Protein 2ZHY (pdb70)

Sequence (485 aa):
DARIAAIGDVDELNSQIGVLLAEPLPDDVRAALSAIQHDLFDLGGELCIPGHAAITDAHLARLDGWLAHYNGQLPPLEEFILPGGARGAALAHVCRTVCRRAERSIVALGASEPLNAAPRRYVNRLSDLLFVLARVLNRAAGGADVLSKIATRTGDDGTTGLGDGSRVRKDDARIAAIGDVDELNSQIGVLLAEPLPDDVRAALSAIQHDLFDLGGELCIPGHAAITDAHLARLDGWLAHYNGQLPPLEEFILPGGARGAALAHVCRTVCRRAERSIVALGASEPLNAAPRRYVNRLSDLLFVLARVLNRAAGGADVLLSKIATRTGDDGTTGLGDGSRVRKDDARIAAIGDVDELNSQIGVLLAEPLPDDVRAALSAIQHDLFDLGGELCIPGHAAITDAHLARLDGWLAHYNGQLPPLEEFILPGGARGAALAHVCRTVCRRAERSIVALGASEPLNAAPRRYVNRLSDLLFVLARVLNRAAG

Foldseek 3Di:
DLLVVLLVLLVVLLVLLVVLLVDDADVVVNVVSVVVSVVSVQLSVDSPDPPDDDFDVVLLVVLVVLLVVLVVVDDPDDDDFDQDAPPSLNSLLVSLVSLVVSLVSVVVCVVVDVDDCRSNSNSVSSSSSSNSVSQVVNVVVVHGTHD/DPDDDDPCPVQWDAFQVRDIDGCVDLLNVLLVLLVVLLVLLVVLLVDDDDVVLNVVSVVVSVVSVQLSNCSRHPPDDDFDVVLLVVLVVLLCVLVVVDDDDPDDFDQDAPPSLNSLLVSLVSLVVSLVSVVVCVVPDPDDCRSNSNSVSSSSSSNSVSQVVNVVVVHGTHD/DDPDDDDPCNVQWDAFPDNDIGHCVDLLNVLLVLLVVLLVLLVVLLVDDDDVVVNVVSVVVSVVSVQLSNQSRDVPDDRQDVVLLVVLVVLLVVLVVVDDDDDDDDDQDADPSLNSLLVSLVSLVVSLVSVVVVVVVDPDDCRSNSNSVSSSSSSNSVSVVVNVVVD

Solvent-accessible surface area: 19033 Å² total; per-residue (Å²): 140,34,80,77,28,0,38,3,12,4,34,5,0,7,0,14,0,0,6,0,24,36,23,121,24,42,126,65,0,85,64,1,0,39,23,0,12,102,3,1,87,55,0,14,30,12,6,48,98,122,96,87,66,24,5,70,30,71,34,2,47,97,0,42,38,49,10,73,96,2,66,70,86,14,76,121,61,119,102,160,14,8,8,2,31,34,44,10,0,0,8,0,2,2,0,30,4,1,0,66,20,0,1,24,16,0,10,30,2,32,55,91,76,138,46,82,35,12,0,59,22,0,0,2,0,0,1,42,0,0,62,8,0,0,18,13,10,4,129,63,70,72,43,83,27,53,105,108,187,32,80,116,79,114,8,8,94,2,27,34,34,23,43,86,63,49,115,35,122,9,43,59,44,39,20,28,0,36,12,8,3,40,5,0,6,0,13,0,0,4,0,23,34,19,121,23,43,121,70,0,83,64,2,0,39,21,0,3,89,3,1,81,56,0,11,18,17,3,32,73,66,98,72,64,24,8,73,22,71,36,3,46,102,0,43,38,46,14,74,97,3,68,69,103,19,72,105,76,156,90,138,16,8,8,2,32,32,88,11,0,0,11,0,3,1,0,31,3,1,0,64,19,0,0,23,19,1,10,36,2,36,48,83,75,125,50,80,42,17,0,53,18,0,0,3,0,0,1,43,0,0,54,6,0,0,11,12,10,2,82,68,66,68,41,69,18,54,113,220,48,161,24,80,109,88,116,7,8,99,2,26,35,38,22,31,79,86,40,116,31,119,11,42,46,34,8,18,28,0,33,12,7,3,41,5,0,6,0,14,0,0,3,0,23,24,11,115,28,39,127,57,0,86,64,3,0,38,21,0,4,88,3,2,81,56,0,10,29,5,1,37,57,67,74,92,66,27,4,68,106,72,34,10,52,98,0,62,41,42,31,72,93,3,74,68,85,19,59,120,83,140,119,174,70,48,9,13,49,30,41,9,0,0,10,0,5,2,0,25,3,1,0,84,20,0,20,41,18,1,64,52,0,38,94,74,54,134,58,73,32,10,0,91,114,0,0,62,64,0,7,78,0,0,58,8,0,0,38,11,6,49,149,66,66,99

Organism: Burkholderia thailandensis (strain ATCC 700388 / DSM 13276 / CCUG 48851 / CIP 106301 / E264) (NCBI:txid271848)

InterPro domains:
  IPR016030 Cobalamin adenosyltransferase-like [PF01923] (8-165)
  IPR029499 Corrinoid adenosyltransferase, PduO-type [PTHR12213] (4-179)
  IPR029499 Corrinoid adenosyltransferase, PduO-type [TIGR00636] (10-178)
  IPR036451 Cobalamin adenosyltransferase-like superfamily [G3DSA:1.20.1200.10] (17-183)
  IPR036451 Cobalamin adenosyltransferase-like superfamily [SSF89028] (7-178)

Structure (mmCIF, N/CA/C/O backbone):
data_2ZHY
#
_entry.id   2ZHY
#
_cell.length_a   52.583
_cell.length_b   149.107
_cell.length_c   157.354
_cell.angle_alpha   90.000
_cell.angle_beta   90.000
_cell.angle_gamma   90.000
#
_symmetry.space_group_name_H-M   'C 2 2 21'
#
loop_
_entity.id
_entity.type
_entity.pdbx_description
1 polymer 'ATP:cob(I)alamin adenosyltransferase, putative'
2 water water
#
loop_
_atom_site.group_PDB
_atom_site.id
_atom_site.type_symbol
_atom_site.label_atom_id
_atom_site.label_alt_id
_atom_site.label_comp_id
_atom_site.label_asym_id
_atom_site.label_entity_id
_atom_site.label_seq_id
_atom_site.pdbx_PDB_ins_code
_atom_site.Cartn_x
_atom_site.Cartn_y
_atom_site.Cartn_z
_atom_site.occupancy
_atom_site.B_iso_or_equiv
_atom_site.auth_seq_id
_atom_site.auth_comp_id
_atom_site.auth_asym_id
_atom_site.auth_atom_id
_atom_site.pdbx_PDB_model_num
ATOM 1 N N . ASP A 1 30 ? 1.829 1.612 13.057 1.00 37.42 30 ASP A N 1
ATOM 2 C CA . ASP A 1 30 ? 1.575 0.170 12.774 1.00 35.92 30 ASP A CA 1
ATOM 3 C C . ASP A 1 30 ? 0.989 -0.605 13.950 1.00 31.49 30 ASP A C 1
ATOM 4 O O . ASP A 1 30 ? 0.343 -1.631 13.754 1.00 28.58 30 ASP A O 1
ATOM 9 N N . ALA A 1 31 ? 1.203 -0.110 15.165 1.00 28.01 31 ALA A N 1
ATOM 10 C CA . ALA A 1 31 ? 0.691 -0.775 16.359 1.00 25.81 31 ALA A CA 1
ATOM 11 C C . ALA A 1 31 ? -0.837 -0.845 16.351 1.00 24.92 31 ALA A C 1
ATOM 12 O O . ALA A 1 31 ? -1.423 -1.880 16.673 1.00 23.52 31 ALA A O 1
ATOM 14 N N . ARG A 1 32 ? -1.484 0.253 15.970 1.00 23.70 32 ARG A N 1
ATOM 15 C CA . ARG A 1 32 ? -2.944 0.290 15.935 1.00 22.30 32 ARG A CA 1
ATOM 16 C C . ARG A 1 32 ? -3.519 -0.615 14.850 1.00 20.76 32 ARG A C 1
ATOM 17 O O . ARG A 1 32 ? -4.489 -1.333 15.085 1.00 19.35 32 ARG A O 1
ATOM 25 N N . ILE A 1 33 ? -2.923 -0.568 13.662 1.00 20.13 33 ILE A N 1
ATOM 26 C CA . ILE A 1 33 ? -3.363 -1.385 12.538 1.00 21.20 33 ILE A CA 1
ATOM 27 C C . ILE A 1 33 ? -3.244 -2.866 12.903 1.00 20.57 33 ILE A C 1
ATOM 28 O O . ILE A 1 33 ? -4.129 -3.674 12.597 1.00 18.99 33 ILE A O 1
ATOM 33 N N . ALA A 1 34 ? -2.144 -3.210 13.566 1.00 18.55 34 ALA A N 1
ATOM 34 C CA . ALA A 1 34 ? -1.880 -4.589 13.970 1.00 18.97 34 ALA A CA 1
ATOM 35 C C . ALA A 1 34 ? -2.876 -5.082 15.014 1.00 17.94 34 ALA A C 1
ATOM 36 O O . ALA A 1 34 ? -3.321 -6.224 14.955 1.00 18.42 34 ALA A O 1
ATOM 38 N N . ALA A 1 35 ? -3.213 -4.221 15.971 1.00 19.26 35 ALA A N 1
ATOM 39 C CA . ALA A 1 35 ? -4.162 -4.576 17.025 1.00 17.95 35 ALA A CA 1
ATOM 40 C C . ALA A 1 35 ? -5.545 -4.786 16.427 1.00 18.45 35 ALA A C 1
ATOM 41 O O . ALA A 1 35 ? -6.249 -5.728 16.781 1.00 18.42 35 ALA A O 1
ATOM 43 N N . ILE A 1 36 ? -5.936 -3.898 15.519 1.00 17.51 36 ILE A N 1
ATOM 44 C CA . ILE A 1 36 ? -7.231 -4.010 14.856 1.00 19.21 36 ILE A CA 1
ATOM 45 C C . ILE A 1 36 ? -7.282 -5.345 14.120 1.00 17.78 36 ILE A C 1
ATOM 46 O O . ILE A 1 36 ? -8.280 -6.060 14.176 1.00 18.35 36 ILE A O 1
ATOM 51 N N . GLY A 1 37 ? -6.194 -5.677 13.432 1.00 18.06 37 GLY A N 1
ATOM 52 C CA . GLY A 1 37 ? -6.140 -6.926 12.690 1.00 17.31 37 GLY A CA 1
ATOM 53 C C . GLY A 1 37 ? -6.219 -8.174 13.552 1.00 17.08 37 GLY A C 1
ATOM 54 O O . GLY A 1 37 ? -6.929 -9.117 13.211 1.00 16.56 37 GLY A O 1
ATOM 55 N N . ASP A 1 38 ? -5.494 -8.195 14.668 1.00 17.60 38 ASP A N 1
ATOM 56 C CA . ASP A 1 38 ? -5.513 -9.372 15.531 1.00 17.94 38 ASP A CA 1
ATOM 57 C C . ASP A 1 38 ? -6.882 -9.595 16.158 1.00 16.52 38 ASP A C 1
ATOM 58 O O . ASP A 1 38 ? -7.323 -10.728 16.301 1.00 16.67 38 ASP A O 1
ATOM 63 N N . VAL A 1 39 ? -7.551 -8.513 16.537 1.00 16.05 39 VAL A N 1
ATOM 64 C CA . VAL A 1 39 ? -8.880 -8.636 17.117 1.00 15.86 39 VAL A CA 1
ATOM 65 C C . VAL A 1 39 ? -9.787 -9.261 16.050 1.00 16.02 39 VAL A C 1
ATOM 66 O O . VAL A 1 39 ? -10.553 -10.179 16.341 1.00 19.26 39 VAL A O 1
ATOM 70 N N . ASP A 1 40 ? -9.672 -8.772 14.814 1.00 15.55 40 ASP A N 1
ATOM 71 C CA . ASP A 1 40 ? -10.453 -9.281 13.683 1.00 16.19 40 ASP A CA 1
ATOM 72 C C . ASP A 1 40 ? -10.144 -10.771 13.497 1.00 15.65 40 ASP A C 1
ATOM 73 O O . ASP A 1 40 ? -11.055 -11.582 13.298 1.00 15.03 40 ASP A O 1
ATOM 78 N N . GLU A 1 41 ? -8.865 -11.144 13.577 1.00 14.49 41 GLU A N 1
ATOM 79 C CA . GLU A 1 41 ? -8.500 -12.558 13.425 1.00 13.96 41 GLU A CA 1
ATOM 80 C C . GLU A 1 41 ? -9.141 -13.391 14.542 1.00 13.92 41 GLU A C 1
ATOM 81 O O . GLU A 1 41 ? -9.640 -14.493 14.298 1.00 12.06 41 GLU A O 1
ATOM 87 N N . LEU A 1 42 ? -9.130 -12.858 15.764 1.00 13.22 42 LEU A N 1
ATOM 88 C CA . LEU A 1 42 ? -9.728 -13.550 16.904 1.00 14.26 42 LEU A CA 1
ATOM 89 C C . LEU A 1 42 ? -11.222 -13.754 16.677 1.00 15.33 42 LEU A C 1
ATOM 90 O O . LEU A 1 42 ? -11.741 -14.852 16.860 1.00 15.41 42 LEU A O 1
ATOM 95 N N . ASN A 1 43 ? -11.907 -12.689 16.277 1.00 15.60 43 ASN A N 1
ATOM 96 C CA . ASN A 1 43 ? -13.342 -12.755 16.029 1.00 15.80 43 ASN A CA 1
ATOM 97 C C . ASN A 1 43 ? -13.641 -13.804 14.950 1.00 16.50 43 ASN A C 1
ATOM 98 O O . ASN A 1 43 ? -14.618 -14.549 15.049 1.00 16.68 43 ASN A O 1
ATOM 103 N N . SER A 1 44 ? -12.794 -13.883 13.930 1.00 16.99 44 SER A N 1
ATOM 104 C CA . SER A 1 44 ? -12.991 -14.867 12.865 1.00 18.46 44 SER A CA 1
ATOM 105 C C . SER A 1 44 ? -12.808 -16.293 13.388 1.00 17.01 44 SER A C 1
ATOM 106 O O . SER A 1 44 ? -13.525 -17.205 12.982 1.00 17.29 44 SER A O 1
ATOM 109 N N . GLN A 1 45 ? -11.841 -16.492 14.276 1.00 17.36 45 GLN A N 1
ATOM 110 C CA . GLN A 1 45 ? -11.614 -17.821 14.840 1.00 17.29 45 GLN A CA 1
ATOM 111 C C . GLN A 1 45 ? -12.817 -18.240 15.683 1.00 17.32 45 GLN A C 1
ATOM 112 O O . GLN A 1 45 ? -13.184 -19.415 15.704 1.00 16.30 45 GLN A O 1
ATOM 118 N N . ILE A 1 46 ? -13.443 -17.281 16.366 1.00 16.80 46 ILE A N 1
ATOM 119 C CA . ILE A 1 46 ? -14.624 -17.607 17.157 1.00 16.69 46 ILE A CA 1
ATOM 120 C C . ILE A 1 46 ? -15.772 -17.974 16.206 1.00 16.49 46 ILE A C 1
ATOM 121 O O . ILE A 1 46 ? -16.629 -18.793 16.540 1.00 19.36 46 ILE A O 1
ATOM 126 N N . GLY A 1 47 ? -15.781 -17.386 15.012 1.00 17.86 47 GLY A N 1
ATOM 127 C CA . GLY A 1 47 ? -16.811 -17.727 14.041 1.00 16.15 47 GLY A CA 1
ATOM 128 C C . GLY A 1 47 ? -16.683 -19.195 13.645 1.00 15.86 47 GLY A C 1
ATOM 129 O O . GLY A 1 47 ? -17.675 -19.881 13.383 1.00 14.78 47 GLY A O 1
ATOM 130 N N . VAL A 1 48 ? -15.448 -19.686 13.593 1.00 16.63 48 VAL A N 1
ATOM 131 C CA . VAL A 1 48 ? -15.197 -21.083 13.249 1.00 17.23 48 VAL A CA 1
ATOM 132 C C . VAL A 1 48 ? -15.668 -21.982 14.395 1.00 17.30 48 VAL A C 1
ATOM 133 O O . VAL A 1 48 ? -16.241 -23.048 14.163 1.00 16.57 48 VAL A O 1
ATOM 137 N N . LEU A 1 49 ? -15.433 -21.549 15.630 1.00 17.77 49 LEU A N 1
ATOM 138 C CA . LEU A 1 49 ? -15.874 -22.324 16.790 1.00 19.77 49 LEU A CA 1
ATOM 139 C C . LEU A 1 49 ? -17.401 -22.349 16.799 1.00 19.53 49 LEU A C 1
ATOM 140 O O . LEU A 1 49 ? -18.017 -23.374 17.101 1.00 21.29 49 LEU A O 1
ATOM 145 N N . LEU A 1 50 ? -18.003 -21.218 16.451 1.00 20.35 50 LEU A N 1
ATOM 146 C CA . LEU A 1 50 ? -19.460 -21.101 16.416 1.00 20.96 50 LEU A CA 1
ATOM 147 C C . LEU A 1 50 ? -20.106 -21.987 15.353 1.00 22.85 50 LEU A C 1
ATOM 148 O O . LEU A 1 50 ? -21.315 -22.224 15.392 1.00 21.77 50 LEU A O 1
ATOM 153 N N . ALA A 1 51 ? -19.299 -22.483 14.417 1.00 21.23 51 ALA A N 1
ATOM 154 C CA . ALA A 1 51 ? -19.789 -23.359 13.355 1.00 23.30 51 ALA A CA 1
ATOM 155 C C . ALA A 1 51 ? -19.859 -24.802 13.842 1.00 24.26 51 ALA A C 1
ATOM 156 O O . ALA A 1 51 ? -20.235 -25.698 13.092 1.00 27.52 51 ALA A O 1
ATOM 158 N N . GLU A 1 52 ? -19.481 -25.021 15.098 1.00 25.68 52 GLU A N 1
ATOM 159 C CA . GLU A 1 52 ? -19.497 -26.352 15.698 1.00 25.97 52 GLU A CA 1
ATOM 160 C C . GLU A 1 52 ? -20.726 -26.513 16.581 1.00 26.40 52 GLU A C 1
ATOM 161 O O . GLU A 1 52 ? -21.369 -25.531 16.940 1.00 24.16 52 GLU A O 1
ATOM 167 N N . PRO A 1 53 ? -21.073 -27.763 16.935 1.00 26.56 53 PRO A N 1
ATOM 168 C CA . PRO A 1 53 ? -22.232 -27.982 17.804 1.00 26.52 53 PRO A CA 1
ATOM 169 C C . PRO A 1 53 ? -21.775 -27.431 19.158 1.00 25.96 53 PRO A C 1
ATOM 170 O O . PRO A 1 53 ? -20.635 -27.670 19.559 1.00 25.82 53 PRO A O 1
ATOM 174 N N . LEU A 1 54 ? -22.638 -26.701 19.856 1.00 23.78 54 LEU A N 1
ATOM 175 C CA . LEU A 1 54 ? -22.265 -26.119 21.148 1.00 24.10 54 LEU A CA 1
ATOM 176 C C . LEU A 1 54 ? -23.448 -26.065 22.100 1.00 25.85 54 LEU A C 1
ATOM 177 O O . LEU A 1 54 ? -24.599 -26.070 21.664 1.00 27.32 54 LEU A O 1
ATOM 182 N N . PRO A 1 55 ? -23.183 -26.031 23.420 1.00 26.06 55 PRO A N 1
ATOM 183 C CA . PRO A 1 55 ? -24.315 -25.956 24.344 1.00 24.44 55 PRO A CA 1
ATOM 184 C C . PRO A 1 55 ? -24.928 -24.582 24.087 1.00 24.65 55 PRO A C 1
ATOM 185 O O . PRO A 1 55 ? -24.209 -23.649 23.721 1.00 24.04 55 PRO A O 1
ATOM 189 N N . ASP A 1 56 ? -26.239 -24.448 24.266 1.00 24.56 56 ASP A N 1
ATOM 190 C CA . ASP A 1 56 ? -26.909 -23.170 24.016 1.00 24.00 56 ASP A CA 1
ATOM 191 C C . ASP A 1 56 ? -26.315 -21.984 24.774 1.00 24.82 56 ASP A C 1
ATOM 192 O O . ASP A 1 56 ? -26.117 -20.908 24.206 1.00 21.42 56 ASP A O 1
ATOM 197 N N . ASP A 1 57 ? -26.035 -22.178 26.057 1.00 22.95 57 ASP A N 1
ATOM 198 C CA . ASP A 1 57 ? -25.485 -21.103 26.862 1.00 25.64 57 ASP A CA 1
ATOM 199 C C . ASP A 1 57 ? -24.136 -20.638 26.301 1.00 22.17 57 ASP A C 1
ATOM 200 O O . ASP A 1 57 ? -23.868 -19.441 26.238 1.00 23.21 57 ASP A O 1
ATOM 205 N N . VAL A 1 58 ? -23.306 -21.583 25.873 1.00 21.36 58 VAL A N 1
ATOM 206 C CA . VAL A 1 58 ? -21.997 -21.254 25.309 1.00 21.63 58 VAL A CA 1
ATOM 207 C C . VAL A 1 58 ? -22.140 -20.503 23.982 1.00 22.00 58 VAL A C 1
ATOM 208 O O . VAL A 1 58 ? -21.451 -19.510 23.741 1.00 21.13 58 VAL A O 1
ATOM 212 N N . ARG A 1 59 ? -23.034 -20.978 23.118 1.00 22.34 59 ARG A N 1
ATOM 213 C CA . ARG A 1 59 ? -23.252 -20.319 21.835 1.00 21.36 59 ARG A CA 1
ATOM 214 C C . ARG A 1 59 ? -23.669 -18.864 22.052 1.00 20.73 59 ARG A C 1
ATOM 215 O O . ARG A 1 59 ? -23.178 -17.967 21.376 1.00 19.97 59 ARG A O 1
ATOM 223 N N . ALA A 1 60 ? -24.562 -18.630 23.011 1.00 22.02 60 ALA A N 1
ATOM 224 C CA . ALA A 1 60 ? -25.034 -17.277 23.296 1.00 20.85 60 ALA A CA 1
ATOM 225 C C . ALA A 1 60 ? -23.906 -16.360 23.766 1.00 20.89 60 ALA A C 1
ATOM 226 O O . ALA A 1 60 ? -23.808 -15.214 23.330 1.00 21.30 60 ALA A O 1
ATOM 228 N N . ALA A 1 61 ? -23.054 -16.859 24.656 1.00 19.88 61 ALA A N 1
ATOM 229 C CA . ALA A 1 61 ? -21.947 -16.055 25.152 1.00 20.33 61 ALA A CA 1
ATOM 230 C C . ALA A 1 61 ? -21.001 -15.722 23.999 1.00 19.37 61 ALA A C 1
ATOM 231 O O . ALA A 1 61 ? -20.640 -14.563 23.797 1.00 21.66 61 ALA A O 1
ATOM 233 N N . LEU A 1 62 ? -20.602 -16.740 23.246 1.00 21.08 62 LEU A N 1
ATOM 234 C CA . LEU A 1 62 ? -19.698 -16.537 22.119 1.00 19.64 62 LEU A CA 1
ATOM 235 C C . LEU A 1 62 ? -20.280 -15.553 21.106 1.00 20.00 62 LEU A C 1
ATOM 236 O O . LEU A 1 62 ? -19.556 -14.732 20.547 1.00 19.82 62 LEU A O 1
ATOM 241 N N . SER A 1 63 ? -21.587 -15.631 20.872 1.00 19.93 63 SER A N 1
ATOM 242 C CA . SER A 1 63 ? -22.229 -14.724 19.926 1.00 21.47 63 SER A CA 1
ATOM 243 C C . SER A 1 63 ? -22.165 -13.286 20.405 1.00 20.19 63 SER A C 1
ATOM 244 O O . SER A 1 63 ? -21.892 -12.376 19.619 1.00 21.93 63 SER A O 1
ATOM 247 N N . ALA A 1 64 ? -22.413 -13.074 21.693 1.00 19.93 64 ALA A N 1
ATOM 248 C CA . ALA A 1 64 ? -22.372 -11.723 22.236 1.00 20.03 64 ALA A CA 1
ATOM 249 C C . ALA A 1 64 ? -20.940 -11.201 22.176 1.00 19.91 64 ALA A C 1
ATOM 250 O O . ALA A 1 64 ? -20.703 -10.026 21.909 1.00 21.01 64 ALA A O 1
ATOM 252 N N . ILE A 1 65 ? -19.986 -12.088 22.428 1.00 20.49 65 ILE A N 1
ATOM 253 C CA . ILE A 1 65 ? -18.577 -11.711 22.400 1.00 20.41 65 ILE A CA 1
ATOM 254 C C . ILE A 1 65 ? -18.183 -11.201 21.012 1.00 19.54 65 ILE A C 1
ATOM 255 O O . ILE A 1 65 ? -17.412 -10.250 20.891 1.00 20.74 65 ILE A O 1
ATOM 260 N N . GLN A 1 66 ? -18.721 -11.819 19.964 1.00 19.34 66 GLN A N 1
ATOM 261 C CA . GLN A 1 66 ? -18.409 -11.378 18.610 1.00 19.82 66 GLN A CA 1
ATOM 262 C C . GLN A 1 66 ? -18.811 -9.917 18.427 1.00 20.49 66 GLN A C 1
ATOM 263 O O . GLN A 1 66 ? -18.106 -9.150 17.776 1.00 20.04 66 GLN A O 1
ATOM 269 N N . HIS A 1 67 ? -19.946 -9.531 19.002 1.00 22.07 67 HIS A N 1
ATOM 270 C CA . HIS A 1 67 ? -20.394 -8.150 18.903 1.00 24.47 67 HIS A CA 1
ATOM 271 C C . HIS A 1 67 ? -19.468 -7.269 19.722 1.00 25.21 67 HIS A C 1
ATOM 272 O O . HIS A 1 67 ? -19.153 -6.152 19.314 1.00 26.28 67 HIS A O 1
ATOM 279 N N . ASP A 1 68 ? -19.031 -7.770 20.879 1.00 24.40 68 ASP A N 1
ATOM 280 C CA . ASP A 1 68 ? -18.116 -7.007 21.726 1.00 23.26 68 ASP A CA 1
ATOM 281 C C . ASP A 1 68 ? -16.816 -6.713 20.977 1.00 20.62 68 ASP A C 1
ATOM 282 O O . ASP A 1 68 ? -16.325 -5.586 20.981 1.00 21.58 68 ASP A O 1
ATOM 287 N N . LEU A 1 69 ? -16.254 -7.736 20.339 1.00 20.52 69 LEU A N 1
ATOM 288 C CA . LEU A 1 69 ? -15.001 -7.566 19.612 1.00 20.77 69 LEU A CA 1
ATOM 289 C C . LEU A 1 69 ? -15.168 -6.592 18.455 1.00 21.84 69 LEU A C 1
ATOM 290 O O . LEU A 1 69 ? -14.237 -5.867 18.100 1.00 22.09 69 LEU A O 1
ATOM 295 N N . PHE A 1 70 ? -16.363 -6.571 17.877 1.00 22.90 70 PHE A N 1
ATOM 296 C CA . PHE A 1 70 ? -16.667 -5.657 16.785 1.00 26.43 70 PHE A CA 1
ATOM 297 C C . PHE A 1 70 ? -16.568 -4.227 17.328 1.00 25.79 70 PHE A C 1
ATOM 298 O O . PHE A 1 70 ? -15.946 -3.365 16.708 1.00 25.86 70 PHE A O 1
ATOM 306 N N . ASP A 1 71 ? -17.176 -3.980 18.490 1.00 24.41 71 ASP A N 1
ATOM 307 C CA . ASP A 1 71 ? -17.122 -2.651 19.104 1.00 23.77 71 ASP A CA 1
ATOM 308 C C . ASP A 1 71 ? -15.696 -2.321 19.528 1.00 23.34 71 ASP A C 1
ATOM 309 O O . ASP A 1 71 ? -15.249 -1.179 19.410 1.00 21.27 71 ASP A O 1
ATOM 314 N N . LEU A 1 72 ? -14.992 -3.326 20.041 1.00 24.06 72 LEU A N 1
ATOM 315 C CA . LEU A 1 72 ? -13.616 -3.152 20.486 1.00 24.65 72 LEU A CA 1
ATOM 316 C C . LEU A 1 72 ? -12.755 -2.713 19.305 1.00 26.04 72 LEU A C 1
ATOM 317 O O . LEU A 1 72 ? -11.989 -1.749 19.401 1.00 24.97 72 LEU A O 1
ATOM 322 N N . GLY A 1 73 ? -12.888 -3.422 18.189 1.00 24.73 73 GLY A N 1
ATOM 323 C CA . GLY A 1 73 ? -12.126 -3.073 17.006 1.00 27.84 73 GLY A CA 1
ATOM 324 C C . GLY A 1 73 ? -12.454 -1.662 16.558 1.00 29.46 73 GLY A C 1
ATOM 325 O O . GLY A 1 73 ? -11.571 -0.904 16.160 1.00 29.13 73 GLY A O 1
ATOM 326 N N . GLY A 1 74 ? -13.734 -1.309 16.629 1.00 31.68 74 GLY A N 1
ATOM 327 C CA . GLY A 1 74 ? -14.158 0.022 16.235 1.00 33.43 74 GLY A CA 1
ATOM 328 C C . GLY A 1 74 ? -13.545 1.087 17.119 1.00 35.99 74 GLY A C 1
ATOM 329 O O . GLY A 1 74 ? -13.275 2.202 16.671 1.00 38.30 74 GLY A O 1
ATOM 330 N N . GLU A 1 75 ? -13.318 0.739 18.380 1.00 38.01 75 GLU A N 1
ATOM 331 C CA . GLU A 1 75 ? -12.737 1.658 19.353 1.00 38.35 75 GLU A CA 1
ATOM 332 C C . GLU A 1 75 ? -11.231 1.864 19.188 1.00 39.77 75 GLU A C 1
ATOM 333 O O . GLU A 1 75 ? -10.734 2.977 19.354 1.00 37.48 75 GLU A O 1
ATOM 339 N N . LEU A 1 76 ? -10.500 0.795 18.883 1.00 41.02 76 LEU A N 1
ATOM 340 C CA . LEU A 1 76 ? -9.053 0.903 18.707 1.00 41.88 76 LEU A CA 1
ATOM 341 C C . LEU A 1 76 ? -8.737 1.799 17.514 1.00 44.01 76 LEU A C 1
ATOM 342 O O . LEU A 1 76 ? -7.737 2.520 17.506 1.00 44.00 76 LEU A O 1
ATOM 347 N N . CYS A 1 77 ? -9.607 1.751 16.514 1.00 46.68 77 CYS A N 1
ATOM 348 C CA . CYS A 1 77 ? -9.451 2.538 15.299 1.00 50.23 77 CYS A CA 1
ATOM 349 C C . CYS A 1 77 ? -9.731 4.032 15.479 1.00 53.86 77 CYS A C 1
ATOM 350 O O . CYS A 1 77 ? -8.811 4.851 15.530 1.00 54.83 77 CYS A O 1
ATOM 353 N N . ILE A 1 78 ? -11.009 4.384 15.566 1.00 56.72 78 ILE A N 1
ATOM 354 C CA . ILE A 1 78 ? -11.414 5.778 15.718 1.00 58.91 78 ILE A CA 1
ATOM 355 C C . ILE A 1 78 ? -10.958 6.399 17.046 1.00 61.68 78 ILE A C 1
ATOM 356 O O . ILE A 1 78 ? -11.311 5.911 18.121 1.00 62.70 78 ILE A O 1
ATOM 361 N N . PRO A 1 79 ? -10.169 7.493 16.982 1.00 31.93 79 PRO A N 1
ATOM 362 C CA . PRO A 1 79 ? -9.644 8.215 18.152 1.00 34.24 79 PRO A CA 1
ATOM 363 C C . PRO A 1 79 ? -10.713 9.085 18.824 1.00 35.34 79 PRO A C 1
ATOM 364 O O . PRO A 1 79 ? -11.478 9.767 18.142 1.00 35.30 79 PRO A O 1
ATOM 368 N N . GLY A 1 80 ? -10.758 9.065 20.155 1.00 37.40 80 GLY A N 1
ATOM 369 C CA . GLY A 1 80 ? -11.738 9.865 20.875 1.00 38.70 80 GLY A CA 1
ATOM 370 C C . GLY A 1 80 ? -13.052 9.138 21.086 1.00 38.92 80 GLY A C 1
ATOM 371 O O . GLY A 1 80 ? -13.975 9.657 21.722 1.00 40.50 80 GLY A O 1
ATOM 372 N N . HIS A 1 81 ? -13.135 7.922 20.561 1.00 38.25 81 HIS A N 1
ATOM 373 C CA . HIS A 1 81 ? -14.341 7.123 20.686 1.00 37.24 81 HIS A CA 1
ATOM 374 C C . HIS A 1 81 ? -14.091 5.842 21.474 1.00 37.15 81 HIS A C 1
ATOM 375 O O . HIS A 1 81 ? -13.237 5.029 21.106 1.00 37.62 81 HIS A O 1
ATOM 382 N N . ALA A 1 82 ? -14.850 5.673 22.555 1.00 35.53 82 ALA A N 1
ATOM 383 C CA . ALA A 1 82 ? -14.739 4.510 23.430 1.00 34.66 82 ALA A CA 1
ATOM 384 C C . ALA A 1 82 ? -16.030 3.699 23.378 1.00 32.92 82 ALA A C 1
ATOM 385 O O . ALA A 1 82 ? -17.120 4.262 23.466 1.00 34.69 82 ALA A O 1
ATOM 387 N N . ALA A 1 83 ? -15.907 2.382 23.248 1.00 28.94 83 ALA A N 1
ATOM 388 C CA . ALA A 1 83 ? -17.073 1.505 23.167 1.00 26.13 83 ALA A CA 1
ATOM 389 C C . ALA A 1 83 ? -17.090 0.401 24.236 1.00 25.02 83 ALA A C 1
ATOM 390 O O . ALA A 1 83 ? -18.159 -0.127 24.580 1.00 25.46 83 ALA A O 1
ATOM 392 N N . ILE A 1 84 ? -15.917 0.041 24.749 1.00 34.19 84 ILE A N 1
ATOM 393 C CA . ILE A 1 84 ? -15.821 -0.997 25.772 1.00 31.95 84 ILE A CA 1
ATOM 394 C C . ILE A 1 84 ? -15.886 -0.339 27.151 1.00 30.60 84 ILE A C 1
ATOM 395 O O . ILE A 1 84 ? -15.072 0.524 27.480 1.00 27.87 84 ILE A O 1
ATOM 400 N N . THR A 1 85 ? -16.858 -0.766 27.952 1.00 30.87 85 THR A N 1
ATOM 401 C CA . THR A 1 85 ? -17.077 -0.210 29.281 1.00 29.84 85 THR A CA 1
ATOM 402 C C . THR A 1 85 ? -17.005 -1.257 30.387 1.00 30.33 85 THR A C 1
ATOM 403 O O . THR A 1 85 ? -16.791 -2.441 30.127 1.00 29.90 85 THR A O 1
ATOM 407 N N . ASP A 1 86 ? -17.201 -0.803 31.623 1.00 31.33 86 ASP A N 1
ATOM 408 C CA . ASP A 1 86 ? -17.185 -1.680 32.790 1.00 31.60 86 ASP A CA 1
ATOM 409 C C . ASP A 1 86 ? -18.215 -2.787 32.646 1.00 30.07 86 ASP A C 1
ATOM 410 O O . ASP A 1 86 ? -17.982 -3.915 33.072 1.00 30.93 86 ASP A O 1
ATOM 415 N N . ALA A 1 87 ? -19.360 -2.454 32.056 1.00 29.74 87 ALA A N 1
ATOM 416 C CA . ALA A 1 87 ? -20.435 -3.421 31.861 1.00 28.68 87 ALA A CA 1
ATOM 417 C C . ALA A 1 87 ? -19.957 -4.606 31.032 1.00 27.64 87 ALA A C 1
ATOM 418 O O . ALA A 1 87 ? -20.337 -5.746 31.298 1.00 28.15 87 ALA A O 1
ATOM 420 N N . HIS A 1 88 ? -19.128 -4.337 30.026 1.00 26.37 88 HIS A N 1
ATOM 421 C CA . HIS A 1 88 ? -18.593 -5.401 29.180 1.00 26.62 88 HIS A CA 1
ATOM 422 C C . HIS A 1 88 ? -17.697 -6.293 30.034 1.00 25.14 88 HIS A C 1
ATOM 423 O O . HIS A 1 88 ? -17.737 -7.512 29.923 1.00 25.63 88 HIS A O 1
ATOM 430 N N . LEU A 1 89 ? -16.885 -5.675 30.887 1.00 25.73 89 LEU A N 1
ATOM 431 C CA . LEU A 1 89 ? -15.985 -6.429 31.755 1.00 26.67 89 LEU A CA 1
ATOM 432 C C . LEU A 1 89 ? -16.791 -7.208 32.793 1.00 26.64 89 LEU A C 1
ATOM 433 O O . LEU A 1 89 ? -16.453 -8.343 33.139 1.00 24.96 89 LEU A O 1
ATOM 438 N N . ALA A 1 90 ? -17.868 -6.596 33.277 1.00 26.53 90 ALA A N 1
ATOM 439 C CA . ALA A 1 90 ? -18.722 -7.224 34.277 1.00 24.81 90 ALA A CA 1
ATOM 440 C C . ALA A 1 90 ? -19.366 -8.480 33.711 1.00 24.73 90 ALA A C 1
ATOM 441 O O . ALA A 1 90 ? -19.500 -9.489 34.409 1.00 25.01 90 ALA A O 1
ATOM 443 N N . ARG A 1 91 ? -19.754 -8.424 32.441 1.00 23.53 91 ARG A N 1
ATOM 444 C CA . ARG A 1 91 ? -20.378 -9.573 31.798 1.00 23.86 91 ARG A CA 1
ATOM 445 C C . ARG A 1 91 ? -19.392 -10.734 31.662 1.00 22.86 91 ARG A C 1
ATOM 446 O O . ARG A 1 91 ? -19.757 -11.891 31.872 1.00 22.46 91 ARG A O 1
ATOM 454 N N . LEU A 1 92 ? -18.145 -10.435 31.308 1.00 21.39 92 LEU A N 1
ATOM 455 C CA . LEU A 1 92 ? -17.147 -11.489 31.193 1.00 21.56 92 LEU A CA 1
ATOM 456 C C . LEU A 1 92 ? -16.891 -12.090 32.580 1.00 20.44 92 LEU A C 1
ATOM 457 O O . LEU A 1 92 ? -16.847 -13.312 32.731 1.00 21.21 92 LEU A O 1
ATOM 462 N N . ASP A 1 93 ? -16.727 -11.238 33.589 1.00 20.45 93 ASP A N 1
ATOM 463 C CA . ASP A 1 93 ? -16.496 -11.727 34.950 1.00 21.82 93 ASP A CA 1
ATOM 464 C C . ASP A 1 93 ? -17.644 -12.657 35.336 1.00 22.28 93 ASP A C 1
ATOM 465 O O . ASP A 1 93 ? -17.433 -13.693 35.962 1.00 22.38 93 ASP A O 1
ATOM 470 N N . GLY A 1 94 ? -18.860 -12.283 34.947 1.00 23.30 94 GLY A N 1
ATOM 471 C CA . GLY A 1 94 ? -20.019 -13.105 35.250 1.00 24.11 94 GLY A CA 1
ATOM 472 C C . GLY A 1 94 ? -19.942 -14.474 34.597 1.00 22.85 94 GLY A C 1
ATOM 473 O O . GLY A 1 94 ? -20.182 -15.490 35.247 1.00 23.38 94 GLY A O 1
ATOM 474 N N . TRP A 1 95 ? -19.614 -14.511 33.308 1.00 22.71 95 TRP A N 1
ATOM 475 C CA . TRP A 1 95 ? -19.498 -15.787 32.606 1.00 20.98 95 TRP A CA 1
ATOM 476 C C . TRP A 1 95 ? -18.361 -16.624 33.199 1.00 22.07 95 TRP A C 1
ATOM 477 O O . TRP A 1 95 ? -18.471 -17.845 33.319 1.00 21.42 95 TRP A O 1
ATOM 488 N N . LEU A 1 96 ? -17.265 -15.968 33.567 1.00 20.47 96 LEU A N 1
ATOM 489 C CA . LEU A 1 96 ? -16.145 -16.683 34.169 1.00 23.95 96 LEU A CA 1
ATOM 490 C C . LEU A 1 96 ? -16.628 -17.346 35.459 1.00 23.91 96 LEU A C 1
ATOM 491 O O . LEU A 1 96 ? -16.459 -18.549 35.658 1.00 23.94 96 LEU A O 1
ATOM 496 N N . ALA A 1 97 ? -17.248 -16.551 36.323 1.00 25.54 97 ALA A N 1
ATOM 497 C CA . ALA A 1 97 ? -17.768 -17.055 37.590 1.00 26.55 97 ALA A CA 1
ATOM 498 C C . ALA A 1 97 ? -18.737 -18.211 37.350 1.00 27.37 97 ALA A C 1
ATOM 499 O O . ALA A 1 97 ? -18.651 -19.250 38.006 1.00 28.51 97 ALA A O 1
ATOM 501 N N . HIS A 1 98 ? -19.649 -18.027 36.400 1.00 26.91 98 HIS A N 1
ATOM 502 C CA . HIS A 1 98 ? -20.642 -19.045 36.071 1.00 28.65 98 HIS A CA 1
ATOM 503 C C . HIS A 1 98 ? -20.046 -20.375 35.611 1.00 29.67 98 HIS A C 1
ATOM 504 O O . HIS A 1 98 ? -20.304 -21.420 36.203 1.00 30.54 98 HIS A O 1
ATOM 511 N N . TYR A 1 99 ? -19.257 -20.334 34.545 1.00 29.60 99 TYR A N 1
ATOM 512 C CA . TYR A 1 99 ? -18.653 -21.543 34.011 1.00 29.67 99 TYR A CA 1
ATOM 513 C C . TYR A 1 99 ? -17.638 -22.208 34.941 1.00 31.28 99 TYR A C 1
ATOM 514 O O . TYR A 1 99 ? -17.565 -23.436 35.003 1.00 30.70 99 TYR A O 1
ATOM 523 N N . ASN A 1 100 ? -16.859 -21.415 35.669 1.00 31.47 100 ASN A N 1
ATOM 524 C CA . ASN A 1 100 ? -15.885 -21.998 36.587 1.00 34.83 100 ASN A CA 1
ATOM 525 C C . ASN A 1 100 ? -16.567 -22.722 37.740 1.00 36.74 100 ASN A C 1
ATOM 526 O O . ASN A 1 100 ? -16.035 -23.694 38.273 1.00 36.97 100 ASN A O 1
ATOM 531 N N . GLY A 1 101 ? -17.750 -22.249 38.117 1.00 38.62 101 GLY A N 1
ATOM 532 C CA . GLY A 1 101 ? -18.478 -22.889 39.194 1.00 40.85 101 GLY A CA 1
ATOM 533 C C . GLY A 1 101 ? -19.011 -24.231 38.728 1.00 42.10 101 GLY A C 1
ATOM 534 O O . GLY A 1 101 ? -19.351 -25.089 39.537 1.00 43.93 101 GLY A O 1
ATOM 535 N N . GLN A 1 102 ? -19.080 -24.407 37.414 1.00 42.78 102 GLN A N 1
ATOM 536 C CA . GLN A 1 102 ? -19.566 -25.644 36.817 1.00 44.40 102 GLN A CA 1
ATOM 537 C C . GLN A 1 102 ? -18.474 -26.704 36.715 1.00 44.58 102 GLN A C 1
ATOM 538 O O . GLN A 1 102 ? -18.749 -27.845 36.350 1.00 45.88 102 GLN A O 1
ATOM 544 N N . LEU A 1 103 ? -17.238 -26.328 37.029 1.00 43.21 103 LEU A N 1
ATOM 545 C CA . LEU A 1 103 ? -16.118 -27.257 36.931 1.00 42.14 103 LEU A CA 1
ATOM 546 C C . LEU A 1 103 ? -15.231 -27.267 38.170 1.00 41.64 103 LEU A C 1
ATOM 547 O O . LEU A 1 103 ? -15.038 -26.238 38.821 1.00 40.91 103 LEU A O 1
ATOM 552 N N . PRO A 1 104 ? -14.674 -28.438 38.509 1.00 41.83 104 PRO A N 1
ATOM 553 C CA . PRO A 1 104 ? -13.799 -28.527 39.678 1.00 42.09 104 PRO A CA 1
ATOM 554 C C . PRO A 1 104 ? -12.482 -27.847 39.325 1.00 42.95 104 PRO A C 1
ATOM 555 O O . PRO A 1 104 ? -12.069 -27.865 38.168 1.00 43.84 104 PRO A O 1
ATOM 559 N N . PRO A 1 105 ? -11.817 -27.219 40.306 1.00 43.52 105 PRO A N 1
ATOM 560 C CA . PRO A 1 105 ? -10.546 -26.562 39.993 1.00 43.67 105 PRO A CA 1
ATOM 561 C C . PRO A 1 105 ? -9.610 -27.531 39.278 1.00 44.02 105 PRO A C 1
ATOM 562 O O . PRO A 1 105 ? -9.614 -28.730 39.561 1.00 42.16 105 PRO A O 1
ATOM 566 N N . LEU A 1 106 ? -8.827 -27.012 38.339 1.00 44.21 106 LEU A N 1
ATOM 567 C CA . LEU A 1 106 ? -7.890 -27.842 37.595 1.00 46.10 106 LEU A CA 1
ATOM 568 C C . LEU A 1 106 ? -6.803 -28.293 38.567 1.00 45.95 106 LEU A C 1
ATOM 569 O O . LEU A 1 106 ? -6.236 -27.479 39.290 1.00 45.91 106 LEU A O 1
ATOM 574 N N . GLU A 1 107 ? -6.524 -29.590 38.590 1.00 47.40 107 GLU A N 1
ATOM 575 C CA . GLU A 1 107 ? -5.522 -30.145 39.497 1.00 49.72 107 GLU A CA 1
ATOM 576 C C . GLU A 1 107 ? -4.153 -30.332 38.844 1.00 49.61 107 GLU A C 1
ATOM 577 O O . GLU A 1 107 ? -3.119 -30.129 39.482 1.00 50.00 107 GLU A O 1
ATOM 583 N N . GLU A 1 108 ? -4.156 -30.726 37.573 1.00 49.25 108 GLU A N 1
ATOM 584 C CA . GLU A 1 108 ? -2.925 -30.955 36.824 1.00 48.63 108 GLU A CA 1
ATOM 585 C C . GLU A 1 108 ? -2.891 -30.043 35.599 1.00 47.08 108 GLU A C 1
ATOM 586 O O . GLU A 1 108 ? -3.922 -29.514 35.185 1.00 46.80 108 GLU A O 1
ATOM 592 N N . PHE A 1 109 ? -1.707 -29.858 35.022 1.00 44.55 109 PHE A N 1
ATOM 593 C CA . PHE A 1 109 ? -1.580 -29.033 33.826 1.00 42.90 109 PHE A CA 1
ATOM 594 C C . PHE A 1 109 ? -2.293 -29.770 32.696 1.00 40.19 109 PHE A C 1
ATOM 595 O O . PHE A 1 109 ? -2.301 -31.000 32.663 1.00 39.32 109 PHE A O 1
ATOM 603 N N . ILE A 1 110 ? -2.897 -29.032 31.772 1.00 38.63 110 ILE A N 1
ATOM 604 C CA . ILE A 1 110 ? -3.573 -29.675 30.653 1.00 35.58 110 ILE A CA 1
ATOM 605 C C . ILE A 1 110 ? -3.003 -29.178 29.333 1.00 32.33 110 ILE A C 1
ATOM 606 O O . ILE A 1 110 ? -2.443 -28.086 29.256 1.00 32.29 110 ILE A O 1
ATOM 611 N N . LEU A 1 111 ? -3.142 -30.000 28.301 1.00 29.64 111 LEU A N 1
ATOM 612 C CA . LEU A 1 111 ? -2.657 -29.666 26.973 1.00 26.82 111 LEU A CA 1
ATOM 613 C C . LEU A 1 111 ? -3.848 -29.193 26.150 1.00 24.92 111 LEU A C 1
ATOM 614 O O . LEU A 1 111 ? -4.965 -29.686 26.324 1.00 24.19 111 LEU A O 1
ATOM 619 N N . PRO A 1 112 ? -3.629 -28.226 25.243 1.00 22.68 112 PRO A N 1
ATOM 620 C CA . PRO A 1 112 ? -4.723 -27.714 24.415 1.00 21.56 112 PRO A CA 1
ATOM 621 C C . PRO A 1 112 ? -5.240 -28.776 23.443 1.00 20.69 112 PRO A C 1
ATOM 622 O O . PRO A 1 112 ? -4.494 -29.278 22.601 1.00 19.40 112 PRO A O 1
ATOM 626 N N . GLY A 1 113 ? -6.517 -29.121 23.569 1.00 20.29 113 GLY A N 1
ATOM 627 C CA . GLY A 1 113 ? -7.090 -30.128 22.696 1.00 21.15 113 GLY A CA 1
ATOM 628 C C . GLY A 1 113 ? -8.274 -30.851 23.311 1.00 22.78 113 GLY A C 1
ATOM 629 O O . GLY A 1 113 ? -8.835 -30.402 24.316 1.00 23.65 113 GLY A O 1
ATOM 630 N N . GLY A 1 114 ? -8.648 -31.979 22.708 1.00 23.99 114 GLY A N 1
ATOM 631 C CA . GLY A 1 114 ? -9.779 -32.760 23.186 1.00 23.13 114 GLY A CA 1
ATOM 632 C C . GLY A 1 114 ? -10.817 -32.824 22.083 1.00 24.59 114 GLY A C 1
ATOM 633 O O . GLY A 1 114 ? -10.485 -33.143 20.942 1.00 25.73 114 GLY A O 1
ATOM 634 N N . ALA A 1 115 ? -12.074 -32.532 22.410 1.00 22.66 115 ALA A N 1
ATOM 635 C CA . ALA A 1 115 ? -13.125 -32.521 21.398 1.00 22.35 115 ALA A CA 1
ATOM 636 C C . ALA A 1 115 ? -12.784 -31.363 20.453 1.00 22.83 115 ALA A C 1
ATOM 637 O O . ALA A 1 115 ? -12.099 -30.422 20.855 1.00 22.85 115 ALA A O 1
ATOM 639 N N . ARG A 1 116 ? -13.262 -31.416 19.212 1.00 22.00 116 ARG A N 1
ATOM 640 C CA . ARG A 1 116 ? -12.953 -30.362 18.247 1.00 21.70 116 ARG A CA 1
ATOM 641 C C . ARG A 1 116 ? -13.340 -28.974 18.754 1.00 20.68 116 ARG A C 1
ATOM 642 O O . ARG A 1 116 ? -12.576 -28.023 18.611 1.00 19.92 116 ARG A O 1
ATOM 650 N N . GLY A 1 117 ? -14.522 -28.859 19.349 1.00 19.92 117 GLY A N 1
ATOM 651 C CA . GLY A 1 117 ? -14.942 -27.573 19.876 1.00 20.60 117 GLY A CA 1
ATOM 652 C C . GLY A 1 117 ? -13.970 -27.075 20.938 1.00 20.63 117 GLY A C 1
ATOM 653 O O . GLY A 1 117 ? -13.649 -25.886 20.995 1.00 19.64 117 GLY A O 1
ATOM 654 N N . ALA A 1 118 ? -13.505 -27.991 21.785 1.00 19.11 118 ALA A N 1
ATOM 655 C CA . ALA A 1 118 ? -12.562 -27.656 22.849 1.00 18.89 118 ALA A CA 1
ATOM 656 C C . ALA A 1 118 ? -11.227 -27.222 22.256 1.00 17.91 118 ALA A C 1
ATOM 657 O O . ALA A 1 118 ? -10.628 -26.247 22.705 1.00 17.37 118 ALA A O 1
ATOM 659 N N . ALA A 1 119 ? -10.762 -27.955 21.247 1.00 19.31 119 ALA A N 1
ATOM 660 C CA . ALA A 1 119 ? -9.498 -27.631 20.593 1.00 18.65 119 ALA A CA 1
ATOM 661 C C . ALA A 1 119 ? -9.580 -26.257 19.918 1.00 18.31 119 ALA A C 1
ATOM 662 O O . ALA A 1 119 ? -8.628 -25.473 19.959 1.00 16.25 119 ALA A O 1
ATOM 664 N N . LEU A 1 120 ? -10.721 -25.975 19.295 1.00 16.67 120 LEU A N 1
ATOM 665 C CA . LEU A 1 120 ? -10.930 -24.700 18.610 1.00 18.35 120 LEU A CA 1
ATOM 666 C C . LEU A 1 120 ? -10.963 -23.558 19.631 1.00 16.14 120 LEU A C 1
ATOM 667 O O . LEU A 1 120 ? -10.495 -22.449 19.357 1.00 17.12 120 LEU A O 1
ATOM 672 N N . ALA A 1 121 ? -11.519 -23.831 20.809 1.00 16.63 121 ALA A N 1
ATOM 673 C CA . ALA A 1 121 ? -11.583 -22.822 21.864 1.00 15.69 121 ALA A CA 1
ATOM 674 C C . ALA A 1 121 ? -10.168 -22.465 22.303 1.00 15.27 121 ALA A C 1
ATOM 675 O O . ALA A 1 121 ? -9.882 -21.308 22.593 1.00 16.31 121 ALA A O 1
ATOM 677 N N . HIS A 1 122 ? -9.284 -23.460 22.350 1.00 15.16 122 HIS A N 1
ATOM 678 C CA . HIS A 1 122 ? -7.896 -23.205 22.731 1.00 16.42 122 HIS A CA 1
ATOM 679 C C . HIS A 1 122 ? -7.199 -22.365 21.662 1.00 16.57 122 HIS A C 1
ATOM 680 O O . HIS A 1 122 ? -6.384 -21.505 21.984 1.00 18.64 122 HIS A O 1
ATOM 687 N N . VAL A 1 123 ? -7.510 -22.609 20.391 1.00 16.44 123 VAL A N 1
ATOM 688 C CA . VAL A 1 123 ? -6.907 -21.805 19.331 1.00 16.33 123 VAL A CA 1
ATOM 689 C C . VAL A 1 123 ? -7.400 -20.371 19.524 1.00 15.91 123 VAL A C 1
ATOM 690 O O . VAL A 1 123 ? -6.622 -19.427 19.444 1.00 16.53 123 VAL A O 1
ATOM 694 N N . CYS A 1 124 ? -8.696 -20.210 19.788 1.00 15.69 124 CYS A N 1
ATOM 695 C CA . CYS A 1 124 ? -9.246 -18.878 20.021 1.00 15.61 124 CYS A CA 1
ATOM 696 C C . CYS A 1 124 ? -8.537 -18.232 21.204 1.00 16.34 124 CYS A C 1
ATOM 697 O O . CYS A 1 124 ? -8.207 -17.046 21.163 1.00 13.70 124 CYS A O 1
ATOM 700 N N . ARG A 1 125 ? -8.303 -19.020 22.252 1.00 15.99 125 ARG A N 1
ATOM 701 C CA . ARG A 1 125 ? -7.622 -18.527 23.445 1.00 16.12 125 ARG A CA 1
ATOM 702 C C . ARG A 1 125 ? -6.257 -17.943 23.078 1.00 15.64 125 ARG A C 1
ATOM 703 O O . ARG A 1 125 ? -5.940 -16.818 23.454 1.00 17.34 125 ARG A O 1
ATOM 711 N N . THR A 1 126 ? -5.450 -18.705 22.345 1.00 16.48 126 THR A N 1
ATOM 712 C CA . THR A 1 126 ? -4.116 -18.228 21.978 1.00 16.07 126 THR A CA 1
ATOM 713 C C . THR A 1 126 ? -4.125 -17.023 21.034 1.00 16.04 126 THR A C 1
ATOM 714 O O . THR A 1 126 ? -3.229 -16.175 21.096 1.00 14.12 126 THR A O 1
ATOM 718 N N . VAL A 1 127 ? -5.129 -16.939 20.165 1.00 14.35 127 VAL A N 1
ATOM 719 C CA . VAL A 1 127 ? -5.220 -15.820 19.234 1.00 14.95 127 VAL A CA 1
ATOM 720 C C . VAL A 1 127 ? -5.638 -14.583 20.028 1.00 14.50 127 VAL A C 1
ATOM 721 O O . VAL A 1 127 ? -5.230 -13.462 19.714 1.00 14.26 127 VAL A O 1
ATOM 725 N N . CYS A 1 128 ? -6.446 -14.797 21.068 1.00 15.08 128 CYS A N 1
ATOM 726 C CA . CYS A 1 128 ? -6.889 -13.708 21.929 1.00 16.24 128 CYS A CA 1
ATOM 727 C C . CYS A 1 128 ? -5.670 -13.192 22.698 1.00 16.76 128 CYS A C 1
ATOM 728 O O . CYS A 1 128 ? -5.502 -11.991 22.873 1.00 18.89 128 CYS A O 1
ATOM 731 N N . ARG A 1 129 ? -4.816 -14.097 23.165 1.00 16.07 129 ARG A N 1
ATOM 732 C CA . ARG A 1 129 ? -3.612 -13.658 23.871 1.00 17.29 129 ARG A CA 1
ATOM 733 C C . ARG A 1 129 ? -2.732 -12.866 22.897 1.00 16.75 129 ARG A C 1
ATOM 734 O O . ARG A 1 129 ? -2.101 -11.881 23.278 1.00 18.02 129 ARG A O 1
ATOM 742 N N . ARG A 1 130 ? -2.703 -13.302 21.640 1.00 17.47 130 ARG A N 1
ATOM 743 C CA . ARG A 1 130 ? -1.911 -12.631 20.607 1.00 16.64 130 ARG A CA 1
ATOM 744 C C . ARG A 1 130 ? -2.462 -11.228 20.387 1.00 16.61 130 ARG A C 1
ATOM 745 O O . ARG A 1 130 ? -1.705 -10.262 20.271 1.00 15.59 130 ARG A O 1
ATOM 753 N N . ALA A 1 131 ? -3.786 -11.123 20.327 1.00 17.40 131 ALA A N 1
ATOM 754 C CA . ALA A 1 131 ? -4.436 -9.834 20.146 1.00 16.68 131 ALA A CA 1
ATOM 755 C C . ALA A 1 131 ? -4.171 -8.960 21.371 1.00 17.16 131 ALA A C 1
ATOM 756 O O . ALA A 1 131 ? -4.091 -7.737 21.260 1.00 18.07 131 ALA A O 1
ATOM 758 N N . GLU A 1 132 ? -4.026 -9.586 22.540 1.00 16.00 132 GLU A N 1
ATOM 759 C CA . GLU A 1 132 ? -3.769 -8.829 23.763 1.00 17.64 132 GLU A CA 1
ATOM 760 C C . GLU A 1 132 ? -2.370 -8.219 23.720 1.00 16.60 132 GLU A C 1
ATOM 761 O O . GLU A 1 132 ? -2.173 -7.075 24.125 1.00 16.74 132 GLU A O 1
ATOM 767 N N . ARG A 1 133 ? -1.401 -8.983 23.229 1.00 16.20 133 ARG A N 1
ATOM 768 C CA . ARG A 1 133 ? -0.037 -8.476 23.140 1.00 18.41 133 ARG A CA 1
ATOM 769 C C . ARG A 1 133 ? 0.027 -7.223 22.269 1.00 18.97 133 ARG A C 1
ATOM 770 O O . ARG A 1 133 ? 0.672 -6.241 22.632 1.00 21.28 133 ARG A O 1
ATOM 778 N N . SER A 1 134 ? -0.651 -7.234 21.130 1.00 19.10 134 SER A N 1
ATOM 779 C CA . SER A 1 134 ? -0.619 -6.058 20.270 1.00 21.91 134 SER A CA 1
ATOM 780 C C . SER A 1 134 ? -1.425 -4.899 20.879 1.00 20.39 134 SER A C 1
ATOM 781 O O . SER A 1 134 ? -1.048 -3.737 20.727 1.00 21.45 134 SER A O 1
ATOM 784 N N . ILE A 1 135 ? -2.518 -5.202 21.578 1.00 20.08 135 ILE A N 1
ATOM 785 C CA . ILE A 1 135 ? -3.310 -4.149 22.206 1.00 20.72 135 ILE A CA 1
ATOM 786 C C . ILE A 1 135 ? -2.456 -3.492 23.295 1.00 21.61 135 ILE A C 1
ATOM 787 O O . ILE A 1 135 ? -2.471 -2.271 23.466 1.00 20.87 135 ILE A O 1
ATOM 792 N N . VAL A 1 136 ? -1.703 -4.304 24.026 1.00 21.38 136 VAL A N 1
ATOM 793 C CA . VAL A 1 136 ? -0.831 -3.770 25.059 1.00 21.97 136 VAL A CA 1
ATOM 794 C C . VAL A 1 136 ? 0.241 -2.922 24.373 1.00 21.67 136 VAL A C 1
ATOM 795 O O . VAL A 1 136 ? 0.622 -1.868 24.876 1.00 21.88 136 VAL A O 1
ATOM 799 N N . ALA A 1 137 ? 0.710 -3.373 23.210 1.00 22.55 137 ALA A N 1
ATOM 800 C CA . ALA A 1 137 ? 1.736 -2.634 22.471 1.00 23.17 137 ALA A CA 1
ATOM 801 C C . ALA A 1 137 ? 1.206 -1.262 22.066 1.00 22.97 137 ALA A C 1
ATOM 802 O O . ALA A 1 137 ? 1.920 -0.268 22.138 1.00 23.93 137 ALA A O 1
ATOM 804 N N . LEU A 1 138 ? -0.051 -1.226 21.635 1.00 24.35 138 LEU A N 1
ATOM 805 C CA . LEU A 1 138 ? -0.698 0.009 21.202 1.00 26.03 138 LEU A CA 1
ATOM 806 C C . LEU A 1 138 ? -0.833 1.005 22.348 1.00 28.37 138 LEU A C 1
ATOM 807 O O . LEU A 1 138 ? -0.655 2.213 22.160 1.00 27.82 138 LEU A O 1
ATOM 812 N N . GLY A 1 139 ? -1.153 0.492 23.532 1.00 29.56 139 GLY A N 1
ATOM 813 C CA . GLY A 1 139 ? -1.318 1.350 24.689 1.00 35.03 139 GLY A CA 1
ATOM 814 C C . GLY A 1 139 ? -0.005 1.898 25.206 1.00 38.77 139 GLY A C 1
ATOM 815 O O . GLY A 1 139 ? 0.020 2.908 25.907 1.00 40.94 139 GLY A O 1
ATOM 816 N N . ALA A 1 140 ? 1.092 1.239 24.855 1.00 40.92 140 ALA A N 1
ATOM 817 C CA . ALA A 1 140 ? 2.410 1.670 25.301 1.00 45.08 140 ALA A CA 1
ATOM 818 C C . ALA A 1 140 ? 2.942 2.867 24.517 1.00 47.66 140 ALA A C 1
ATOM 819 O O . ALA A 1 140 ? 3.752 3.635 25.032 1.00 48.71 140 ALA A O 1
ATOM 821 N N . SER A 1 141 ? 2.487 3.033 23.278 1.00 49.86 141 SER A N 1
ATOM 822 C CA . SER A 1 141 ? 2.960 4.137 22.446 1.00 52.36 141 SER A CA 1
ATOM 823 C C . SER A 1 141 ? 1.855 5.091 22.015 1.00 53.85 141 SER A C 1
ATOM 824 O O . SER A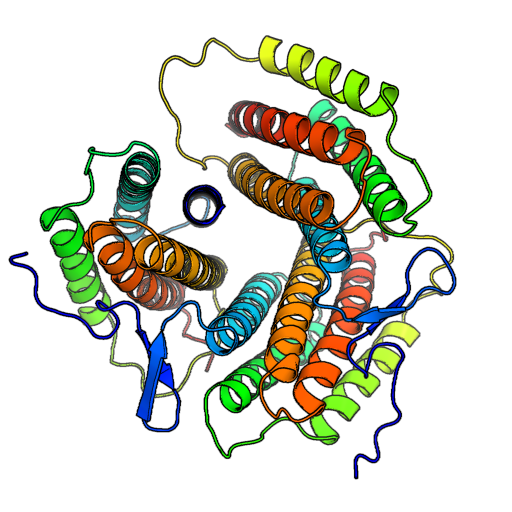 1 141 ? 2.078 5.964 21.175 1.00 54.55 141 SER A O 1
ATOM 827 N N . GLU A 1 142 ? 0.668 4.940 22.591 1.00 54.94 142 GLU A N 1
ATOM 828 C CA . GLU A 1 142 ? -0.446 5.799 22.215 1.00 56.49 142 GLU A CA 1
ATOM 829 C C . GLU A 1 142 ? -1.492 5.866 23.326 1.00 56.89 142 GLU A C 1
ATOM 830 O O . GLU A 1 142 ? -1.755 4.872 24.008 1.00 56.11 142 GLU A O 1
ATOM 836 N N . PRO A 1 143 ? -2.098 7.049 23.530 1.00 57.05 143 PRO A N 1
ATOM 837 C CA . PRO A 1 143 ? -3.118 7.210 24.571 1.00 56.49 143 PRO A CA 1
ATOM 838 C C . PRO A 1 143 ? -4.232 6.186 24.369 1.00 55.28 143 PRO A C 1
ATOM 839 O O . PRO A 1 143 ? -5.073 6.338 23.479 1.00 55.58 143 PRO A O 1
ATOM 843 N N . LEU A 1 144 ? -4.232 5.142 25.189 1.00 53.23 144 LEU A N 1
ATOM 844 C CA . LEU A 1 144 ? -5.242 4.101 25.067 1.00 50.86 144 LEU A CA 1
ATOM 845 C C . LEU A 1 144 ? -5.951 3.825 26.387 1.00 48.13 144 LEU A C 1
ATOM 846 O O . LEU A 1 144 ? -5.322 3.767 27.444 1.00 46.68 144 LEU A O 1
ATOM 851 N N . ASN A 1 145 ? -7.268 3.666 26.310 1.00 45.67 145 ASN A N 1
ATOM 852 C CA . ASN A 1 145 ? -8.094 3.359 27.473 1.00 42.32 145 ASN A CA 1
ATOM 853 C C . ASN A 1 145 ? -7.679 1.949 27.906 1.00 38.53 145 ASN A C 1
ATOM 854 O O . ASN A 1 145 ? -7.240 1.152 27.079 1.00 38.02 145 ASN A O 1
ATOM 859 N N . ALA A 1 146 ? -7.817 1.634 29.189 1.00 34.59 146 ALA A N 1
ATOM 860 C CA . ALA A 1 146 ? -7.422 0.319 29.683 1.00 30.76 146 ALA A CA 1
ATOM 861 C C . ALA A 1 146 ? -8.473 -0.779 29.503 1.00 28.48 146 ALA A C 1
ATOM 862 O O . ALA A 1 146 ? -8.165 -1.965 29.644 1.00 28.22 146 ALA A O 1
ATOM 864 N N . ALA A 1 147 ? -9.707 -0.400 29.187 1.00 25.93 147 ALA A N 1
ATOM 865 C CA . ALA A 1 147 ? -10.767 -1.390 29.015 1.00 24.45 147 ALA A CA 1
ATOM 866 C C . ALA A 1 147 ? -10.471 -2.442 27.939 1.00 23.62 147 ALA A C 1
ATOM 867 O O . ALA A 1 147 ? -10.757 -3.626 28.128 1.00 25.58 147 ALA A O 1
ATOM 869 N N . PRO A 1 148 ? -9.898 -2.028 26.793 1.00 23.97 148 PRO A N 1
ATOM 870 C CA . PRO A 1 148 ? -9.598 -2.995 25.731 1.00 21.71 148 PRO A CA 1
ATOM 871 C C . PRO A 1 148 ? -8.736 -4.162 26.183 1.00 21.71 148 PRO A C 1
ATOM 872 O O . PRO A 1 148 ? -9.092 -5.325 25.964 1.00 19.95 148 PRO A O 1
ATOM 876 N N . ARG A 1 149 ? -7.607 -3.859 26.817 1.00 20.14 149 ARG A N 1
ATOM 877 C CA . ARG A 1 149 ? -6.723 -4.913 27.276 1.00 21.30 149 ARG A CA 1
ATOM 878 C C . ARG A 1 149 ? -7.357 -5.731 28.393 1.00 21.45 149 ARG A C 1
ATOM 879 O O . ARG A 1 149 ? -7.163 -6.942 28.454 1.00 21.62 149 ARG A O 1
ATOM 887 N N . ARG A 1 150 ? -8.120 -5.079 29.265 1.00 20.30 150 ARG A N 1
ATOM 888 C CA . ARG A 1 150 ? -8.780 -5.789 30.359 1.00 21.04 150 ARG A CA 1
ATOM 889 C C . ARG A 1 150 ? -9.833 -6.734 29.790 1.00 20.14 150 ARG A C 1
ATOM 890 O O . ARG A 1 150 ? -10.075 -7.814 30.332 1.00 20.98 150 ARG A O 1
ATOM 898 N N . TYR A 1 151 ? -10.464 -6.326 28.695 1.00 19.65 151 TYR A N 1
ATOM 899 C CA . TYR A 1 151 ? -11.476 -7.169 28.073 1.00 19.49 151 TYR A CA 1
ATOM 900 C C . TYR A 1 151 ? -10.860 -8.463 27.526 1.00 18.32 151 TYR A C 1
ATOM 901 O O . TYR A 1 151 ? -11.364 -9.553 27.786 1.00 18.87 151 TYR A O 1
ATOM 910 N N . VAL A 1 152 ? -9.771 -8.354 26.772 1.00 17.78 152 VAL A N 1
ATOM 911 C CA . VAL A 1 152 ? -9.158 -9.549 26.202 1.00 17.54 152 VAL A CA 1
ATOM 912 C C . VAL A 1 152 ? -8.406 -10.379 27.228 1.00 16.14 152 VAL A C 1
ATOM 913 O O . VAL A 1 152 ? -8.165 -11.566 27.011 1.00 17.78 152 VAL A O 1
ATOM 917 N N . ASN A 1 153 ? -8.028 -9.758 28.341 1.00 18.23 153 ASN A N 1
ATOM 918 C CA . ASN A 1 153 ? -7.330 -10.469 29.410 1.00 16.74 153 ASN A CA 1
ATOM 919 C C . ASN A 1 153 ? -8.352 -11.448 29.972 1.00 17.36 153 ASN A C 1
ATOM 920 O O . ASN A 1 153 ? -8.054 -12.621 30.195 1.00 16.75 153 ASN A O 1
ATOM 925 N N . ARG A 1 154 ? -9.572 -10.958 30.178 1.00 17.99 154 ARG A N 1
ATOM 926 C CA . ARG A 1 154 ? -10.654 -11.790 30.701 1.00 17.52 154 ARG A CA 1
ATOM 927 C C . ARG A 1 154 ? -11.135 -12.807 29.676 1.00 18.21 154 ARG A C 1
ATOM 928 O O . ARG A 1 154 ? -11.424 -13.954 30.023 1.00 17.39 154 ARG A O 1
ATOM 936 N N . LEU A 1 155 ? -11.224 -12.392 28.414 1.00 18.27 155 LEU A N 1
ATOM 937 C CA . LEU A 1 155 ? -11.678 -13.294 27.362 1.00 16.04 155 LEU A CA 1
ATOM 938 C C . LEU A 1 155 ? -10.712 -14.476 27.216 1.00 16.66 155 LEU A C 1
ATOM 939 O O . LEU A 1 155 ? -11.138 -15.603 26.980 1.00 17.46 155 LEU A O 1
ATOM 944 N N . SER A 1 156 ? -9.415 -14.220 27.363 1.00 16.76 156 SER A N 1
ATOM 945 C CA . SER A 1 156 ? -8.427 -15.295 27.264 1.00 17.55 156 SER A CA 1
ATOM 946 C C . SER A 1 156 ? -8.742 -16.358 28.320 1.00 16.23 156 SER A C 1
ATOM 947 O O . SER A 1 156 ? -8.775 -17.547 28.027 1.00 15.15 156 SER A O 1
ATOM 950 N N . ASP A 1 157 ? -8.985 -15.921 29.552 1.00 18.20 157 ASP A N 1
ATOM 951 C CA . ASP A 1 157 ? -9.310 -16.856 30.627 1.00 21.50 157 ASP A CA 1
ATOM 952 C C . ASP A 1 157 ? -10.663 -17.532 30.414 1.00 19.55 157 ASP A C 1
ATOM 953 O O . ASP A 1 157 ? -10.842 -18.696 30.770 1.00 19.53 157 ASP A O 1
ATOM 958 N N . LEU A 1 158 ? -11.612 -16.809 29.825 1.00 19.83 158 LEU A N 1
ATOM 959 C CA . LEU A 1 158 ? -12.933 -17.378 29.573 1.00 18.62 158 LEU A CA 1
ATOM 960 C C . LEU A 1 158 ? -12.883 -18.463 28.493 1.00 18.17 158 LEU A C 1
ATOM 961 O O . LEU A 1 158 ? -13.579 -19.474 28.587 1.00 19.44 158 LEU A O 1
ATOM 966 N N . LEU A 1 159 ? -12.056 -18.266 27.471 1.00 17.73 159 LEU A N 1
ATOM 967 C CA . LEU A 1 159 ? -11.942 -19.258 26.406 1.00 15.57 159 LEU A CA 1
ATOM 968 C C . LEU A 1 159 ? -11.267 -20.536 26.929 1.00 15.48 159 LEU A C 1
ATOM 969 O O . LEU A 1 159 ? -11.533 -21.626 26.445 1.00 15.82 159 LEU A O 1
ATOM 974 N N . PHE A 1 160 ? -10.396 -20.399 27.923 1.00 16.18 160 PHE A N 1
ATOM 975 C CA . PHE A 1 160 ? -9.721 -21.557 28.513 1.00 18.29 160 PHE A CA 1
ATOM 976 C C . PHE A 1 160 ? -10.784 -22.403 29.212 1.00 18.23 160 PHE A C 1
ATOM 977 O O . PHE A 1 160 ? -10.851 -23.619 29.040 1.00 17.10 160 PHE A O 1
ATOM 985 N N . VAL A 1 161 ? -11.614 -21.732 30.004 1.00 21.09 161 VAL A N 1
ATOM 986 C CA . VAL A 1 161 ? -12.689 -22.381 30.739 1.00 21.76 161 VAL A CA 1
ATOM 987 C C . VAL A 1 161 ? -13.723 -22.989 29.796 1.00 21.08 161 VAL A C 1
ATOM 988 O O . VAL A 1 161 ? -14.202 -24.098 30.027 1.00 20.08 161 VAL A O 1
ATOM 992 N N . LEU A 1 162 ? -14.066 -22.270 28.732 1.00 21.54 162 LEU A N 1
ATOM 993 C CA . LEU A 1 162 ? -15.047 -22.787 27.782 1.00 21.41 162 LEU A CA 1
ATOM 994 C C . LEU A 1 162 ? -14.526 -24.048 27.106 1.00 21.58 162 LEU A C 1
ATOM 995 O O . LEU A 1 162 ? -15.304 -24.932 26.742 1.00 20.77 162 LEU A O 1
ATOM 1000 N N . ALA A 1 163 ? -13.209 -24.131 26.932 1.00 21.23 163 ALA A N 1
ATOM 1001 C CA . ALA A 1 163 ? -12.617 -25.312 26.322 1.00 22.39 163 ALA A CA 1
ATOM 1002 C C . ALA A 1 163 ? -12.916 -26.495 27.237 1.00 21.27 163 ALA A C 1
ATOM 1003 O O . ALA A 1 163 ? -13.306 -27.574 26.780 1.00 20.03 163 ALA A O 1
ATOM 1005 N N . ARG A 1 164 ? -12.733 -26.281 28.536 1.00 21.62 164 ARG A N 1
ATOM 1006 C CA . ARG A 1 164 ? -12.987 -27.332 29.519 1.00 21.24 164 ARG A CA 1
ATOM 1007 C C . ARG A 1 164 ? -14.462 -27.727 29.497 1.00 21.79 164 ARG A C 1
ATOM 1008 O O . ARG A 1 164 ? -14.793 -28.907 29.566 1.00 22.16 164 ARG A O 1
ATOM 1016 N N . VAL A 1 165 ? -15.341 -26.732 29.394 1.00 21.31 165 VAL A N 1
ATOM 1017 C CA . VAL A 1 165 ? -16.779 -26.978 29.357 1.00 21.76 165 VAL A CA 1
ATOM 1018 C C . VAL A 1 165 ? -17.139 -27.801 28.126 1.00 21.59 165 VAL A C 1
ATOM 1019 O O . VAL A 1 165 ? -17.949 -28.723 28.196 1.00 21.25 165 VAL A O 1
ATOM 1023 N N . LEU A 1 166 ? -16.530 -27.4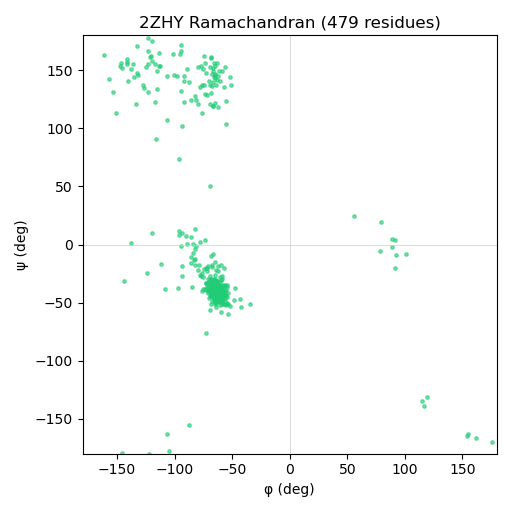64 26.995 1.00 22.36 166 LEU A N 1
ATOM 1024 C CA . LEU A 1 166 ? -16.808 -28.178 25.760 1.00 22.17 166 LEU A CA 1
ATOM 1025 C C . LEU A 1 166 ? -16.287 -29.610 25.808 1.00 23.73 166 LEU A C 1
ATOM 1026 O O . LEU A 1 166 ? -16.886 -30.512 25.226 1.00 21.36 166 LEU A O 1
ATOM 1031 N N . ASN A 1 167 ? -15.170 -29.829 26.496 1.00 23.77 167 ASN A N 1
ATOM 1032 C CA . ASN A 1 167 ? -14.656 -31.184 26.605 1.00 25.80 167 ASN A CA 1
ATOM 1033 C C . ASN A 1 167 ? -15.617 -32.015 27.454 1.00 27.77 167 ASN A C 1
ATOM 1034 O O . ASN A 1 167 ? -15.946 -33.142 27.097 1.00 27.43 167 ASN A O 1
ATOM 1039 N N . ARG A 1 168 ? -16.078 -31.450 28.566 1.00 29.14 168 ARG A N 1
ATOM 1040 C CA . ARG A 1 168 ? -17.014 -32.155 29.434 1.00 33.01 168 ARG A CA 1
ATOM 1041 C C . ARG A 1 168 ? -18.343 -32.374 28.712 1.00 33.38 168 ARG A C 1
ATOM 1042 O O . ARG A 1 168 ? -18.921 -33.455 28.781 1.00 34.03 168 ARG A O 1
ATOM 1050 N N . ALA A 1 169 ? -18.816 -31.347 28.015 1.00 34.45 169 ALA A N 1
ATOM 1051 C CA . ALA A 1 169 ? -20.079 -31.430 27.285 1.00 35.91 169 ALA A CA 1
ATOM 1052 C C . ALA A 1 169 ? -20.066 -32.539 26.239 1.00 36.99 169 ALA A C 1
ATOM 1053 O O . ALA A 1 169 ? -21.108 -33.119 25.927 1.00 37.55 169 ALA A O 1
ATOM 1055 N N . ALA A 1 170 ? -18.887 -32.826 25.696 1.00 37.63 170 ALA A N 1
ATOM 1056 C CA . ALA A 1 170 ? -18.740 -33.866 24.686 1.00 39.94 170 ALA A CA 1
ATOM 1057 C C . ALA A 1 170 ? -18.636 -35.234 25.349 1.00 42.28 170 ALA A C 1
ATOM 1058 O O . ALA A 1 170 ? -18.571 -36.262 24.671 1.00 41.69 170 ALA A O 1
ATOM 1060 N N . GLY A 1 171 ? -18.618 -35.237 26.678 1.00 44.01 171 GLY A N 1
ATOM 1061 C CA . GLY A 1 171 ? -18.526 -36.482 27.417 1.00 46.57 171 GLY A CA 1
ATOM 1062 C C . GLY A 1 171 ? -17.099 -36.877 27.739 1.00 48.12 171 GLY A C 1
ATOM 1063 O O . GLY A 1 171 ? -16.855 -37.944 28.304 1.00 49.49 171 GLY A O 1
ATOM 1064 N N . GLY A 1 172 ? -16.150 -36.013 27.391 1.00 48.91 172 GLY A N 1
ATOM 1065 C CA . GLY A 1 172 ? -14.757 -36.320 27.652 1.00 48.66 172 GLY A CA 1
ATOM 1066 C C . GLY A 1 172 ? -14.134 -35.528 28.784 1.00 49.38 172 GLY A C 1
ATOM 1067 O O . GLY A 1 172 ? -14.828 -34.936 29.612 1.00 49.33 172 GLY A O 1
ATOM 1068 N N . ALA A 1 173 ? -12.806 -35.530 28.817 1.00 49.79 173 ALA A N 1
ATOM 1069 C CA . ALA A 1 173 ? -12.055 -34.811 29.833 1.00 49.66 173 ALA A CA 1
ATOM 1070 C C . ALA A 1 173 ? -10.959 -34.018 29.136 1.00 48.83 173 ALA A C 1
ATOM 1071 O O . ALA A 1 173 ? -10.728 -34.187 27.938 1.00 49.24 173 ALA A O 1
ATOM 1073 N N . ASP A 1 174 ? -10.289 -33.148 29.884 1.00 47.78 174 ASP A N 1
ATOM 1074 C CA . ASP A 1 174 ? -9.212 -32.344 29.325 1.00 46.33 174 ASP A CA 1
ATOM 1075 C C . ASP A 1 174 ? -7.977 -33.218 29.144 1.00 46.50 174 ASP A C 1
ATOM 1076 O O . ASP A 1 174 ? -7.784 -34.190 29.876 1.00 46.14 174 ASP A O 1
ATOM 1081 N N . VAL A 1 175 ? -7.148 -32.877 28.163 1.00 46.41 175 VAL A N 1
ATOM 1082 C CA . VAL A 1 175 ? -5.930 -33.635 27.909 1.00 45.72 175 VAL A CA 1
ATOM 1083 C C . VAL A 1 175 ? -4.891 -33.172 28.924 1.00 45.75 175 VAL A C 1
ATOM 1084 O O . VAL A 1 175 ? -4.556 -31.993 28.971 1.00 45.97 175 VAL A O 1
ATOM 1088 N N . LEU A 1 176 ? -4.393 -34.094 29.743 1.00 45.66 176 LEU A N 1
ATOM 1089 C CA . LEU A 1 176 ? -3.407 -33.745 30.763 1.00 45.80 176 LEU A CA 1
ATOM 1090 C C . LEU A 1 176 ? -1.966 -33.927 30.296 1.00 46.24 176 LEU A C 1
ATOM 1091 O O . LEU A 1 176 ? -1.733 -34.771 29.402 1.00 45.00 176 LEU A O 1
ATOM 1096 N N . SER B 1 6 ? -12.870 3.160 36.826 1.00 41.05 6 SER B N 1
ATOM 1097 C CA . SER B 1 6 ? -13.493 1.813 36.680 1.00 41.11 6 SER B CA 1
ATOM 1098 C C . SER B 1 6 ? -13.966 1.239 38.013 1.00 40.98 6 SER B C 1
ATOM 1099 O O . SER B 1 6 ? -13.246 1.280 39.008 1.00 41.99 6 SER B O 1
ATOM 1102 N N . LYS B 1 7 ? -15.177 0.695 38.019 1.00 40.79 7 LYS B N 1
ATOM 1103 C CA . LYS B 1 7 ? -15.742 0.099 39.223 1.00 40.54 7 LYS B CA 1
ATOM 1104 C C . LYS B 1 7 ? -15.512 -1.411 39.208 1.00 39.42 7 LYS B C 1
ATOM 1105 O O . LYS B 1 7 ? -16.040 -2.135 40.054 1.00 39.92 7 LYS B O 1
ATOM 1111 N N . ILE B 1 8 ? -14.726 -1.883 38.245 1.00 36.60 8 ILE B N 1
ATOM 1112 C CA . ILE B 1 8 ? -14.456 -3.313 38.120 1.00 33.13 8 ILE B CA 1
ATOM 1113 C C . ILE B 1 8 ? -13.170 -3.729 38.828 1.00 32.31 8 ILE B C 1
ATOM 1114 O O . ILE B 1 8 ? -12.126 -3.097 38.666 1.00 31.74 8 ILE B O 1
ATOM 1119 N N . ALA B 1 9 ? -13.260 -4.802 39.610 1.00 30.03 9 ALA B N 1
ATOM 1120 C CA . ALA B 1 9 ? -12.119 -5.319 40.357 1.00 30.29 9 ALA B CA 1
ATOM 1121 C C . ALA B 1 9 ? -10.963 -5.689 39.437 1.00 30.77 9 ALA B C 1
ATOM 1122 O O . ALA B 1 9 ? -11.166 -6.099 38.294 1.00 30.70 9 ALA B O 1
ATOM 1124 N N . THR B 1 10 ? -9.750 -5.551 39.954 1.00 30.41 10 THR B N 1
ATOM 1125 C CA . THR B 1 10 ? -8.550 -5.869 39.201 1.00 29.57 10 THR B CA 1
ATOM 1126 C C . THR B 1 10 ? -8.297 -7.368 39.139 1.00 28.56 10 THR B C 1
ATOM 1127 O O . THR B 1 10 ? -8.431 -8.077 40.134 1.00 28.60 10 THR B O 1
ATOM 1131 N N . ARG B 1 11 ? -7.943 -7.842 37.952 1.00 27.11 11 ARG B N 1
ATOM 1132 C CA . ARG B 1 11 ? -7.617 -9.243 37.747 1.00 25.51 11 ARG B CA 1
ATOM 1133 C C . ARG B 1 11 ? -6.151 -9.294 37.355 1.00 25.06 11 ARG B C 1
ATOM 1134 O O . ARG B 1 11 ? -5.623 -8.357 36.752 1.00 24.10 11 ARG B O 1
ATOM 1142 N N . THR B 1 12 ? -5.492 -10.385 37.711 1.00 23.02 12 THR B N 1
ATOM 1143 C CA . THR B 1 12 ? -4.090 -10.557 37.387 1.00 23.80 12 THR B CA 1
ATOM 1144 C C . THR B 1 12 ? -3.888 -10.394 35.879 1.00 23.92 12 THR B C 1
ATOM 1145 O O . THR B 1 12 ? -4.523 -11.086 35.087 1.00 24.06 12 THR B O 1
ATOM 1149 N N . GLY B 1 13 ? -3.012 -9.472 35.491 1.00 23.65 13 GLY B N 1
ATOM 1150 C CA . GLY B 1 13 ? -2.747 -9.244 34.078 1.00 23.96 13 GLY B CA 1
ATOM 1151 C C . GLY B 1 13 ? -3.454 -8.030 33.495 1.00 24.80 13 GLY B C 1
ATOM 1152 O O . GLY B 1 13 ? -3.199 -7.633 32.351 1.00 23.07 13 GLY B O 1
ATOM 1153 N N . ASP B 1 14 ? -4.343 -7.428 34.279 1.00 23.01 14 ASP B N 1
ATOM 1154 C CA . ASP B 1 14 ? -5.078 -6.263 33.818 1.00 22.08 14 ASP B CA 1
ATOM 1155 C C . ASP B 1 14 ? -4.179 -5.071 33.505 1.00 23.63 14 ASP B C 1
ATOM 1156 O O . ASP B 1 14 ? -4.560 -4.190 32.726 1.00 23.82 14 ASP B O 1
ATOM 1161 N N . ASP B 1 15 ? -2.986 -5.045 34.097 1.00 22.11 15 ASP B N 1
ATOM 1162 C CA . ASP B 1 15 ? -2.057 -3.939 33.871 1.00 24.92 15 ASP B CA 1
ATOM 1163 C C . ASP B 1 15 ? -1.181 -4.106 32.623 1.00 24.35 15 ASP B C 1
ATOM 1164 O O . ASP B 1 15 ? -0.271 -3.309 32.386 1.00 24.12 15 ASP B O 1
ATOM 1169 N N . GLY B 1 16 ? -1.451 -5.139 31.829 1.00 23.55 16 GLY B N 1
ATOM 1170 C CA . GLY B 1 16 ? -0.674 -5.351 30.619 1.00 22.93 16 GLY B CA 1
ATOM 1171 C C . GLY B 1 16 ? 0.581 -6.188 30.783 1.00 23.43 16 GLY B C 1
ATOM 1172 O O . GLY B 1 16 ? 1.360 -6.345 29.836 1.00 22.84 16 GLY B O 1
ATOM 1173 N N . THR B 1 17 ? 0.794 -6.727 31.980 1.00 23.93 17 THR B N 1
ATOM 1174 C C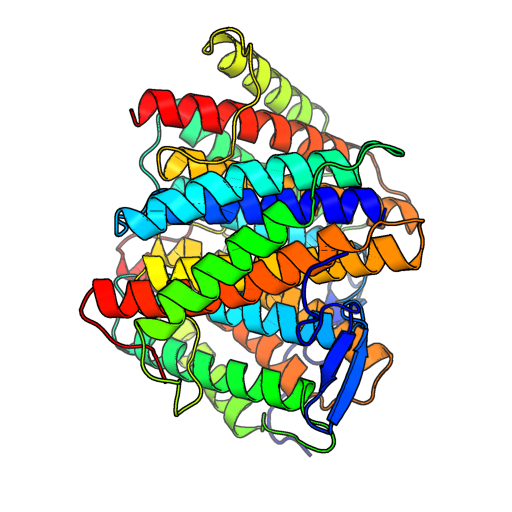A . THR B 1 17 ? 1.969 -7.557 32.213 1.00 24.32 17 THR B CA 1
ATOM 1175 C C . THR B 1 17 ? 1.543 -8.988 32.487 1.00 24.17 17 THR B C 1
ATOM 1176 O O . THR B 1 17 ? 0.370 -9.263 32.743 1.00 23.75 17 THR B O 1
ATOM 1180 N N . THR B 1 18 ? 2.500 -9.902 32.409 1.00 22.32 18 THR B N 1
ATOM 1181 C CA . THR B 1 18 ? 2.237 -11.302 32.696 1.00 24.01 18 THR B CA 1
ATOM 1182 C C . THR B 1 18 ? 3.401 -11.802 33.549 1.00 24.51 18 THR B C 1
ATOM 1183 O O . THR B 1 18 ? 4.500 -11.247 33.499 1.00 23.89 18 THR B O 1
ATOM 1187 N N . GLY B 1 19 ? 3.159 -12.843 34.334 1.00 24.75 19 GLY B N 1
ATOM 1188 C CA . GLY B 1 19 ? 4.205 -13.363 35.190 1.00 24.37 19 GLY B CA 1
ATOM 1189 C C . GLY B 1 19 ? 5.033 -14.479 34.589 1.00 25.10 19 GLY B C 1
ATOM 1190 O O . GLY B 1 19 ? 4.509 -15.337 33.879 1.00 25.73 19 GLY B O 1
ATOM 1191 N N . LEU B 1 20 ? 6.337 -14.451 34.855 1.00 24.73 20 LEU B N 1
ATOM 1192 C CA . LEU B 1 20 ? 7.240 -15.490 34.382 1.00 26.07 20 LEU B CA 1
ATOM 1193 C C . LEU B 1 20 ? 7.375 -16.527 35.495 1.00 27.89 20 LEU B C 1
ATOM 1194 O O . LEU B 1 20 ? 6.907 -16.312 36.615 1.00 26.64 20 LEU B O 1
ATOM 1199 N N . GLY B 1 21 ? 8.027 -17.641 35.186 1.00 30.06 21 GLY B N 1
ATOM 1200 C CA . GLY B 1 21 ? 8.190 -18.706 36.160 1.00 32.50 21 GLY B CA 1
ATOM 1201 C C . GLY B 1 21 ? 8.976 -18.376 37.415 1.00 34.79 21 GLY B C 1
ATOM 1202 O O . GLY B 1 21 ? 8.868 -19.088 38.408 1.00 35.47 21 GLY B O 1
ATOM 1203 N N . ASP B 1 22 ? 9.767 -17.308 37.386 1.00 37.16 22 ASP B N 1
ATOM 1204 C CA . ASP B 1 22 ? 10.565 -16.936 38.550 1.00 39.09 22 ASP B CA 1
ATOM 1205 C C . ASP B 1 22 ? 9.886 -15.871 39.401 1.00 40.60 22 ASP B C 1
ATOM 1206 O O . ASP B 1 22 ? 10.507 -15.293 40.290 1.00 42.56 22 ASP B O 1
ATOM 1211 N N . GLY B 1 23 ? 8.614 -15.607 39.125 1.00 39.86 23 GLY B N 1
ATOM 1212 C CA . GLY B 1 23 ? 7.893 -14.610 39.892 1.00 37.94 23 GLY B CA 1
ATOM 1213 C C . GLY B 1 23 ? 7.950 -13.215 39.303 1.00 37.90 23 GLY B C 1
ATOM 1214 O O . GLY B 1 23 ? 7.105 -12.378 39.622 1.00 39.77 23 GLY B O 1
ATOM 1215 N N . SER B 1 24 ? 8.934 -12.955 38.447 1.00 35.57 24 SER B N 1
ATOM 1216 C CA . SER B 1 24 ? 9.066 -11.641 37.828 1.00 34.90 24 SER B CA 1
ATOM 1217 C C . SER B 1 24 ? 7.916 -11.389 36.855 1.00 34.48 24 SER B C 1
ATOM 1218 O O . SER B 1 24 ? 7.238 -12.323 36.423 1.00 34.11 24 SER B O 1
ATOM 1221 N N . ARG B 1 25 ? 7.694 -10.125 36.516 1.00 32.49 25 ARG B N 1
ATOM 1222 C CA . ARG B 1 25 ? 6.626 -9.776 35.594 1.00 31.90 25 ARG B CA 1
ATOM 1223 C C . ARG B 1 25 ? 7.138 -8.941 34.429 1.00 32.21 25 ARG B C 1
ATOM 1224 O O . ARG B 1 25 ? 7.900 -7.993 34.615 1.00 33.52 25 ARG B O 1
ATOM 1232 N N . VAL B 1 26 ? 6.713 -9.300 33.225 1.00 30.27 26 VAL B N 1
ATOM 1233 C CA . VAL B 1 26 ? 7.126 -8.583 32.031 1.00 28.88 26 VAL B CA 1
ATOM 1234 C C . VAL B 1 26 ? 5.893 -8.115 31.266 1.00 27.39 26 VAL B C 1
ATOM 1235 O O . VAL B 1 26 ? 4.825 -8.722 31.364 1.00 27.11 26 VAL B O 1
ATOM 1239 N N . ARG B 1 27 ? 6.033 -7.034 30.510 1.00 25.94 27 ARG B N 1
ATOM 1240 C CA . ARG B 1 27 ? 4.908 -6.532 29.746 1.00 26.03 27 ARG B CA 1
ATOM 1241 C C . ARG B 1 27 ? 4.575 -7.588 28.696 1.00 25.03 27 ARG B C 1
ATOM 1242 O O . ARG B 1 27 ? 5.469 -8.252 28.167 1.00 24.78 27 ARG B O 1
ATOM 1250 N N . LYS B 1 28 ? 3.288 -7.753 28.410 1.00 23.91 28 LYS B N 1
ATOM 1251 C CA . LYS B 1 28 ? 2.843 -8.762 27.461 1.00 22.94 28 LYS B CA 1
ATOM 1252 C C . LYS B 1 28 ? 3.354 -8.672 26.025 1.00 22.44 28 LYS B C 1
ATOM 1253 O O . LYS B 1 28 ? 3.289 -9.655 25.289 1.00 23.72 28 LYS B O 1
ATOM 1259 N N . ASP B 1 29 ? 3.874 -7.522 25.615 1.00 23.17 29 ASP B N 1
ATOM 1260 C CA . ASP B 1 29 ? 4.395 -7.421 24.253 1.00 25.12 29 ASP B CA 1
ATOM 1261 C C . ASP B 1 29 ? 5.898 -7.711 24.212 1.00 24.86 29 ASP B C 1
ATOM 1262 O O . ASP B 1 29 ? 6.546 -7.517 23.187 1.00 24.34 29 ASP B O 1
ATOM 1267 N N . ASP B 1 30 ? 6.446 -8.191 25.324 1.00 24.10 30 ASP B N 1
ATOM 1268 C CA . ASP B 1 30 ? 7.869 -8.517 25.382 1.00 22.87 30 ASP B CA 1
ATOM 1269 C C . ASP B 1 30 ? 8.138 -9.671 24.416 1.00 21.89 30 ASP B C 1
ATOM 1270 O O . ASP B 1 30 ? 7.293 -10.545 24.241 1.00 19.98 30 ASP B O 1
ATOM 1275 N N . ALA B 1 31 ? 9.313 -9.682 23.794 1.00 21.91 31 ALA B N 1
ATOM 1276 C CA . ALA B 1 31 ? 9.657 -10.747 22.850 1.00 22.16 31 ALA B CA 1
ATOM 1277 C C . ALA B 1 31 ? 9.511 -12.144 23.454 1.00 22.01 31 ALA B C 1
ATOM 1278 O O . ALA B 1 31 ? 9.099 -13.082 22.768 1.00 22.26 31 ALA B O 1
ATOM 1280 N N . ARG B 1 32 ? 9.841 -12.291 24.734 1.00 21.30 32 ARG B N 1
ATOM 1281 C CA . ARG B 1 32 ? 9.741 -13.597 25.371 1.00 20.74 32 ARG B CA 1
ATOM 1282 C C . ARG B 1 32 ? 8.302 -14.101 25.422 1.00 20.51 32 ARG B C 1
ATOM 1283 O O . ARG B 1 32 ? 8.041 -15.281 25.179 1.00 18.16 32 ARG B O 1
ATOM 1291 N N . ILE B 1 33 ? 7.373 -13.205 25.738 1.00 19.39 33 ILE B N 1
ATOM 1292 C CA . ILE B 1 33 ? 5.965 -13.573 25.829 1.00 19.74 33 ILE B CA 1
ATOM 1293 C C . ILE B 1 33 ? 5.399 -13.911 24.454 1.00 19.02 33 ILE B C 1
ATOM 1294 O O . ILE B 1 33 ? 4.513 -14.758 24.329 1.00 19.87 33 ILE B O 1
ATOM 1299 N N . ALA B 1 34 ? 5.918 -13.256 23.423 1.00 17.70 34 ALA B N 1
ATOM 1300 C CA . ALA B 1 34 ? 5.468 -13.527 22.065 1.00 18.75 34 ALA B CA 1
ATOM 1301 C C . ALA B 1 34 ? 5.877 -14.945 21.666 1.00 19.03 34 ALA B C 1
ATOM 1302 O O . ALA B 1 34 ? 5.099 -15.673 21.054 1.00 18.95 34 ALA B O 1
ATOM 1304 N N . ALA B 1 35 ? 7.097 -15.338 22.025 1.00 18.31 35 ALA B N 1
ATOM 1305 C CA . ALA B 1 35 ? 7.597 -16.670 21.691 1.00 17.00 35 ALA B CA 1
ATOM 1306 C C . ALA B 1 35 ? 6.798 -17.736 22.434 1.00 18.04 35 ALA B C 1
ATOM 1307 O O . ALA B 1 35 ? 6.412 -18.756 21.856 1.00 17.31 35 ALA B O 1
ATOM 1309 N N . ILE B 1 36 ? 6.560 -17.504 23.721 1.00 19.08 36 ILE B N 1
ATOM 1310 C CA . ILE B 1 36 ? 5.772 -18.435 24.524 1.00 18.75 36 ILE B CA 1
ATOM 1311 C C . ILE B 1 36 ? 4.375 -18.539 23.915 1.00 17.30 36 ILE B C 1
ATOM 1312 O O . ILE B 1 36 ? 3.820 -19.631 23.806 1.00 18.36 36 ILE B O 1
ATOM 1317 N N . GLY B 1 37 ? 3.814 -17.393 23.531 1.00 16.55 37 GLY B N 1
ATOM 1318 C CA . GLY B 1 37 ? 2.486 -17.368 22.936 1.00 15.46 37 GLY B CA 1
ATOM 1319 C C . GLY B 1 37 ? 2.405 -18.134 21.623 1.00 16.33 37 GLY B C 1
ATOM 1320 O O . GLY B 1 37 ? 1.464 -18.904 21.408 1.00 15.09 37 GLY B O 1
ATOM 1321 N N . ASP B 1 38 ? 3.387 -17.939 20.741 1.00 14.93 38 ASP B N 1
ATOM 1322 C CA . ASP B 1 38 ? 3.384 -18.637 19.454 1.00 15.65 38 ASP B CA 1
ATOM 1323 C C . ASP B 1 38 ? 3.536 -20.156 19.621 1.00 15.22 38 ASP B C 1
ATOM 1324 O O . ASP B 1 38 ? 2.980 -20.928 18.839 1.00 15.49 38 ASP B O 1
ATOM 1329 N N . VAL B 1 39 ? 4.286 -20.583 20.634 1.00 16.18 39 VAL B N 1
ATOM 1330 C CA . VAL B 1 39 ? 4.468 -22.011 20.893 1.00 15.25 39 VAL B CA 1
ATOM 1331 C C . VAL B 1 39 ? 3.121 -22.554 21.364 1.00 15.78 39 VAL B C 1
ATOM 1332 O O . VAL B 1 39 ? 2.699 -23.639 20.967 1.00 14.09 39 VAL B O 1
ATOM 1336 N N . ASP B 1 40 ? 2.449 -21.774 22.200 1.00 14.69 40 ASP B N 1
ATOM 1337 C CA . ASP B 1 40 ? 1.138 -22.142 22.729 1.00 17.68 40 ASP B CA 1
ATOM 1338 C C . ASP B 1 40 ? 0.141 -22.225 21.563 1.00 15.63 40 ASP B C 1
ATOM 1339 O O . ASP B 1 40 ? -0.665 -23.156 21.501 1.00 15.50 40 ASP B O 1
ATOM 1344 N N . GLU B 1 41 ? 0.208 -21.266 20.636 1.00 16.96 41 GLU B N 1
ATOM 1345 C CA . GLU B 1 41 ? -0.700 -21.248 19.486 1.00 15.96 41 GLU B CA 1
ATOM 1346 C C . GLU B 1 41 ? -0.467 -22.492 18.647 1.00 16.33 41 GLU B C 1
ATOM 1347 O O . GLU B 1 41 ? -1.417 -23.150 18.218 1.00 16.78 41 GLU B O 1
ATOM 1353 N N . LEU B 1 42 ? 0.804 -22.815 18.425 1.00 14.95 42 LEU B N 1
ATOM 1354 C CA . LEU B 1 42 ? 1.177 -24.007 17.666 1.00 16.83 42 LEU B CA 1
ATOM 1355 C C . LEU B 1 42 ? 0.613 -25.269 18.313 1.00 17.37 42 LEU B C 1
ATOM 1356 O O . LEU B 1 42 ? 0.013 -26.113 17.640 1.00 16.41 42 LEU B O 1
ATOM 1361 N N . ASN B 1 43 ? 0.810 -25.397 19.624 1.00 16.92 43 ASN B N 1
ATOM 1362 C CA . ASN B 1 43 ? 0.334 -26.570 20.342 1.00 16.00 43 ASN B CA 1
ATOM 1363 C C . ASN B 1 43 ? -1.186 -26.674 20.215 1.00 15.46 43 ASN B C 1
ATOM 1364 O O . ASN B 1 43 ? -1.734 -27.765 20.104 1.00 17.09 43 ASN B O 1
ATOM 1369 N N . SER B 1 44 ? -1.863 -25.533 20.214 1.00 16.80 44 SER B N 1
ATOM 1370 C CA . SER B 1 44 ? -3.313 -25.529 20.097 1.00 16.21 44 SER B CA 1
ATOM 1371 C C . SER B 1 44 ? -3.759 -25.994 18.704 1.00 16.05 44 SER B C 1
ATOM 1372 O O . S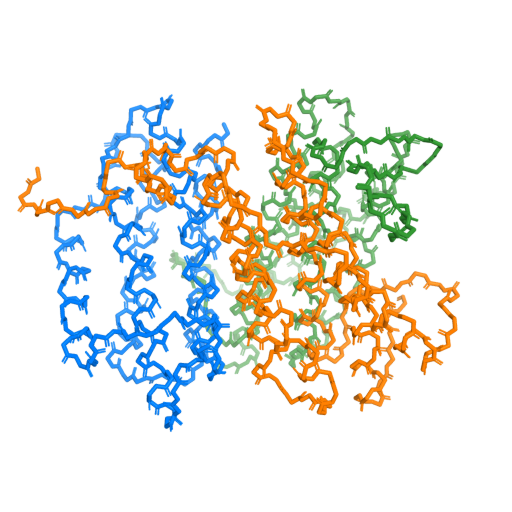ER B 1 44 ? -4.730 -26.744 18.582 1.00 15.81 44 SER B O 1
ATOM 1375 N N . GLN B 1 45 ? -3.059 -25.564 17.656 1.00 14.74 45 GLN B N 1
ATOM 1376 C CA . GLN B 1 45 ? -3.416 -25.992 16.304 1.00 16.85 45 GLN B CA 1
ATOM 1377 C C . GLN B 1 45 ? -3.217 -27.499 16.171 1.00 15.90 45 GLN B C 1
ATOM 1378 O O . GLN B 1 45 ? -3.984 -28.175 15.487 1.00 15.97 45 GLN B O 1
ATOM 1384 N N . ILE B 1 46 ? -2.186 -28.029 16.818 1.00 16.46 46 ILE B N 1
ATOM 1385 C CA . ILE B 1 46 ? -1.946 -29.470 16.758 1.00 17.60 46 ILE B CA 1
ATOM 1386 C C . ILE B 1 46 ? -3.110 -30.168 17.457 1.00 16.70 46 ILE B C 1
ATOM 1387 O O . ILE B 1 46 ? -3.543 -31.239 17.038 1.00 17.88 46 ILE B O 1
ATOM 1392 N N . GLY B 1 47 ? -3.625 -29.540 18.510 1.00 16.90 47 GLY B N 1
ATOM 1393 C CA . GLY B 1 47 ? -4.753 -30.109 19.222 1.00 19.06 47 GLY B CA 1
ATOM 1394 C C . GLY B 1 47 ? -5.952 -30.206 18.291 1.00 19.46 47 GLY B C 1
ATOM 1395 O O . GLY B 1 47 ? -6.765 -31.125 18.412 1.00 18.91 47 GLY B O 1
ATOM 1396 N N . VAL B 1 48 ? -6.068 -29.261 17.359 1.00 19.05 48 VAL B N 1
ATOM 1397 C CA . VAL B 1 48 ? -7.175 -29.282 16.400 1.00 19.28 48 VAL B CA 1
ATOM 1398 C C . VAL B 1 48 ? -6.947 -30.436 15.428 1.00 19.20 48 VAL B C 1
ATOM 1399 O O . VAL B 1 48 ? -7.877 -31.167 15.084 1.00 20.38 48 VAL B O 1
ATOM 1403 N N . LEU B 1 49 ? -5.699 -30.606 15.001 1.00 19.23 49 LEU B N 1
ATOM 1404 C CA . LEU B 1 49 ? -5.345 -31.691 14.093 1.00 19.44 49 LEU B CA 1
ATOM 1405 C C . LEU B 1 49 ? -5.656 -33.036 14.774 1.00 19.57 49 LEU B C 1
ATOM 1406 O O . LEU B 1 49 ? -6.137 -33.973 14.131 1.00 20.91 49 LEU B O 1
ATOM 1411 N N . LEU B 1 50 ? -5.376 -33.124 16.072 1.00 19.67 50 LEU B N 1
ATOM 1412 C CA . LEU B 1 50 ? -5.617 -34.350 16.837 1.00 20.34 50 LEU B CA 1
ATOM 1413 C C . LEU B 1 50 ? -7.097 -34.682 16.992 1.00 22.02 50 LEU B C 1
ATOM 1414 O O . LEU B 1 50 ? -7.451 -35.811 17.316 1.00 21.97 50 LEU B O 1
ATOM 1419 N N . ALA B 1 51 ? -7.958 -33.699 16.760 1.00 23.79 51 ALA B N 1
ATOM 1420 C CA . ALA B 1 51 ? -9.393 -33.915 16.864 1.00 26.00 51 ALA B CA 1
ATOM 1421 C C . ALA B 1 51 ? -9.904 -34.554 15.579 1.00 27.43 51 ALA B C 1
ATOM 1422 O O . ALA B 1 51 ? -11.088 -34.856 15.460 1.00 29.08 51 ALA B O 1
ATOM 1424 N N . GLU B 1 52 ? -9.003 -34.764 14.621 1.00 27.13 52 GLU B N 1
ATOM 1425 C CA . GLU B 1 52 ? -9.353 -35.382 13.345 1.00 27.95 52 GLU B CA 1
ATOM 1426 C C . GLU B 1 52 ? -9.082 -36.882 13.395 1.00 28.47 52 GLU B C 1
ATOM 1427 O O . GLU B 1 52 ? -8.421 -37.370 14.315 1.00 27.74 52 GLU B O 1
ATOM 1433 N N . PRO B 1 53 ? -9.610 -37.635 12.413 1.00 28.61 53 PRO B N 1
ATOM 1434 C CA . PRO B 1 53 ? -9.391 -39.084 12.359 1.00 28.43 53 PRO B CA 1
ATOM 1435 C C . PRO B 1 53 ? -7.930 -39.224 11.941 1.00 26.38 53 PRO B C 1
ATOM 1436 O O . PRO B 1 53 ? -7.515 -38.620 10.957 1.00 26.08 53 PRO B O 1
ATOM 1440 N N . LEU B 1 54 ? -7.149 -40.000 12.680 1.00 26.03 54 LEU B N 1
ATOM 1441 C CA . LEU B 1 54 ? -5.732 -40.144 12.347 1.00 25.89 54 LEU B CA 1
ATOM 1442 C C . LEU B 1 54 ? -5.201 -41.549 12.542 1.00 26.53 54 LEU B C 1
ATOM 1443 O O . LEU B 1 54 ? -5.737 -42.323 13.335 1.00 24.99 54 LEU B O 1
ATOM 1448 N N . PRO B 1 55 ? -4.132 -41.897 11.811 1.00 27.76 55 PRO B N 1
ATOM 1449 C CA . PRO B 1 55 ? -3.547 -43.229 11.962 1.00 29.20 55 PRO B CA 1
ATOM 1450 C C . PRO B 1 55 ? -3.032 -43.237 13.407 1.00 30.65 55 PRO B C 1
ATOM 1451 O O . PRO B 1 55 ? -2.599 -42.198 13.913 1.00 28.66 55 PRO B O 1
ATOM 1455 N N . ASP B 1 56 ? -3.074 -44.385 14.072 1.00 31.44 56 ASP B N 1
ATOM 1456 C CA . ASP B 1 56 ? -2.634 -44.452 15.463 1.00 32.67 56 ASP B CA 1
ATOM 1457 C C . ASP B 1 56 ? -1.203 -44.008 15.726 1.00 31.14 56 ASP B C 1
ATOM 1458 O O . ASP B 1 56 ? -0.932 -43.352 16.731 1.00 33.37 56 ASP B O 1
ATOM 1463 N N . ASP B 1 57 ? -0.282 -44.362 14.841 1.00 29.78 57 ASP B N 1
ATOM 1464 C CA . ASP B 1 57 ? 1.107 -43.973 15.039 1.00 29.53 57 ASP B CA 1
ATOM 1465 C C . ASP B 1 57 ? 1.272 -42.460 14.929 1.00 28.45 57 ASP B C 1
ATOM 1466 O O . ASP B 1 57 ? 2.071 -41.861 15.651 1.00 27.14 57 ASP B O 1
ATOM 1471 N N . VAL B 1 58 ? 0.511 -41.846 14.027 1.00 26.73 58 VAL B N 1
ATOM 1472 C CA . VAL B 1 58 ? 0.580 -40.404 13.833 1.00 25.33 58 VAL B CA 1
ATOM 1473 C C . VAL B 1 58 ? 0.013 -39.686 15.055 1.00 23.88 58 VAL B C 1
ATOM 1474 O O . VAL B 1 58 ? 0.558 -38.676 15.498 1.00 22.75 58 VAL B O 1
ATOM 1478 N N . ARG B 1 59 ? -1.080 -40.214 15.599 1.00 23.34 59 ARG B N 1
ATOM 1479 C CA . ARG B 1 59 ? -1.699 -39.633 16.784 1.00 24.31 59 ARG B CA 1
ATOM 1480 C C . ARG B 1 59 ? -0.732 -39.714 17.964 1.00 24.22 59 ARG B C 1
ATOM 1481 O O . ARG B 1 59 ? -0.536 -38.741 18.689 1.00 24.53 59 ARG B O 1
ATOM 1489 N N . ALA B 1 60 ? -0.125 -40.882 18.147 1.00 25.95 60 ALA B N 1
ATOM 1490 C CA . ALA B 1 60 ? 0.820 -41.084 19.240 1.00 24.48 60 ALA B CA 1
ATOM 1491 C C . ALA B 1 60 ? 1.982 -40.100 19.135 1.00 23.61 60 ALA B C 1
ATOM 1492 O O . ALA B 1 60 ? 2.420 -39.541 20.134 1.00 23.93 60 ALA B O 1
ATOM 1494 N N . ALA B 1 61 ? 2.483 -39.890 17.922 1.00 23.85 61 ALA B N 1
ATOM 1495 C CA . ALA B 1 61 ? 3.592 -38.963 17.722 1.00 23.08 61 ALA B CA 1
ATOM 1496 C C . ALA B 1 61 ? 3.168 -37.529 18.065 1.00 23.43 61 ALA B C 1
ATOM 1497 O O . ALA B 1 61 ? 3.831 -36.853 18.848 1.00 23.62 61 ALA B O 1
ATOM 1499 N N . LEU B 1 62 ? 2.054 -37.078 17.490 1.00 21.87 62 LEU B N 1
ATOM 1500 C CA . LEU B 1 62 ? 1.555 -35.723 17.735 1.00 21.30 62 LEU B CA 1
ATOM 1501 C C . LEU B 1 62 ? 1.209 -35.472 19.200 1.00 21.33 62 LEU B C 1
ATOM 1502 O O . LEU B 1 62 ? 1.400 -34.365 19.705 1.00 21.53 62 LEU B O 1
ATOM 1507 N N . SER B 1 63 ? 0.687 -36.486 19.880 1.00 20.34 63 SER B N 1
ATOM 1508 C CA . SER B 1 63 ? 0.353 -36.339 21.292 1.00 22.58 63 SER B CA 1
ATOM 1509 C C . SER B 1 63 ? 1.638 -36.150 22.088 1.00 20.43 63 SER B C 1
ATOM 1510 O O . SER B 1 63 ? 1.685 -35.354 23.017 1.00 21.55 63 SER B O 1
ATOM 1513 N N . ALA B 1 64 ? 2.681 -36.891 21.724 1.00 21.15 64 ALA B N 1
ATOM 1514 C CA . ALA B 1 64 ? 3.948 -36.768 22.425 1.00 19.92 64 ALA B CA 1
ATOM 1515 C C . ALA B 1 64 ? 4.512 -35.371 22.185 1.00 19.11 64 ALA B C 1
ATOM 1516 O O . ALA B 1 64 ? 5.026 -34.734 23.105 1.00 18.88 64 ALA B O 1
ATOM 1518 N N . ILE B 1 65 ? 4.401 -34.898 20.945 1.00 18.02 65 ILE B N 1
ATOM 1519 C CA . ILE B 1 65 ? 4.894 -33.574 20.585 1.00 18.93 65 ILE B CA 1
ATOM 1520 C C . ILE B 1 65 ? 4.200 -32.488 21.406 1.00 19.30 65 ILE B C 1
ATOM 1521 O O . ILE B 1 65 ? 4.829 -31.497 21.774 1.00 21.19 65 ILE B O 1
ATOM 1526 N N . GLN B 1 66 ? 2.916 -32.674 21.711 1.00 19.78 66 GLN B N 1
ATOM 1527 C CA . GLN B 1 66 ? 2.195 -31.698 22.530 1.00 20.18 66 GLN B CA 1
ATOM 1528 C C . GLN B 1 66 ? 2.855 -31.588 23.904 1.00 21.41 66 GLN B C 1
ATOM 1529 O O . GLN B 1 66 ? 2.916 -30.507 24.488 1.00 21.74 66 GLN B O 1
ATOM 1535 N N . HIS B 1 67 ? 3.332 -32.713 24.431 1.00 20.83 67 HIS B N 1
ATOM 1536 C CA . HIS B 1 67 ? 3.993 -32.690 25.730 1.00 21.23 67 HIS B CA 1
ATOM 1537 C C . HIS B 1 67 ? 5.309 -31.930 25.608 1.00 18.33 67 HIS B C 1
ATOM 1538 O O . HIS B 1 67 ? 5.659 -31.158 26.495 1.00 15.85 67 HIS B O 1
ATOM 1545 N N . ASP B 1 68 ? 6.034 -32.156 24.512 1.00 18.80 68 ASP B N 1
ATOM 1546 C CA . ASP B 1 68 ? 7.311 -31.474 24.290 1.00 20.11 68 ASP B CA 1
ATOM 1547 C C . ASP B 1 68 ? 7.113 -29.964 24.213 1.00 18.65 68 ASP B C 1
ATOM 1548 O O . ASP B 1 68 ? 7.861 -29.202 24.824 1.00 20.51 68 ASP B O 1
ATOM 1553 N N . LEU B 1 69 ? 6.113 -29.533 23.448 1.00 17.90 69 LEU B N 1
ATOM 1554 C CA . LEU B 1 69 ? 5.857 -28.109 23.294 1.00 18.87 69 LEU B CA 1
ATOM 1555 C C . LEU B 1 69 ? 5.467 -27.476 24.616 1.00 19.54 69 LEU B C 1
ATOM 1556 O O . LEU B 1 69 ? 5.802 -26.320 24.864 1.00 17.53 69 LEU B O 1
ATOM 1561 N N . PHE B 1 70 ? 4.767 -28.232 25.464 1.00 19.80 70 PHE B N 1
ATOM 1562 C CA . PHE B 1 70 ? 4.385 -27.723 26.779 1.00 20.98 70 PHE B CA 1
ATOM 1563 C C . PHE B 1 70 ? 5.686 -27.484 27.547 1.00 21.96 70 PHE B C 1
ATOM 1564 O O . PHE B 1 70 ? 5.865 -26.439 28.163 1.00 19.67 70 PHE B O 1
ATOM 1572 N N . ASP B 1 71 ? 6.591 -28.462 27.497 1.00 23.44 71 ASP B N 1
ATOM 1573 C CA . ASP B 1 71 ? 7.888 -28.354 28.164 1.00 23.79 71 ASP B CA 1
ATOM 1574 C C . ASP B 1 71 ? 8.725 -27.238 27.548 1.00 22.92 71 ASP B C 1
ATOM 1575 O O . ASP B 1 71 ? 9.467 -26.544 28.246 1.00 22.39 71 ASP B O 1
ATOM 1580 N N . LEU B 1 72 ? 8.619 -27.084 26.232 1.00 21.56 72 LEU B N 1
ATOM 1581 C CA . LEU B 1 72 ? 9.380 -26.055 25.539 1.00 20.44 72 LEU B CA 1
ATOM 1582 C C . LEU B 1 72 ? 8.889 -24.697 26.015 1.00 20.34 72 LEU B C 1
ATOM 1583 O O . LEU B 1 72 ? 9.686 -23.804 26.302 1.00 18.19 72 LEU B O 1
ATOM 1588 N N . GLY B 1 73 ? 7.572 -24.545 26.110 1.00 20.24 73 GLY B N 1
ATOM 1589 C CA . GLY B 1 73 ? 7.030 -23.287 26.585 1.00 21.86 73 GLY B CA 1
ATOM 1590 C C . GLY B 1 73 ? 7.510 -23.044 28.006 1.00 23.29 73 GLY B C 1
ATOM 1591 O O . GLY B 1 73 ? 7.774 -21.909 28.406 1.00 22.94 73 GLY B O 1
ATOM 1592 N N . GLY B 1 74 ? 7.629 -24.124 28.771 1.00 22.98 74 GLY B N 1
ATOM 1593 C CA . GLY B 1 74 ? 8.082 -24.008 30.145 1.00 24.48 74 GLY B CA 1
ATOM 1594 C C . GLY B 1 74 ? 9.507 -23.491 30.230 1.00 23.34 74 GLY B C 1
ATOM 1595 O O . GLY B 1 74 ? 9.821 -22.667 31.091 1.00 22.73 74 GLY B O 1
ATOM 1596 N N . GLU B 1 75 ? 10.368 -23.975 29.339 1.00 22.91 75 GLU B N 1
ATOM 1597 C CA . GLU B 1 75 ? 11.765 -23.550 29.315 1.00 24.44 75 GLU B CA 1
ATOM 1598 C C . GLU B 1 75 ? 11.870 -22.059 28.988 1.00 24.76 75 GLU B C 1
ATOM 1599 O O . GLU B 1 75 ? 12.748 -21.365 29.495 1.00 25.53 75 GLU B O 1
ATOM 1605 N N . LEU B 1 76 ? 10.976 -21.573 28.133 1.00 24.56 76 LEU B N 1
ATOM 1606 C CA . LEU B 1 76 ? 10.978 -20.164 27.753 1.00 25.82 76 LEU B CA 1
ATOM 1607 C C . LEU B 1 76 ? 10.384 -19.292 28.856 1.00 26.42 76 LEU B C 1
ATOM 1608 O O . LEU B 1 76 ? 10.724 -18.115 28.983 1.00 26.25 76 LEU B O 1
ATOM 1613 N N . CYS B 1 77 ? 9.506 -19.882 29.660 1.00 28.38 77 CYS B N 1
ATOM 1614 C CA . CYS B 1 77 ? 8.832 -19.162 30.732 1.00 29.54 77 CYS B CA 1
ATOM 1615 C C . CYS B 1 77 ? 9.505 -19.242 32.103 1.00 31.48 77 CYS B C 1
ATOM 1616 O O . CYS B 1 77 ? 9.351 -18.336 32.925 1.00 30.41 77 CYS B O 1
ATOM 1619 N N . ILE B 1 78 ? 10.239 -20.321 32.358 1.00 32.32 78 ILE B N 1
ATOM 1620 C CA . ILE B 1 78 ? 10.889 -20.494 33.655 1.00 34.73 78 ILE B CA 1
ATOM 1621 C C . ILE B 1 78 ? 12.397 -20.289 33.618 1.00 36.66 78 ILE B C 1
ATOM 1622 O O . ILE B 1 78 ? 13.132 -21.123 33.096 1.00 37.22 78 ILE B O 1
ATOM 1627 N N . PRO B 1 79 ? 12.876 -19.167 34.176 1.00 39.82 79 PRO B N 1
ATOM 1628 C CA . PRO B 1 79 ? 14.310 -18.852 34.210 1.00 41.35 79 PRO B CA 1
ATOM 1629 C C . PRO B 1 79 ? 15.112 -19.971 34.874 1.00 43.02 79 PRO B C 1
ATOM 1630 O O . PRO B 1 79 ? 14.590 -20.705 35.715 1.00 44.05 79 PRO B O 1
ATOM 1634 N N . GLY B 1 80 ? 16.379 -20.101 34.494 1.00 44.02 80 GLY B N 1
ATOM 1635 C CA . GLY B 1 80 ? 17.216 -21.137 35.071 1.00 45.17 80 GLY B CA 1
ATOM 1636 C C . GLY B 1 80 ? 16.624 -22.525 34.904 1.00 45.72 80 GLY B C 1
ATOM 1637 O O . GLY B 1 80 ? 16.926 -23.439 35.675 1.00 47.19 80 GLY B O 1
ATOM 1638 N N . HIS B 1 81 ? 15.778 -22.689 33.892 1.00 44.77 81 HIS B N 1
ATOM 1639 C CA . HIS B 1 81 ? 15.148 -23.977 33.636 1.00 43.80 81 HIS B CA 1
ATOM 1640 C C . HIS B 1 81 ? 15.195 -24.383 32.172 1.00 42.67 81 HIS B C 1
ATOM 1641 O O . HIS B 1 81 ? 14.682 -23.677 31.303 1.00 43.57 81 HIS B O 1
ATOM 1648 N N . ALA B 1 82 ? 15.812 -25.532 31.914 1.00 39.53 82 ALA B N 1
ATOM 1649 C CA . ALA B 1 82 ? 15.916 -26.074 30.568 1.00 36.40 82 ALA B CA 1
ATOM 1650 C C . ALA B 1 82 ? 15.085 -27.348 30.577 1.00 35.21 82 ALA B C 1
ATOM 1651 O O . ALA B 1 82 ? 14.913 -27.963 31.629 1.00 37.14 82 ALA B O 1
ATOM 1653 N N . ALA B 1 83 ? 14.565 -27.745 29.421 1.00 31.00 83 ALA B N 1
ATOM 1654 C CA . ALA B 1 83 ? 13.749 -28.951 29.351 1.00 28.99 83 ALA B CA 1
ATOM 1655 C C . ALA B 1 83 ? 13.954 -29.731 28.059 1.00 28.18 83 ALA B C 1
ATOM 1656 O O . ALA B 1 83 ? 13.831 -30.955 28.044 1.00 27.78 83 ALA B O 1
ATOM 1658 N N . ILE B 1 84 ? 14.262 -29.032 26.972 1.00 27.10 84 ILE B N 1
ATOM 1659 C CA . ILE B 1 84 ? 14.470 -29.718 25.706 1.00 26.48 84 ILE B CA 1
ATOM 1660 C C . ILE B 1 84 ? 15.916 -30.185 25.629 1.00 26.46 84 ILE B C 1
ATOM 1661 O O . ILE B 1 84 ? 16.845 -29.389 25.766 1.00 26.28 84 ILE B O 1
ATOM 1666 N N . THR B 1 85 ? 16.092 -31.482 25.409 1.00 26.78 85 THR B N 1
ATOM 1667 C CA . THR B 1 85 ? 17.413 -32.096 25.338 1.00 28.16 85 THR B CA 1
ATOM 1668 C C . THR B 1 85 ? 17.641 -32.826 24.019 1.00 29.20 85 THR B C 1
ATOM 1669 O O . THR B 1 85 ? 16.745 -32.893 23.172 1.00 28.53 85 THR B O 1
ATOM 1673 N N . ASP B 1 86 ? 18.846 -33.372 23.852 1.00 27.50 86 ASP B N 1
ATOM 1674 C CA . ASP B 1 86 ? 19.181 -34.115 22.642 1.00 29.22 86 ASP B CA 1
ATOM 1675 C C . ASP B 1 86 ? 18.154 -35.217 22.426 1.00 27.39 86 ASP B C 1
ATOM 1676 O O . ASP B 1 86 ? 17.815 -35.540 21.294 1.00 28.87 86 ASP B O 1
ATOM 1681 N N . ALA B 1 87 ? 17.668 -35.798 23.518 1.00 25.94 87 ALA B N 1
ATOM 1682 C CA . ALA B 1 87 ? 16.678 -36.871 23.433 1.00 26.09 87 ALA B CA 1
ATOM 1683 C C . ALA B 1 87 ? 15.454 -36.399 22.651 1.00 25.65 87 ALA B C 1
ATOM 1684 O O . ALA B 1 87 ? 14.923 -37.124 21.807 1.00 24.67 87 ALA B O 1
ATOM 1686 N N . HIS B 1 88 ? 15.014 -35.181 22.943 1.00 24.92 88 HIS B N 1
ATOM 1687 C CA . HIS B 1 88 ? 13.859 -34.604 22.267 1.00 25.78 88 HIS B CA 1
ATOM 1688 C C . HIS B 1 88 ? 14.160 -34.425 20.783 1.00 24.66 88 HIS B C 1
ATOM 1689 O O . HIS B 1 88 ? 13.318 -34.707 19.935 1.00 24.40 88 HIS B O 1
ATOM 1696 N N . LEU B 1 89 ? 15.366 -33.962 20.474 1.00 26.14 89 LEU B N 1
ATOM 1697 C CA . LEU B 1 89 ? 15.763 -33.742 19.086 1.00 26.14 89 LEU B CA 1
ATOM 1698 C C . LEU B 1 89 ? 15.971 -35.062 18.355 1.00 26.96 89 LEU B C 1
ATOM 1699 O O . LEU B 1 89 ? 15.709 -35.163 17.159 1.00 28.49 89 LEU B O 1
ATOM 1704 N N . ALA B 1 90 ? 16.442 -36.070 19.083 1.00 26.81 90 ALA B N 1
ATOM 1705 C CA . ALA B 1 90 ? 16.687 -37.387 18.513 1.00 26.22 90 ALA B CA 1
ATOM 1706 C C . ALA B 1 90 ? 15.371 -38.039 18.123 1.00 25.67 90 ALA B C 1
ATOM 1707 O O . ALA B 1 90 ? 15.276 -38.690 17.080 1.00 25.62 90 ALA B O 1
ATOM 1709 N N . ARG B 1 91 ? 14.357 -37.867 18.965 1.00 25.50 91 ARG B N 1
ATOM 1710 C CA . ARG B 1 91 ? 13.058 -38.458 18.687 1.00 25.29 91 ARG B CA 1
ATOM 1711 C C . ARG B 1 91 ? 12.464 -37.851 17.422 1.00 25.69 91 ARG B C 1
ATOM 1712 O O . ARG B 1 91 ? 11.876 -38.562 16.606 1.00 24.49 91 ARG B O 1
ATOM 1720 N N . LEU B 1 92 ? 12.620 -36.540 17.256 1.00 25.83 92 LEU B N 1
ATOM 1721 C CA . LEU B 1 92 ? 12.103 -35.871 16.067 1.00 25.07 92 LEU B CA 1
ATOM 1722 C C . LEU B 1 92 ? 12.835 -36.408 14.840 1.00 26.05 92 LEU B C 1
ATOM 1723 O O . LEU B 1 92 ? 12.201 -36.789 13.856 1.00 25.16 92 LEU B O 1
ATOM 1728 N N . ASP B 1 93 ? 14.167 -36.437 14.895 1.00 25.52 93 ASP B N 1
ATOM 1729 C CA . ASP B 1 93 ? 14.942 -36.955 13.771 1.00 27.32 93 ASP B CA 1
ATOM 1730 C C . ASP B 1 93 ? 14.471 -38.378 13.460 1.00 27.72 93 ASP B C 1
ATOM 1731 O O . ASP B 1 93 ? 14.360 -38.767 12.296 1.00 28.45 93 ASP B O 1
ATOM 1736 N N . GLY B 1 94 ? 14.191 -39.148 14.508 1.00 26.98 94 GLY B N 1
ATOM 1737 C CA . GLY B 1 94 ? 13.724 -40.513 14.325 1.00 25.81 94 GLY B CA 1
ATOM 1738 C C . GLY B 1 94 ? 12.403 -40.568 13.575 1.00 24.30 94 GLY B C 1
ATOM 1739 O O . GLY B 1 94 ? 12.234 -41.377 12.665 1.00 24.61 94 GLY B O 1
ATOM 1740 N N . TRP B 1 95 ? 11.459 -39.716 13.958 1.00 24.15 95 TRP B N 1
ATOM 1741 C CA . TRP B 1 95 ? 10.157 -39.680 13.294 1.00 23.70 95 TRP B CA 1
ATOM 1742 C C . TRP B 1 95 ? 10.281 -39.189 11.856 1.00 22.31 95 TRP B C 1
ATOM 1743 O O . TRP B 1 95 ? 9.557 -39.646 10.970 1.00 21.34 95 TRP B O 1
ATOM 1754 N N . LEU B 1 96 ? 11.203 -38.256 11.624 1.00 21.03 96 LEU B N 1
ATOM 1755 C CA . LEU B 1 96 ? 11.429 -37.733 10.282 1.00 22.75 96 LEU B CA 1
ATOM 1756 C C . LEU B 1 96 ? 11.946 -38.836 9.356 1.00 22.84 96 LEU B C 1
ATOM 1757 O O . LEU B 1 96 ? 11.486 -38.967 8.223 1.00 21.25 96 LEU B O 1
ATOM 1762 N N . ALA B 1 97 ? 12.901 -39.624 9.845 1.00 23.60 97 ALA B N 1
ATOM 1763 C CA . ALA B 1 97 ? 13.469 -40.723 9.063 1.00 24.88 97 ALA B CA 1
ATOM 1764 C C . ALA B 1 97 ? 12.395 -41.792 8.879 1.00 24.62 97 ALA B C 1
ATOM 1765 O O . ALA B 1 97 ? 12.201 -42.326 7.790 1.00 26.44 97 ALA B O 1
ATOM 1767 N N . HIS B 1 98 ? 11.695 -42.079 9.966 1.00 24.80 98 HIS B N 1
ATOM 1768 C CA . HIS B 1 98 ? 10.624 -43.066 9.992 1.00 25.03 98 HIS B CA 1
ATOM 1769 C C . HIS B 1 98 ? 9.576 -42.800 8.903 1.00 26.46 98 HIS B C 1
ATOM 1770 O O . HIS B 1 98 ? 9.335 -43.635 8.031 1.00 24.51 98 HIS B O 1
ATOM 1777 N N . TYR B 1 99 ? 8.958 -41.625 8.956 1.00 24.81 99 TYR B N 1
ATOM 1778 C CA . TYR B 1 99 ? 7.924 -41.264 7.997 1.00 24.25 99 TYR B CA 1
ATOM 1779 C C . TYR B 1 99 ? 8.386 -40.949 6.582 1.00 23.65 99 TYR B C 1
ATOM 1780 O O . TYR B 1 99 ? 7.719 -41.314 5.622 1.00 23.69 99 TYR B O 1
ATOM 1789 N N . ASN B 1 100 ? 9.513 -40.266 6.435 1.00 23.88 100 ASN B N 1
ATOM 1790 C CA . ASN B 1 100 ? 9.994 -39.957 5.096 1.00 25.00 100 ASN B CA 1
ATOM 1791 C C . ASN B 1 100 ? 10.249 -41.247 4.323 1.00 24.44 100 ASN B C 1
ATOM 1792 O O . ASN B 1 100 ? 10.058 -41.299 3.108 1.00 24.01 100 ASN B O 1
ATOM 1797 N N . GLY B 1 101 ? 10.660 -42.289 5.043 1.00 24.29 101 GLY B N 1
ATOM 1798 C CA . GLY B 1 101 ? 10.941 -43.571 4.416 1.00 24.93 101 GLY B CA 1
ATOM 1799 C C . GLY B 1 101 ? 9.717 -44.270 3.857 1.00 26.23 101 GLY B C 1
ATOM 1800 O O . GLY B 1 101 ? 9.839 -45.154 3.010 1.00 27.18 101 GLY B O 1
ATOM 1801 N N . GLN B 1 102 ? 8.539 -43.877 4.335 1.00 26.72 102 GLN B N 1
ATOM 1802 C CA . GLN B 1 102 ? 7.269 -44.454 3.892 1.00 27.04 102 GLN B CA 1
ATOM 1803 C C . GLN B 1 102 ? 6.753 -43.758 2.643 1.00 25.88 102 GLN B C 1
ATOM 1804 O O . GLN B 1 102 ? 5.808 -44.224 2.008 1.00 27.36 102 GLN B O 1
ATOM 1810 N N . LEU B 1 103 ? 7.377 -42.639 2.301 1.00 26.44 103 LEU B N 1
ATOM 1811 C CA . LEU B 1 103 ? 6.956 -41.834 1.164 1.00 27.79 103 LEU B CA 1
ATOM 1812 C C . LEU B 1 103 ? 7.934 -41.792 -0.005 1.00 29.16 103 LEU B C 1
ATOM 1813 O O . LEU B 1 103 ? 9.144 -41.976 0.165 1.00 29.37 103 LEU B O 1
ATOM 1818 N N . PRO B 1 104 ? 7.412 -41.550 -1.217 1.00 29.96 104 PRO B N 1
ATOM 1819 C CA . PRO B 1 104 ? 8.248 -41.467 -2.414 1.00 29.93 104 PRO B CA 1
ATOM 1820 C C . PRO B 1 104 ? 8.936 -40.105 -2.383 1.00 31.92 104 PRO B C 1
ATOM 1821 O O . PRO B 1 104 ? 8.424 -39.152 -1.788 1.00 30.36 104 PRO B O 1
ATOM 1825 N N . PRO B 1 105 ? 10.109 -39.993 -3.014 1.00 33.26 105 PRO B N 1
ATOM 1826 C CA . PRO B 1 105 ? 10.802 -38.705 -3.006 1.00 34.46 105 PRO B CA 1
ATOM 1827 C C . PRO B 1 105 ? 9.988 -37.599 -3.665 1.00 36.08 105 PRO B C 1
ATOM 1828 O O . PRO B 1 105 ? 9.328 -37.816 -4.680 1.00 35.94 105 PRO B O 1
ATOM 1832 N N . LEU B 1 106 ? 10.034 -36.412 -3.074 1.00 39.19 106 LEU B N 1
ATOM 1833 C CA . LEU B 1 106 ? 9.312 -35.265 -3.608 1.00 41.69 106 LEU B CA 1
ATOM 1834 C C . LEU B 1 106 ? 10.089 -34.746 -4.813 1.00 43.96 106 LEU B C 1
ATOM 1835 O O . LEU B 1 106 ? 11.202 -34.242 -4.674 1.00 44.26 106 LEU B O 1
ATOM 1840 N N . GLU B 1 107 ? 9.502 -34.876 -5.997 1.00 46.23 107 GLU B N 1
ATOM 1841 C CA . GLU B 1 107 ? 10.160 -34.441 -7.223 1.00 49.69 107 GLU B CA 1
ATOM 1842 C C . GLU B 1 107 ? 9.761 -33.019 -7.604 1.00 50.05 107 GLU B C 1
ATOM 1843 O O . GLU B 1 107 ? 10.452 -32.362 -8.383 1.00 51.40 107 GLU B O 1
ATOM 1849 N N . GLU B 1 108 ? 8.650 -32.544 -7.049 1.00 50.20 108 GLU B N 1
ATOM 1850 C CA . GLU B 1 108 ? 8.153 -31.209 -7.370 1.00 48.12 108 GLU B CA 1
ATOM 1851 C C . GLU B 1 108 ? 7.585 -30.507 -6.136 1.00 45.85 108 GLU B C 1
ATOM 1852 O O . GLU B 1 108 ? 7.237 -31.158 -5.149 1.00 43.45 108 GLU B O 1
ATOM 1858 N N . PHE B 1 109 ? 7.499 -29.179 -6.194 1.00 42.98 109 PHE B N 1
ATOM 1859 C CA . PHE B 1 109 ? 6.955 -28.400 -5.082 1.00 41.10 109 PHE B CA 1
ATOM 1860 C C . PHE B 1 109 ? 5.485 -28.744 -4.890 1.00 38.48 109 PHE B C 1
ATOM 1861 O O . PHE B 1 109 ? 4.762 -28.963 -5.860 1.00 38.78 109 PHE B O 1
ATOM 1869 N N . ILE B 1 110 ? 5.031 -28.776 -3.645 1.00 36.83 110 ILE B N 1
ATOM 1870 C CA . ILE B 1 110 ? 3.630 -29.079 -3.392 1.00 34.44 110 ILE B CA 1
ATOM 1871 C C . ILE B 1 110 ? 2.945 -27.897 -2.730 1.00 32.70 110 ILE B C 1
ATOM 1872 O O . ILE B 1 110 ? 3.598 -27.065 -2.102 1.00 32.15 110 ILE B O 1
ATOM 1877 N N . LEU B 1 111 ? 1.631 -27.811 -2.893 1.00 30.14 111 LEU B N 1
ATOM 1878 C CA . LEU B 1 111 ? 0.870 -26.730 -2.289 1.00 27.82 111 LEU B CA 1
ATOM 1879 C C . LEU B 1 111 ? 0.257 -27.267 -0.998 1.00 25.38 111 LEU B C 1
ATOM 1880 O O . LEU B 1 111 ? -0.116 -28.436 -0.924 1.00 25.11 111 LEU B O 1
ATOM 1885 N N . PRO B 1 112 ? 0.155 -26.423 0.042 1.00 23.29 112 PRO B N 1
ATOM 1886 C CA . PRO B 1 112 ? -0.425 -26.901 1.302 1.00 21.54 112 PRO B CA 1
ATOM 1887 C C . PRO B 1 112 ? -1.917 -27.173 1.149 1.00 22.36 112 PRO B C 1
ATOM 1888 O O . PRO B 1 112 ? -2.692 -26.279 0.794 1.00 21.45 112 PRO B O 1
ATOM 1892 N N . GLY B 1 113 ? -2.315 -28.415 1.402 1.00 21.98 113 GLY B N 1
ATOM 1893 C CA . GLY B 1 113 ? -3.715 -28.775 1.280 1.00 23.73 113 GLY B CA 1
ATOM 1894 C C . GLY B 1 113 ? -3.907 -30.253 1.006 1.00 24.51 113 GLY B C 1
ATOM 1895 O O . GLY B 1 113 ? -2.993 -31.052 1.193 1.00 25.70 113 GLY B O 1
ATOM 1896 N N . GLY B 1 114 ? -5.097 -30.613 0.545 1.00 24.69 114 GLY B N 1
ATOM 1897 C CA . GLY B 1 114 ? -5.395 -32.003 0.263 1.00 23.86 114 GLY B CA 1
ATOM 1898 C C . GLY B 1 114 ? -6.467 -32.446 1.229 1.00 24.15 114 GLY B C 1
ATOM 1899 O O . GLY B 1 114 ? -7.443 -31.730 1.438 1.00 23.82 114 GLY B O 1
ATOM 1900 N N . ALA B 1 115 ? -6.295 -33.622 1.823 1.00 24.49 115 ALA B N 1
ATOM 1901 C CA . ALA B 1 115 ? -7.257 -34.116 2.796 1.00 24.29 115 ALA B CA 1
ATOM 1902 C C . ALA B 1 115 ? -7.275 -33.127 3.964 1.00 23.25 115 ALA B C 1
ATOM 1903 O O . ALA B 1 115 ? -6.259 -32.502 4.261 1.00 22.10 115 ALA B O 1
ATOM 1905 N N . ARG B 1 116 ? -8.426 -32.986 4.615 1.00 22.22 116 ARG B N 1
ATOM 1906 C CA . ARG B 1 116 ? -8.562 -32.062 5.739 1.00 23.14 116 ARG B CA 1
ATOM 1907 C C . ARG B 1 116 ? -7.435 -32.201 6.763 1.00 21.97 116 ARG B C 1
ATOM 1908 O O . ARG B 1 116 ? -6.853 -31.203 7.197 1.00 21.25 116 ARG B O 1
ATOM 1916 N N . GLY B 1 117 ? -7.138 -33.435 7.153 1.00 19.75 117 GLY B N 1
ATOM 1917 C CA . GLY B 1 117 ? -6.073 -33.661 8.112 1.00 20.25 117 GLY B CA 1
ATOM 1918 C C . GLY B 1 117 ? -4.736 -33.168 7.584 1.00 20.06 117 GLY B C 1
ATOM 1919 O O . GLY B 1 117 ? -3.937 -32.600 8.331 1.00 20.32 117 GLY B O 1
ATOM 1920 N N . ALA B 1 118 ? -4.486 -33.382 6.296 1.00 18.34 118 ALA B N 1
ATOM 1921 C CA . ALA B 1 118 ? -3.230 -32.940 5.691 1.00 18.15 118 ALA B CA 1
ATOM 1922 C C . ALA B 1 118 ? -3.162 -31.415 5.662 1.00 17.54 118 ALA B C 1
ATOM 1923 O O . ALA B 1 118 ? -2.118 -30.831 5.956 1.00 17.27 118 ALA B O 1
ATOM 1925 N N . ALA B 1 119 ? -4.270 -30.772 5.304 1.00 17.01 119 ALA B N 1
ATOM 1926 C CA . ALA B 1 119 ? -4.308 -29.312 5.251 1.00 18.22 119 ALA B CA 1
ATOM 1927 C C . ALA B 1 119 ? -4.031 -28.710 6.635 1.00 18.49 119 ALA B C 1
ATOM 1928 O O . ALA B 1 119 ? -3.272 -27.748 6.758 1.00 20.05 119 ALA B O 1
ATOM 1930 N N . LEU B 1 120 ? -4.648 -29.279 7.669 1.00 16.89 120 LEU B N 1
ATOM 1931 C CA . LEU B 1 120 ? -4.450 -28.797 9.032 1.00 16.88 120 LEU B CA 1
ATOM 1932 C C . LEU B 1 120 ? -2.996 -28.976 9.466 1.00 17.21 120 LEU B C 1
ATOM 1933 O O . LEU B 1 120 ? -2.457 -28.153 10.204 1.00 15.94 120 LEU B O 1
ATOM 1938 N N . ALA B 1 121 ? -2.357 -30.042 8.999 1.00 17.74 121 ALA B N 1
ATOM 1939 C CA . ALA B 1 121 ? -0.961 -30.283 9.355 1.00 18.12 121 ALA B CA 1
ATOM 1940 C C . ALA B 1 121 ? -0.087 -29.179 8.745 1.00 18.14 121 ALA B C 1
ATOM 1941 O O . ALA B 1 121 ? 0.891 -28.735 9.351 1.00 19.39 121 ALA B O 1
ATOM 1943 N N . HIS B 1 122 ? -0.442 -28.734 7.542 1.00 19.02 122 HIS B N 1
ATOM 1944 C CA . HIS B 1 122 ? 0.307 -27.663 6.888 1.00 17.80 122 HIS B CA 1
ATOM 1945 C C . HIS B 1 122 ? 0.143 -26.352 7.655 1.00 16.72 122 HIS B C 1
ATOM 1946 O O . HIS B 1 122 ? 1.069 -25.556 7.729 1.00 17.72 122 HIS B O 1
ATOM 1953 N N . VAL B 1 123 ? -1.037 -26.124 8.225 1.00 16.47 123 VAL B N 1
ATOM 1954 C CA . VAL B 1 123 ? -1.260 -24.918 9.019 1.00 16.25 123 VAL B CA 1
ATOM 1955 C C . VAL B 1 123 ? -0.341 -25.013 10.242 1.00 16.82 123 VAL B C 1
ATOM 1956 O O . VAL B 1 123 ? 0.357 -24.053 10.585 1.00 16.05 123 VAL B O 1
ATOM 1960 N N . CYS B 1 124 ? -0.329 -26.178 10.887 1.00 16.35 124 CYS B N 1
ATOM 1961 C CA . CYS B 1 124 ? 0.524 -26.384 12.059 1.00 16.70 124 CYS B CA 1
ATOM 1962 C C . CYS B 1 124 ? 1.977 -26.084 11.673 1.00 16.26 124 CYS B C 1
ATOM 1963 O O . CYS B 1 124 ? 2.699 -25.416 12.411 1.00 16.84 124 CYS B O 1
ATOM 1966 N N . ARG B 1 125 ? 2.386 -26.567 10.503 1.00 14.40 125 ARG B N 1
ATOM 1967 C CA . ARG B 1 125 ? 3.738 -26.341 9.996 1.00 16.69 125 ARG B CA 1
ATOM 1968 C C . ARG B 1 125 ? 4.064 -24.846 9.887 1.00 16.71 125 ARG B C 1
ATOM 1969 O O . ARG B 1 125 ? 5.156 -24.422 10.266 1.00 15.57 125 ARG B O 1
ATOM 1977 N N . THR B 1 126 ? 3.130 -24.048 9.366 1.00 15.74 126 THR B N 1
ATOM 1978 C CA . THR B 1 126 ? 3.384 -22.617 9.216 1.00 16.08 126 THR B CA 1
ATOM 1979 C C . THR B 1 126 ? 3.388 -21.906 10.564 1.00 15.61 126 THR B C 1
ATOM 1980 O O . THR B 1 126 ? 4.175 -20.990 10.783 1.00 14.80 126 THR B O 1
ATOM 1984 N N . VAL B 1 127 ? 2.517 -22.326 11.472 1.00 15.24 127 VAL B N 1
ATOM 1985 C CA . VAL B 1 127 ? 2.480 -21.715 12.790 1.00 14.98 127 VAL B CA 1
ATOM 1986 C C . VAL B 1 127 ? 3.753 -22.107 13.532 1.00 15.85 127 VAL B C 1
ATOM 1987 O O . VAL B 1 127 ? 4.269 -21.340 14.350 1.00 16.12 127 VAL B O 1
ATOM 1991 N N . CYS B 1 128 ? 4.257 -23.304 13.235 1.00 16.66 128 CYS B N 1
ATOM 1992 C CA . CYS B 1 128 ? 5.486 -23.779 13.861 1.00 17.38 128 CYS B CA 1
ATOM 1993 C C . CYS B 1 128 ? 6.631 -22.881 13.400 1.00 17.14 128 CYS B C 1
ATOM 1994 O O . CYS B 1 128 ? 7.462 -22.463 14.202 1.00 18.26 128 CYS B O 1
ATOM 1997 N N . ARG B 1 129 ? 6.666 -22.581 12.102 1.00 17.13 129 ARG B N 1
ATOM 1998 C CA . ARG B 1 129 ? 7.695 -21.706 11.550 1.00 16.66 129 ARG B CA 1
ATOM 1999 C C . ARG B 1 129 ? 7.574 -20.318 12.176 1.00 16.35 129 ARG B C 1
ATOM 2000 O O . ARG B 1 129 ? 8.574 -19.658 12.440 1.00 16.73 129 ARG B O 1
ATOM 2008 N N . ARG B 1 130 ? 6.342 -19.876 12.404 1.00 16.71 130 ARG B N 1
ATOM 2009 C CA . ARG B 1 130 ? 6.103 -18.580 13.026 1.00 16.65 130 ARG B CA 1
ATOM 2010 C C . ARG B 1 130 ? 6.679 -18.573 14.447 1.00 16.15 130 ARG B C 1
ATOM 2011 O O . ARG B 1 130 ? 7.289 -17.594 14.880 1.00 17.90 130 ARG B O 1
ATOM 2019 N N . ALA B 1 131 ? 6.485 -19.669 15.172 1.00 16.54 131 ALA B N 1
ATOM 2020 C CA . ALA B 1 131 ? 6.999 -19.763 16.536 1.00 16.54 131 ALA B CA 1
ATOM 2021 C C . ALA B 1 131 ? 8.526 -19.761 16.487 1.00 17.54 131 ALA B C 1
ATOM 2022 O O . ALA B 1 131 ? 9.185 -19.202 17.365 1.00 18.26 131 ALA B O 1
ATOM 2024 N N . GLU B 1 132 ? 9.085 -20.393 15.459 1.00 17.62 132 GLU B N 1
ATOM 2025 C CA . GLU B 1 132 ? 10.536 -20.440 15.317 1.00 18.41 132 GLU B CA 1
ATOM 2026 C C . GLU B 1 132 ? 11.095 -19.034 15.117 1.00 18.47 132 GLU B C 1
ATOM 2027 O O . GLU B 1 132 ? 12.148 -18.706 15.656 1.00 17.61 132 GLU B O 1
ATOM 2033 N N . ARG B 1 133 ? 10.395 -18.208 14.339 1.00 18.61 133 ARG B N 1
ATOM 2034 C CA . ARG B 1 133 ? 10.846 -16.837 14.103 1.00 18.53 133 ARG B CA 1
ATOM 2035 C C . ARG B 1 133 ? 10.850 -16.062 15.423 1.00 18.97 133 ARG B C 1
ATOM 2036 O O . ARG B 1 133 ? 11.752 -15.261 15.680 1.00 19.23 133 ARG B O 1
ATOM 2044 N N . SER B 1 134 ? 9.847 -16.308 16.261 1.00 17.44 134 SER B N 1
ATOM 2045 C CA . SER B 1 134 ? 9.745 -15.652 17.566 1.00 19.50 134 SER B CA 1
ATOM 2046 C C . SER B 1 134 ? 10.843 -16.115 18.529 1.00 19.97 134 SER B C 1
ATOM 2047 O O . SER B 1 134 ? 11.417 -15.310 19.270 1.00 19.09 134 SER B O 1
ATOM 2050 N N . ILE B 1 135 ? 11.115 -17.417 18.532 1.00 20.17 135 ILE B N 1
ATOM 2051 C CA . ILE B 1 135 ? 12.150 -17.968 19.401 1.00 20.97 135 ILE B CA 1
ATOM 2052 C C . ILE B 1 135 ? 13.498 -17.389 18.976 1.00 22.17 135 ILE B C 1
ATOM 2053 O O . ILE B 1 135 ? 14.320 -17.033 19.820 1.00 24.35 135 ILE B O 1
ATOM 2058 N N . VAL B 1 136 ? 13.707 -17.275 17.668 1.00 23.15 136 VAL B N 1
ATOM 2059 C CA . VAL B 1 136 ? 14.950 -16.727 17.129 1.00 22.67 136 VAL B CA 1
ATOM 2060 C C . VAL B 1 136 ? 15.102 -15.257 17.508 1.00 22.67 136 VAL B C 1
ATOM 2061 O O . VAL B 1 136 ? 16.182 -14.826 17.893 1.00 24.40 136 VAL B O 1
ATOM 2065 N N . ALA B 1 137 ? 14.022 -14.486 17.399 1.00 22.59 137 ALA B N 1
ATOM 2066 C CA . ALA B 1 137 ? 14.064 -13.073 17.758 1.00 23.06 137 ALA B CA 1
ATOM 2067 C C . ALA B 1 137 ? 14.425 -12.948 19.239 1.00 24.97 137 ALA B C 1
ATOM 2068 O O . ALA B 1 137 ? 15.228 -12.099 19.623 1.00 26.92 137 ALA B O 1
ATOM 2070 N N . LEU B 1 138 ? 13.829 -13.801 20.065 1.00 26.27 138 LEU B N 1
ATOM 2071 C CA . LEU B 1 138 ? 14.090 -13.782 21.501 1.00 27.28 138 LEU B CA 1
ATOM 2072 C C . LEU B 1 138 ? 15.553 -14.078 21.814 1.00 28.87 138 LEU B C 1
ATOM 2073 O O . LEU B 1 138 ? 16.189 -13.361 22.588 1.00 29.79 138 LEU B O 1
ATOM 2078 N N . GLY B 1 139 ? 16.079 -15.140 21.212 1.00 31.50 139 GLY B N 1
ATOM 2079 C CA . GLY B 1 139 ? 17.462 -15.509 21.448 1.00 32.51 139 GLY B CA 1
ATOM 2080 C C . GLY B 1 139 ? 18.434 -14.483 20.899 1.00 33.87 139 GLY B C 1
ATOM 2081 O O . GLY B 1 139 ? 19.634 -14.567 21.141 1.00 32.23 139 GLY B O 1
ATOM 2082 N N . ALA B 1 140 ? 17.917 -13.509 20.157 1.00 35.33 140 ALA B N 1
ATOM 2083 C CA . ALA B 1 140 ? 18.767 -12.480 19.577 1.00 37.86 140 ALA B CA 1
ATOM 2084 C C . ALA B 1 140 ? 19.086 -11.378 20.586 1.00 39.95 140 ALA B C 1
ATOM 2085 O O . ALA B 1 140 ? 19.975 -10.556 20.356 1.00 41.69 140 ALA B O 1
ATOM 2087 N N . SER B 1 141 ? 18.366 -11.366 21.704 1.00 40.78 141 SER B N 1
ATOM 2088 C CA . SER B 1 141 ? 18.576 -10.350 22.732 1.00 42.62 141 SER B CA 1
ATOM 2089 C C . SER B 1 141 ? 18.551 -10.952 24.133 1.00 43.36 141 SER B C 1
ATOM 2090 O O . SER B 1 141 ? 18.676 -10.238 25.130 1.00 44.70 141 SER B O 1
ATOM 2093 N N . GLU B 1 142 ? 18.383 -12.266 24.202 1.00 43.32 142 GLU B N 1
ATOM 2094 C CA . GLU B 1 142 ? 18.342 -12.964 25.478 1.00 43.64 142 GLU B CA 1
ATOM 2095 C C . GLU B 1 142 ? 19.088 -14.285 25.336 1.00 42.53 142 GLU B C 1
ATOM 2096 O O . GLU B 1 142 ? 18.991 -14.947 24.303 1.00 41.86 142 GLU B O 1
ATOM 2102 N N . PRO B 1 143 ? 19.854 -14.681 26.367 1.00 42.10 143 PRO B N 1
ATOM 2103 C CA . PRO B 1 143 ? 20.601 -15.942 26.302 1.00 40.33 143 PRO B CA 1
ATOM 2104 C C . PRO B 1 143 ? 19.628 -17.118 26.282 1.00 38.64 143 PRO B C 1
ATOM 2105 O O . PRO B 1 143 ? 18.848 -17.306 27.217 1.00 38.32 143 PRO B O 1
ATOM 2109 N N . LEU B 1 144 ? 19.680 -17.900 25.210 1.00 35.72 144 LEU B N 1
ATOM 2110 C CA . LEU B 1 144 ? 18.788 -19.041 25.037 1.00 33.42 144 LEU B CA 1
ATOM 2111 C C . LEU B 1 144 ? 19.561 -20.282 24.618 1.00 31.72 144 LEU B C 1
ATOM 2112 O O . LEU B 1 144 ? 20.567 -20.180 23.921 1.00 31.38 144 LEU B O 1
ATOM 2117 N N . ASN B 1 145 ? 19.099 -21.454 25.041 1.00 30.66 145 ASN B N 1
ATOM 2118 C CA . ASN B 1 145 ? 19.749 -22.693 24.624 1.00 29.43 145 ASN B CA 1
ATOM 2119 C C . ASN B 1 145 ? 19.355 -22.885 23.162 1.00 27.95 145 ASN B C 1
ATOM 2120 O O . ASN B 1 145 ? 18.340 -22.351 22.713 1.00 25.02 145 ASN B O 1
ATOM 2125 N N . ALA B 1 146 ? 20.154 -23.627 22.409 1.00 27.48 146 ALA B N 1
ATOM 2126 C CA . ALA B 1 146 ? 19.834 -23.846 21.004 1.00 28.77 146 ALA B CA 1
ATOM 2127 C C . ALA B 1 146 ? 18.690 -24.849 20.846 1.00 27.91 146 ALA B C 1
ATOM 2128 O O . ALA B 1 146 ? 17.933 -24.791 19.879 1.00 29.03 146 ALA B O 1
ATOM 2130 N N . ALA B 1 147 ? 18.567 -25.750 21.816 1.00 27.02 147 ALA B N 1
ATOM 2131 C CA . ALA B 1 147 ? 17.557 -26.805 21.806 1.00 26.82 147 ALA B CA 1
ATOM 2132 C C . ALA B 1 147 ? 16.147 -26.411 21.365 1.00 24.90 147 ALA B C 1
ATOM 2133 O O . ALA B 1 147 ? 15.580 -27.041 20.473 1.00 25.05 147 ALA B O 1
ATOM 2135 N N . PRO B 1 148 ? 15.552 -25.385 21.995 1.00 23.88 148 PRO B N 1
ATOM 2136 C CA . PRO B 1 148 ? 14.199 -24.986 21.591 1.00 23.03 148 PRO B CA 1
ATOM 2137 C C . PRO B 1 148 ? 14.122 -24.686 20.098 1.00 22.59 148 PRO B C 1
ATOM 2138 O O . PRO B 1 148 ? 13.252 -25.194 19.394 1.00 23.76 148 PRO B O 1
ATOM 2142 N N . ARG B 1 149 ? 15.049 -23.858 19.632 1.00 20.96 149 ARG B N 1
ATOM 2143 C CA . ARG B 1 149 ? 15.131 -23.463 18.233 1.00 22.44 149 ARG B CA 1
ATOM 2144 C C . ARG B 1 149 ? 15.286 -24.684 17.321 1.00 21.38 149 ARG B C 1
ATOM 2145 O O . ARG B 1 149 ? 14.607 -24.805 16.300 1.00 19.58 149 ARG B O 1
ATOM 2153 N N . ARG B 1 150 ? 16.179 -25.593 17.699 1.00 20.45 150 ARG B N 1
ATOM 2154 C CA . ARG B 1 150 ? 16.426 -26.787 16.901 1.00 20.35 150 ARG B CA 1
ATOM 2155 C C . ARG B 1 150 ? 15.242 -27.735 16.933 1.00 18.93 150 ARG B C 1
ATOM 2156 O O . ARG B 1 150 ? 15.031 -28.512 15.999 1.00 20.56 150 ARG B O 1
ATOM 2164 N N . TYR B 1 151 ? 14.469 -27.676 18.012 1.00 19.01 151 TYR B N 1
ATOM 2165 C CA . TYR B 1 151 ? 13.297 -28.533 18.136 1.00 19.02 151 TYR B CA 1
ATOM 2166 C C . TYR B 1 151 ? 12.224 -28.109 17.128 1.00 18.25 151 TYR B C 1
ATOM 2167 O O . TYR B 1 151 ? 11.781 -28.922 16.316 1.00 20.07 151 TYR B O 1
ATOM 2176 N N . VAL B 1 152 ? 11.802 -26.844 17.173 1.00 18.55 152 VAL B N 1
ATOM 2177 C CA . VAL B 1 152 ? 10.775 -26.377 16.237 1.00 19.38 152 VAL B CA 1
ATOM 2178 C C . VAL B 1 152 ? 11.271 -26.398 14.788 1.00 19.41 152 VAL B C 1
ATOM 2179 O O . VAL B 1 152 ? 10.479 -26.528 13.860 1.00 19.78 152 VAL B O 1
ATOM 2183 N N . ASN B 1 153 ? 12.582 -26.283 14.597 1.00 20.99 153 ASN B N 1
ATOM 2184 C CA . ASN B 1 153 ? 13.155 -26.329 13.258 1.00 20.70 153 ASN B CA 1
ATOM 2185 C C . ASN B 1 153 ? 12.843 -27.707 12.666 1.00 21.04 153 ASN B C 1
ATOM 2186 O O . ASN B 1 153 ? 12.407 -27.819 11.520 1.00 19.42 153 ASN B O 1
ATOM 2191 N N . ARG B 1 154 ? 13.053 -28.754 13.460 1.00 21.48 154 ARG B N 1
ATOM 2192 C CA . ARG B 1 154 ? 12.792 -30.118 13.007 1.00 19.93 154 ARG B CA 1
ATOM 2193 C C . ARG B 1 154 ? 11.300 -30.415 12.941 1.00 19.70 154 ARG B C 1
ATOM 2194 O O . ARG B 1 154 ? 10.845 -31.107 12.031 1.00 20.78 154 ARG B O 1
ATOM 2202 N N . LEU B 1 155 ? 10.542 -29.896 13.903 1.00 18.37 155 LEU B N 1
ATOM 2203 C CA . LEU B 1 155 ? 9.099 -30.118 13.935 1.00 17.99 155 LEU B CA 1
ATOM 2204 C C . LEU B 1 155 ? 8.424 -29.564 12.677 1.00 18.52 155 LEU B C 1
ATOM 2205 O O . LEU B 1 155 ? 7.501 -30.181 12.146 1.00 18.10 155 LEU B O 1
ATOM 2210 N N . SER B 1 156 ? 8.879 -28.403 12.205 1.00 19.41 156 SER B N 1
ATOM 2211 C CA . SER B 1 156 ? 8.318 -27.809 10.995 1.00 19.14 156 SER B CA 1
ATOM 2212 C C . SER B 1 156 ? 8.431 -28.827 9.860 1.00 18.74 156 SER B C 1
ATOM 2213 O O . SER B 1 156 ? 7.468 -29.086 9.148 1.00 18.44 156 SER B O 1
ATOM 2216 N N . ASP B 1 157 ? 9.616 -29.406 9.697 1.00 20.26 157 ASP B N 1
ATOM 2217 C CA . ASP B 1 157 ? 9.828 -30.396 8.645 1.00 21.61 157 ASP B CA 1
ATOM 2218 C C . ASP B 1 157 ? 9.015 -31.666 8.864 1.00 20.87 157 ASP B C 1
ATOM 2219 O O . ASP B 1 157 ? 8.575 -32.298 7.901 1.00 21.35 157 ASP B O 1
ATOM 2224 N N . LEU B 1 158 ? 8.817 -32.041 10.126 1.00 20.06 158 LEU B N 1
ATOM 2225 C CA . LEU B 1 158 ? 8.058 -33.242 10.453 1.00 20.24 158 LEU B CA 1
ATOM 2226 C C . LEU B 1 158 ? 6.573 -33.040 10.152 1.00 20.20 158 LEU B C 1
ATOM 2227 O O . LEU B 1 158 ? 5.900 -33.954 9.689 1.00 19.90 158 LEU B O 1
ATOM 2232 N N . LEU B 1 159 ? 6.063 -31.839 10.407 1.00 20.62 159 LEU B N 1
ATOM 2233 C CA . LEU B 1 159 ? 4.656 -31.549 10.126 1.00 18.91 159 LEU B CA 1
ATOM 2234 C C . LEU B 1 159 ? 4.425 -31.580 8.607 1.00 19.79 159 LEU B C 1
ATOM 2235 O O . LEU B 1 159 ? 3.365 -31.994 8.134 1.00 19.46 159 LEU B O 1
ATOM 2240 N N . PHE B 1 160 ? 5.424 -31.149 7.844 1.00 18.78 160 PHE B N 1
ATOM 2241 C CA . PHE B 1 160 ? 5.330 -31.187 6.385 1.00 20.47 160 PHE B CA 1
ATOM 2242 C C . PHE B 1 160 ? 5.224 -32.660 5.968 1.00 20.20 160 PHE B C 1
ATOM 2243 O O . PHE B 1 160 ? 4.355 -33.042 5.182 1.00 19.67 160 PHE B O 1
ATOM 2251 N N . VAL B 1 161 ? 6.119 -33.485 6.508 1.00 20.87 161 VAL B N 1
ATOM 2252 C CA . VAL B 1 161 ? 6.142 -34.913 6.200 1.00 22.25 161 VAL B CA 1
ATOM 2253 C C . VAL B 1 161 ? 4.848 -35.601 6.610 1.00 23.20 161 VAL B C 1
ATOM 2254 O O . VAL B 1 161 ? 4.324 -36.442 5.875 1.00 24.80 161 VAL B O 1
ATOM 2258 N N . LEU B 1 162 ? 4.338 -35.254 7.787 1.00 22.12 162 LEU B N 1
ATOM 2259 C CA . LEU B 1 162 ? 3.096 -35.846 8.267 1.00 22.07 162 LEU B CA 1
ATOM 2260 C C . LEU B 1 162 ? 1.927 -35.460 7.366 1.00 22.62 162 LEU B C 1
ATOM 2261 O O . LEU B 1 162 ? 0.994 -36.245 7.177 1.00 22.38 162 LEU B O 1
ATOM 2266 N N . ALA B 1 163 ? 1.976 -34.251 6.811 1.00 22.77 163 ALA B N 1
ATOM 2267 C CA . ALA B 1 163 ? 0.918 -33.792 5.915 1.00 21.84 163 ALA B CA 1
ATOM 2268 C C . ALA B 1 163 ? 0.858 -34.771 4.750 1.00 21.00 163 ALA B C 1
ATOM 2269 O O . ALA B 1 163 ? -0.216 -35.245 4.378 1.00 21.81 163 ALA B O 1
ATOM 2271 N N . ARG B 1 164 ? 2.021 -35.070 4.179 1.00 20.34 164 ARG B N 1
ATOM 2272 C CA . ARG B 1 164 ? 2.103 -36.010 3.064 1.00 22.70 164 ARG B CA 1
ATOM 2273 C C . ARG B 1 164 ? 1.599 -37.391 3.490 1.00 22.77 164 ARG B C 1
ATOM 2274 O O . ARG B 1 164 ? 0.911 -38.068 2.728 1.00 26.04 164 ARG B O 1
ATOM 2282 N N . VAL B 1 165 ? 1.933 -37.807 4.708 1.00 23.72 165 VAL B N 1
ATOM 2283 C CA . VAL B 1 165 ? 1.491 -39.105 5.202 1.00 22.71 165 VAL B CA 1
ATOM 2284 C C . VAL B 1 165 ? -0.032 -39.152 5.288 1.00 23.57 165 VAL B C 1
ATOM 2285 O O . VAL B 1 165 ? -0.655 -40.141 4.899 1.00 22.17 165 VAL B O 1
ATOM 2289 N N . LEU B 1 166 ? -0.631 -38.075 5.785 1.00 22.97 166 LEU B N 1
ATOM 2290 C CA . LEU B 1 166 ? -2.080 -38.014 5.918 1.00 24.68 166 LEU B CA 1
ATOM 2291 C C . LEU B 1 166 ? -2.787 -37.994 4.563 1.00 26.25 166 LEU B C 1
ATOM 2292 O O . LEU B 1 166 ? -3.896 -38.507 4.434 1.00 27.23 166 LEU B O 1
ATOM 2297 N N . ASN B 1 167 ? -2.155 -37.403 3.552 1.00 27.98 167 ASN B N 1
ATOM 2298 C CA . ASN B 1 167 ? -2.752 -37.384 2.222 1.00 30.25 167 ASN B CA 1
ATOM 2299 C C . ASN B 1 167 ? -2.666 -38.789 1.628 1.00 32.37 167 ASN B C 1
ATOM 2300 O O . ASN B 1 167 ? -3.539 -39.214 0.873 1.00 33.22 167 ASN B O 1
ATOM 2305 N N . ARG B 1 168 ? -1.606 -39.507 1.976 1.00 34.13 168 ARG B N 1
ATOM 2306 C CA . ARG B 1 168 ? -1.416 -40.869 1.496 1.00 36.54 168 ARG B CA 1
ATOM 2307 C C . ARG B 1 168 ? -2.497 -41.724 2.145 1.00 37.63 168 ARG B C 1
ATOM 2308 O O . ARG B 1 168 ? -3.226 -42.447 1.469 1.00 39.05 168 ARG B O 1
ATOM 2316 N N . ALA B 1 169 ? -2.601 -41.620 3.466 1.00 37.38 169 ALA B N 1
ATOM 2317 C CA . ALA B 1 169 ? -3.577 -42.385 4.226 1.00 38.68 169 ALA B CA 1
ATOM 2318 C C . ALA B 1 169 ? -5.003 -42.148 3.736 1.00 40.41 169 ALA B C 1
ATOM 2319 O O . ALA B 1 169 ? -5.827 -43.061 3.746 1.00 41.51 169 ALA B O 1
ATOM 2321 N N . ALA B 1 170 ? -5.295 -40.926 3.304 1.00 42.02 170 ALA B N 1
ATOM 2322 C CA . ALA B 1 170 ? -6.629 -40.601 2.811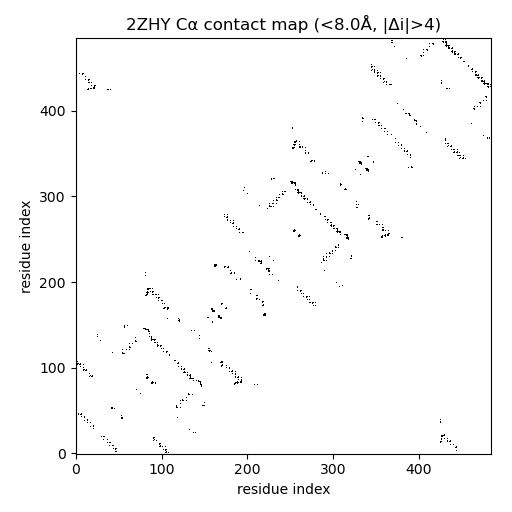 1.00 43.93 170 ALA B CA 1
ATOM 2323 C C . ALA B 1 170 ? -6.802 -41.131 1.394 1.00 45.64 170 ALA B C 1
ATOM 2324 O O . ALA B 1 170 ? -7.842 -40.931 0.769 1.00 47.64 170 ALA B O 1
ATOM 2326 N N . GLY B 1 171 ? -5.777 -41.810 0.892 1.00 47.25 171 GLY B N 1
ATOM 2327 C CA . GLY B 1 171 ? -5.842 -42.357 -0.450 1.00 49.58 171 GLY B CA 1
ATOM 2328 C C . GLY B 1 171 ? -5.599 -41.296 -1.504 1.00 51.07 171 GLY B C 1
ATOM 2329 O O . GLY B 1 171 ? -5.522 -41.597 -2.696 1.00 52.11 171 GLY B O 1
ATOM 2330 N N . GLY B 1 172 ? -5.482 -40.047 -1.066 1.00 51.50 172 GLY B N 1
ATOM 2331 C CA . GLY B 1 172 ? -5.245 -38.961 -1.997 1.00 51.25 172 GLY B CA 1
ATOM 2332 C C . GLY B 1 172 ? -3.767 -38.758 -2.261 1.00 51.23 172 GLY B C 1
ATOM 2333 O O . GLY B 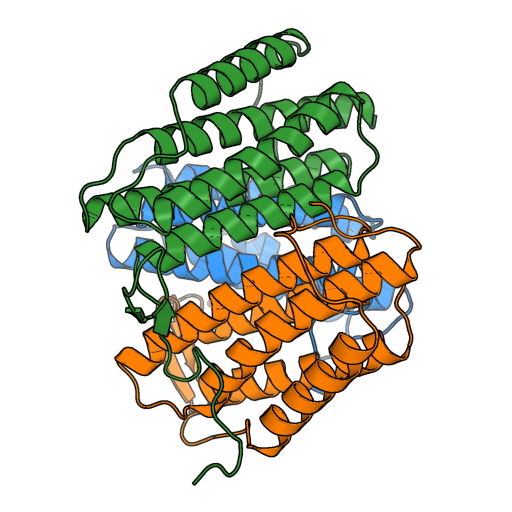1 172 ? -2.966 -39.681 -2.108 1.00 52.44 172 GLY B O 1
ATOM 2334 N N . ALA B 1 173 ? -3.402 -37.545 -2.660 1.00 50.79 173 ALA B N 1
ATOM 2335 C CA . ALA B 1 173 ? -2.009 -37.223 -2.941 1.00 50.76 173 ALA B CA 1
ATOM 2336 C C . ALA B 1 173 ? -1.725 -35.776 -2.555 1.00 50.06 173 ALA B C 1
ATOM 2337 O O . ALA B 1 173 ? -2.612 -35.071 -2.073 1.00 50.73 173 ALA B O 1
ATOM 2339 N N . ASP B 1 174 ? -0.487 -35.342 -2.763 1.00 48.77 174 ASP B N 1
ATOM 2340 C CA . ASP B 1 174 ? -0.098 -33.976 -2.445 1.00 47.73 174 ASP B CA 1
ATOM 2341 C C . ASP B 1 174 ? -0.397 -33.078 -3.639 1.00 47.49 174 ASP B C 1
ATOM 2342 O O . ASP B 1 174 ? -0.192 -33.471 -4.788 1.00 46.77 174 ASP B O 1
ATOM 2347 N N . VAL B 1 175 ? -0.887 -31.875 -3.365 1.00 47.24 175 VAL B N 1
ATOM 2348 C CA . VAL B 1 175 ? -1.209 -30.929 -4.424 1.00 46.95 175 VAL B CA 1
ATOM 2349 C C . VAL B 1 175 ? 0.093 -30.376 -4.996 1.00 46.66 175 VAL B C 1
ATOM 2350 O O . VAL B 1 175 ? 0.962 -29.939 -4.247 1.00 45.57 175 VAL B O 1
ATOM 2354 N N . LEU B 1 176 ? 0.229 -30.404 -6.319 1.00 46.56 176 LEU B N 1
ATOM 2355 C CA . LEU B 1 176 ? 1.434 -29.888 -6.964 1.00 47.34 176 LEU B CA 1
ATOM 2356 C C . LEU B 1 176 ? 1.163 -28.522 -7.594 1.00 46.57 176 LEU B C 1
ATOM 2357 O O . LEU B 1 176 ? -0.027 -28.172 -7.722 1.00 47.48 176 LEU B O 1
ATOM 2362 N N . LEU C 1 5 ? 27.539 -30.265 25.430 1.00 35.29 5 LEU C N 1
ATOM 2363 C CA . LEU C 1 5 ? 27.865 -30.526 23.995 1.00 35.69 5 LEU C CA 1
ATOM 2364 C C . LEU C 1 5 ? 26.833 -31.477 23.406 1.00 35.84 5 LEU C C 1
ATOM 2365 O O . LEU C 1 5 ? 26.785 -32.654 23.772 1.00 34.76 5 LEU C O 1
ATOM 2370 N N . SER C 1 6 ? 26.006 -30.975 22.496 1.00 34.03 6 SER C N 1
ATOM 2371 C CA . SER C 1 6 ? 24.982 -31.811 21.880 1.00 34.63 6 SER C CA 1
ATOM 2372 C C . SER C 1 6 ? 25.599 -32.887 20.994 1.00 34.98 6 SER C C 1
ATOM 2373 O O . SER C 1 6 ? 26.526 -32.616 20.231 1.00 35.20 6 SER C O 1
ATOM 2376 N N . LYS C 1 7 ? 25.089 -34.109 21.093 1.00 37.03 7 LYS C N 1
ATOM 2377 C CA . LYS C 1 7 ? 25.614 -35.193 20.272 1.00 39.27 7 LYS C CA 1
ATOM 2378 C C . LYS C 1 7 ? 24.763 -35.325 19.016 1.00 39.32 7 LYS C C 1
ATOM 2379 O O . LYS C 1 7 ? 25.034 -36.156 18.151 1.00 40.81 7 LYS C O 1
ATOM 2385 N N . ILE C 1 8 ? 23.733 -34.491 18.925 1.00 38.67 8 ILE C N 1
ATOM 2386 C CA . ILE C 1 8 ? 22.829 -34.500 17.781 1.00 37.10 8 ILE C CA 1
ATOM 2387 C C . ILE C 1 8 ? 23.407 -33.702 16.615 1.00 36.92 8 ILE C C 1
ATOM 2388 O O . ILE C 1 8 ? 23.794 -32.541 16.772 1.00 35.28 8 ILE C O 1
ATOM 2393 N N . ALA C 1 9 ? 23.462 -34.329 15.446 1.00 36.34 9 ALA C N 1
ATOM 2394 C CA . ALA C 1 9 ? 23.978 -33.663 14.259 1.00 37.93 9 ALA C CA 1
ATOM 2395 C C . ALA C 1 9 ? 23.101 -32.462 13.938 1.00 38.55 9 ALA C C 1
ATOM 2396 O O . ALA C 1 9 ? 21.885 -32.496 14.138 1.00 37.41 9 ALA C O 1
ATOM 2398 N N . THR C 1 10 ? 23.716 -31.398 13.442 1.00 39.80 10 THR C N 1
ATOM 2399 C CA . THR C 1 10 ? 22.966 -30.204 13.094 1.00 41.99 10 THR C CA 1
ATOM 2400 C C . THR C 1 10 ? 22.293 -30.396 11.745 1.00 42.17 10 THR C C 1
ATOM 2401 O O . THR C 1 10 ? 22.761 -31.173 10.912 1.00 42.08 10 THR C O 1
ATOM 2405 N N . ARG C 1 11 ? 21.180 -29.696 11.550 1.00 41.96 11 ARG C N 1
ATOM 2406 C CA . ARG C 1 11 ? 20.434 -29.741 10.296 1.00 41.67 11 ARG C CA 1
ATOM 2407 C C . ARG C 1 11 ? 20.440 -28.317 9.765 1.00 40.14 11 ARG C C 1
ATOM 2408 O O . ARG C 1 11 ? 20.626 -27.371 10.531 1.00 40.05 11 ARG C O 1
ATOM 2416 N N . THR C 1 12 ? 20.241 -28.156 8.462 1.00 39.72 12 THR C N 1
ATOM 2417 C CA . THR C 1 12 ? 20.230 -26.818 7.890 1.00 38.23 12 THR C CA 1
ATOM 2418 C C . THR C 1 12 ? 19.167 -26.009 8.616 1.00 36.36 12 THR C C 1
ATOM 2419 O O . THR C 1 12 ? 18.070 -26.506 8.873 1.00 35.62 12 THR C O 1
ATOM 2423 N N . GLY C 1 13 ? 19.510 -24.774 8.968 1.00 34.35 13 GLY C N 1
ATOM 2424 C CA . GLY C 1 13 ? 18.573 -23.915 9.660 1.00 32.99 13 GLY C CA 1
ATOM 2425 C C . GLY C 1 13 ? 18.665 -23.986 11.171 1.00 33.77 13 GLY C C 1
ATOM 2426 O O . GLY C 1 13 ? 18.030 -23.194 11.862 1.00 32.61 13 GLY C O 1
ATOM 2427 N N . ASP C 1 14 ? 19.445 -24.931 11.694 1.00 33.58 14 ASP C N 1
ATOM 2428 C CA . ASP C 1 14 ? 19.580 -25.061 13.140 1.00 33.52 14 ASP C CA 1
ATOM 2429 C C . ASP C 1 14 ? 20.162 -23.805 13.783 1.00 34.13 14 ASP C C 1
ATOM 2430 O O . ASP C 1 14 ? 19.879 -23.515 14.944 1.00 34.46 14 ASP C O 1
ATOM 2435 N N . ASP C 1 15 ? 20.962 -23.053 13.030 1.00 33.83 15 ASP C N 1
ATOM 2436 C CA . ASP C 1 15 ? 21.576 -21.841 13.568 1.00 34.84 15 ASP C CA 1
ATOM 2437 C C . ASP C 1 15 ? 20.663 -20.612 13.534 1.00 34.98 15 ASP C C 1
ATOM 2438 O O . ASP C 1 15 ? 21.124 -19.482 13.717 1.00 33.87 15 ASP C O 1
ATOM 2443 N N . GLY C 1 16 ? 19.376 -20.827 13.291 1.00 33.32 16 GLY C N 1
ATOM 2444 C CA . GLY C 1 16 ? 18.448 -19.712 13.265 1.00 32.93 16 GLY C CA 1
ATOM 2445 C C . GLY C 1 16 ? 18.448 -18.905 11.981 1.00 34.22 16 GLY C C 1
ATOM 2446 O O . GLY C 1 16 ? 17.996 -17.759 11.970 1.00 34.29 16 GLY C O 1
ATOM 2447 N N . THR C 1 17 ? 18.966 -19.484 10.902 1.00 33.68 17 THR C N 1
ATOM 2448 C CA . THR C 1 17 ? 18.977 -18.797 9.615 1.00 35.26 17 THR C CA 1
ATOM 2449 C C . THR C 1 17 ? 18.256 -19.655 8.582 1.00 36.71 17 THR C C 1
ATOM 2450 O O . THR C 1 17 ? 17.984 -20.835 8.813 1.00 36.43 17 THR C O 1
ATOM 2454 N N . THR C 1 18 ? 17.938 -19.046 7.446 1.00 38.18 18 THR C N 1
ATOM 2455 C CA . THR C 1 18 ? 17.264 -19.737 6.356 1.00 39.01 18 THR C CA 1
ATOM 2456 C C . THR C 1 18 ? 17.788 -19.151 5.047 1.00 40.39 18 THR C C 1
ATOM 2457 O O . THR C 1 18 ? 18.211 -17.994 5.007 1.00 40.62 18 THR C O 1
ATOM 2461 N N . GLY C 1 19 ? 17.772 -19.950 3.984 1.00 42.85 19 GLY C N 1
ATOM 2462 C CA . GLY C 1 19 ? 18.273 -19.480 2.703 1.00 45.39 19 GLY C CA 1
ATOM 2463 C C . GLY C 1 19 ? 17.246 -18.803 1.816 1.00 47.70 19 GLY C C 1
ATOM 2464 O O . GLY C 1 19 ? 16.056 -19.113 1.882 1.00 48.28 19 GLY C O 1
ATOM 2465 N N . LEU C 1 20 ? 17.708 -17.872 0.984 1.00 49.70 20 LEU C N 1
ATOM 2466 C CA . LEU C 1 20 ? 16.832 -17.151 0.065 1.00 52.41 20 LEU C CA 1
ATOM 2467 C C . LEU C 1 20 ? 17.000 -17.648 -1.370 1.00 54.90 20 LEU C C 1
ATOM 2468 O O . LEU C 1 20 ? 17.760 -18.584 -1.627 1.00 55.10 20 LEU C O 1
ATOM 2473 N N . GLY C 1 21 ? 16.285 -17.014 -2.296 1.00 56.98 21 GLY C N 1
ATOM 2474 C CA . GLY C 1 21 ? 16.362 -17.393 -3.697 1.00 60.42 21 GLY C CA 1
ATOM 2475 C C . GLY C 1 21 ? 17.708 -17.052 -4.309 1.00 61.96 21 GLY C C 1
ATOM 2476 O O . GLY C 1 21 ? 17.796 -16.429 -5.368 1.00 62.71 21 GLY C O 1
ATOM 2477 N N . ASP C 1 22 ? 18.762 -17.475 -3.623 1.00 62.92 22 ASP C N 1
ATOM 2478 C CA . ASP C 1 22 ? 20.137 -17.246 -4.037 1.00 64.10 22 ASP C CA 1
ATOM 2479 C C . ASP C 1 22 ? 21.011 -17.795 -2.918 1.00 63.91 22 ASP C C 1
ATOM 2480 O O . ASP C 1 22 ? 20.514 -18.459 -2.007 1.00 64.90 22 ASP C O 1
ATOM 2485 N N . GLY C 1 23 ? 22.307 -17.520 -2.976 1.00 62.88 23 GLY C N 1
ATOM 2486 C CA . GLY C 1 23 ? 23.188 -18.007 -1.932 1.00 61.53 23 GLY C CA 1
ATOM 2487 C C . GLY C 1 23 ? 22.999 -17.229 -0.644 1.00 60.38 23 GLY C C 1
ATOM 2488 O O . GLY C 1 23 ? 23.707 -17.458 0.339 1.00 60.53 23 GLY C O 1
ATOM 2489 N N . SER C 1 24 ? 22.038 -16.307 -0.646 1.00 59.23 24 SER C N 1
ATOM 2490 C CA . SER C 1 24 ? 21.760 -15.477 0.525 1.00 57.71 24 SER C CA 1
ATOM 2491 C C . SER C 1 24 ? 21.274 -16.254 1.744 1.00 55.73 24 SER C C 1
ATOM 2492 O O . SER C 1 24 ? 20.442 -17.161 1.640 1.00 55.30 24 SER C O 1
ATOM 2495 N N . ARG C 1 25 ? 21.804 -15.873 2.901 1.00 52.93 25 ARG C N 1
ATOM 2496 C CA . ARG C 1 25 ? 21.462 -16.492 4.172 1.00 50.86 25 ARG C CA 1
ATOM 2497 C C . ARG C 1 25 ? 20.965 -15.368 5.079 1.00 48.74 25 ARG C C 1
ATOM 2498 O O . ARG C 1 25 ? 21.606 -14.323 5.183 1.00 49.31 25 ARG C O 1
ATOM 2506 N N . VAL C 1 26 ? 19.825 -15.572 5.729 1.00 44.72 26 VAL C N 1
ATOM 2507 C CA . VAL C 1 26 ? 19.278 -14.544 6.601 1.00 42.42 26 VAL C CA 1
ATOM 2508 C C . VAL C 1 26 ? 18.737 -15.150 7.891 1.00 40.08 26 VAL C C 1
ATOM 2509 O O . VAL C 1 26 ? 18.303 -16.302 7.905 1.00 39.11 26 VAL C O 1
ATOM 2513 N N . ARG C 1 27 ? 18.767 -14.375 8.972 1.00 36.89 27 ARG C N 1
ATOM 2514 C CA . ARG C 1 27 ? 18.258 -14.850 10.252 1.00 36.13 27 ARG C CA 1
ATOM 2515 C C . ARG C 1 27 ? 16.738 -14.951 10.119 1.00 34.15 27 ARG C C 1
ATOM 2516 O O . ARG C 1 27 ? 16.107 -14.095 9.500 1.00 33.09 27 ARG C O 1
ATOM 2524 N N . LYS C 1 28 ? 16.161 -16.001 10.696 1.00 30.98 28 LYS C N 1
ATOM 2525 C CA . LYS C 1 28 ? 14.728 -16.250 10.599 1.00 29.32 28 LYS C CA 1
ATOM 2526 C C . LYS C 1 28 ? 13.764 -15.169 11.078 1.00 28.44 28 LYS C C 1
ATOM 2527 O O . LYS C 1 28 ? 12.599 -15.173 10.681 1.00 29.43 28 LYS C O 1
ATOM 2533 N N . ASP C 1 29 ? 14.228 -14.244 11.912 1.00 27.72 29 ASP C N 1
ATOM 2534 C CA . ASP C 1 29 ? 13.356 -13.168 12.379 1.00 28.82 29 ASP C CA 1
ATOM 2535 C C . ASP C 1 29 ? 13.412 -11.946 11.450 1.00 29.43 29 ASP C C 1
ATOM 2536 O O . ASP C 1 29 ? 12.845 -10.896 11.762 1.00 30.40 29 ASP C O 1
ATOM 2541 N N . ASP C 1 30 ? 14.093 -12.082 10.316 1.00 28.37 30 ASP C N 1
ATOM 2542 C CA . ASP C 1 30 ? 14.203 -10.984 9.354 1.00 28.98 30 ASP C CA 1
ATOM 2543 C C . ASP C 1 30 ? 12.842 -10.675 8.737 1.00 27.93 30 ASP C C 1
ATOM 2544 O O . ASP C 1 30 ? 12.075 -11.584 8.433 1.00 28.73 30 ASP C O 1
ATOM 2549 N N . ALA C 1 31 ? 12.556 -9.388 8.552 1.00 27.68 31 ALA C N 1
ATOM 2550 C CA . ALA C 1 31 ? 11.290 -8.942 7.973 1.00 27.03 31 ALA C CA 1
ATOM 2551 C C . ALA C 1 31 ? 10.902 -9.695 6.697 1.00 25.00 31 ALA C C 1
ATOM 2552 O O . ALA C 1 31 ? 9.728 -9.977 6.467 1.00 25.38 31 ALA C O 1
ATOM 2554 N N . ARG C 1 32 ? 11.881 -10.024 5.865 1.00 24.46 32 ARG C N 1
ATOM 2555 C CA . ARG C 1 32 ? 11.579 -10.728 4.627 1.00 23.53 32 ARG C CA 1
ATOM 2556 C C . ARG C 1 32 ? 11.081 -12.147 4.915 1.00 23.42 32 ARG C C 1
ATOM 2557 O O . ARG C 1 32 ? 10.147 -12.638 4.266 1.00 20.29 32 ARG C O 1
ATOM 2565 N N . ILE C 1 33 ? 11.690 -12.795 5.904 1.00 22.21 33 ILE C N 1
ATOM 2566 C CA . ILE C 1 33 ? 11.304 -14.151 6.270 1.00 20.18 33 ILE C CA 1
ATOM 2567 C C . ILE C 1 33 ? 9.901 -14.194 6.875 1.00 21.39 33 ILE C C 1
ATOM 2568 O O . ILE C 1 33 ? 9.155 -15.137 6.633 1.00 21.11 33 ILE C O 1
ATOM 2573 N N . ALA C 1 34 ? 9.545 -13.177 7.659 1.00 21.88 34 ALA C N 1
ATOM 2574 C CA . ALA C 1 34 ? 8.218 -13.109 8.270 1.00 22.55 34 ALA C CA 1
ATOM 2575 C C . ALA C 1 34 ? 7.162 -12.929 7.177 1.00 20.72 34 ALA C C 1
ATOM 2576 O O . ALA C 1 34 ? 6.081 -13.505 7.251 1.00 22.29 34 ALA C O 1
ATOM 2578 N N . ALA C 1 35 ? 7.478 -12.126 6.166 1.00 21.30 35 ALA C N 1
ATOM 2579 C CA . ALA C 1 35 ? 6.553 -11.895 5.058 1.00 19.64 35 ALA C CA 1
ATOM 2580 C C . ALA C 1 35 ? 6.326 -13.202 4.305 1.00 18.59 35 ALA C C 1
ATOM 2581 O O . ALA C 1 35 ? 5.197 -13.549 3.965 1.00 16.56 35 ALA C O 1
ATOM 2583 N N . ILE C 1 36 ? 7.411 -13.922 4.039 1.00 18.08 36 ILE C N 1
ATOM 2584 C CA . ILE C 1 36 ? 7.335 -15.198 3.335 1.00 18.16 36 ILE C CA 1
ATOM 2585 C C . ILE C 1 36 ? 6.530 -16.215 4.146 1.00 18.19 36 ILE C C 1
ATOM 2586 O O . ILE C 1 36 ? 5.704 -16.949 3.598 1.00 17.51 36 ILE C O 1
ATOM 2591 N N . GLY C 1 37 ? 6.771 -16.241 5.455 1.00 17.61 37 GLY C N 1
ATOM 2592 C CA . GLY C 1 37 ? 6.065 -17.167 6.330 1.00 17.30 37 GLY C CA 1
ATOM 2593 C C . GLY C 1 37 ? 4.572 -16.893 6.417 1.00 16.67 37 GLY C C 1
ATOM 2594 O O . GLY C 1 37 ? 3.773 -17.829 6.384 1.00 16.93 37 GLY C O 1
ATOM 2595 N N . ASP C 1 38 ? 4.190 -15.620 6.525 1.00 16.09 38 ASP C N 1
ATOM 2596 C CA . ASP C 1 38 ? 2.774 -15.263 6.613 1.00 16.40 38 ASP C CA 1
ATOM 2597 C C . ASP C 1 38 ? 2.018 -15.592 5.322 1.00 16.66 38 ASP C C 1
ATOM 2598 O O . ASP C 1 38 ? 0.838 -15.940 5.360 1.00 16.52 38 ASP C O 1
ATOM 2603 N N . VAL C 1 39 ? 2.688 -15.468 4.179 1.00 17.84 39 VAL C N 1
ATOM 2604 C CA . VAL C 1 39 ? 2.055 -15.797 2.907 1.00 15.95 39 VAL C CA 1
ATOM 2605 C C . VAL C 1 39 ? 1.843 -17.309 2.871 1.00 16.21 39 VAL C C 1
ATOM 2606 O O . VAL C 1 39 ? 0.809 -17.796 2.410 1.00 18.01 39 VAL C O 1
ATOM 2610 N N . ASP C 1 40 ? 2.832 -18.046 3.367 1.00 16.55 40 ASP C N 1
ATOM 2611 C CA . ASP C 1 40 ? 2.755 -19.500 3.427 1.00 16.86 40 ASP C CA 1
ATOM 2612 C C . ASP C 1 40 ? 1.601 -19.904 4.361 1.00 16.93 40 ASP C C 1
ATOM 2613 O O . ASP C 1 40 ? 0.829 -20.812 4.044 1.00 16.34 40 ASP C O 1
ATOM 2618 N N . GLU C 1 41 ? 1.479 -19.219 5.503 1.00 17.26 41 GLU C N 1
ATOM 2619 C CA . GLU C 1 41 ? 0.413 -19.517 6.470 1.00 17.92 41 GLU C CA 1
ATOM 2620 C C . GLU C 1 41 ? -0.955 -19.265 5.838 1.00 15.78 41 GLU C C 1
ATOM 2621 O O . GLU C 1 41 ? -1.890 -20.044 6.025 1.00 15.10 41 GLU C O 1
ATOM 2627 N N . LEU C 1 42 ? -1.068 -18.168 5.094 1.00 17.78 42 LEU C N 1
ATOM 2628 C CA . LEU C 1 42 ? -2.310 -17.834 4.404 1.00 17.76 42 LEU C CA 1
ATOM 2629 C C . LEU C 1 42 ? -2.656 -18.936 3.393 1.00 17.62 42 LEU C C 1
ATOM 2630 O O . LEU C 1 42 ? -3.799 -19.381 3.311 1.00 17.65 42 LEU C O 1
ATOM 2635 N N . ASN C 1 43 ? -1.660 -19.371 2.629 1.00 17.32 43 ASN C N 1
ATOM 2636 C CA . ASN C 1 43 ? -1.869 -20.412 1.628 1.00 18.13 43 ASN C CA 1
ATOM 2637 C C . ASN C 1 43 ? -2.358 -21.687 2.313 1.00 17.00 43 ASN C C 1
ATOM 2638 O O . ASN C 1 43 ? -3.251 -22.368 1.812 1.00 17.32 43 ASN C O 1
ATOM 2643 N N . SER C 1 44 ? -1.776 -22.006 3.467 1.00 18.87 44 SER C N 1
ATOM 2644 C CA . SER C 1 44 ? -2.171 -23.206 4.198 1.00 17.80 44 SER C CA 1
ATOM 2645 C C . SER C 1 44 ? -3.613 -23.122 4.686 1.00 17.27 44 SER C C 1
ATOM 2646 O O . SER C 1 44 ? -4.347 -24.112 4.649 1.00 17.37 44 SER C O 1
ATOM 2649 N N . GLN C 1 45 ? -4.020 -21.945 5.147 1.00 17.77 45 GLN C N 1
ATOM 2650 C CA . GLN C 1 45 ? -5.389 -21.770 5.616 1.00 18.62 45 GLN C CA 1
ATOM 2651 C C . GLN C 1 45 ? -6.360 -21.919 4.450 1.00 18.93 45 GLN C C 1
ATOM 2652 O O . GLN C 1 45 ? -7.469 -22.431 4.617 1.00 19.61 45 GLN C O 1
ATOM 2658 N N . ILE C 1 46 ? -5.948 -21.472 3.265 1.00 17.54 46 ILE C N 1
ATOM 2659 C CA . ILE C 1 46 ? -6.813 -21.595 2.097 1.00 17.23 46 ILE C CA 1
ATOM 2660 C C . ILE C 1 46 ? -6.921 -23.085 1.774 1.00 16.04 46 ILE C C 1
ATOM 2661 O O . ILE C 1 46 ? -7.965 -23.556 1.328 1.00 14.08 46 ILE C O 1
ATOM 2666 N N . GLY C 1 47 ? -5.844 -23.819 2.044 1.00 16.72 47 GLY C N 1
ATOM 2667 C CA . GLY C 1 47 ? -5.834 -25.255 1.820 1.00 17.56 47 GLY C CA 1
ATOM 2668 C C . GLY C 1 47 ? -6.877 -25.924 2.699 1.00 18.59 47 GLY C C 1
ATOM 2669 O O . GLY C 1 47 ? -7.551 -26.865 2.277 1.00 19.75 47 GLY C O 1
ATOM 2670 N N . VAL C 1 48 ? -7.012 -25.441 3.933 1.00 18.03 48 VAL C N 1
ATOM 2671 C CA . VAL C 1 48 ? -8.011 -25.988 4.841 1.00 17.23 48 VAL C CA 1
ATOM 2672 C C . VAL C 1 48 ? -9.387 -25.684 4.260 1.00 16.72 48 VAL C C 1
ATOM 2673 O O . VAL C 1 48 ? -10.268 -26.541 4.250 1.00 16.13 48 VAL C O 1
ATOM 2677 N N . LEU C 1 49 ? -9.565 -24.459 3.772 1.00 16.57 49 LEU C N 1
ATOM 2678 C CA . LEU C 1 49 ? -10.831 -24.059 3.159 1.00 17.42 49 LEU C CA 1
ATOM 2679 C C . LEU C 1 49 ? -11.162 -24.946 1.951 1.00 18.17 49 LEU C C 1
ATOM 2680 O O . LEU C 1 49 ? -12.316 -25.311 1.735 1.00 17.03 49 LEU C O 1
ATOM 2685 N N . LEU C 1 50 ? -10.144 -25.298 1.170 1.00 17.91 50 LEU C N 1
ATOM 2686 C CA . LEU C 1 50 ? -10.341 -26.147 -0.002 1.00 19.42 50 LEU C CA 1
ATOM 2687 C C . LEU C 1 50 ? -10.722 -27.582 0.369 1.00 19.12 50 LEU C C 1
ATOM 2688 O O . LEU C 1 50 ? -11.103 -28.360 -0.502 1.00 20.56 50 LEU C O 1
ATOM 2693 N N . ALA C 1 51 ? -10.631 -27.931 1.653 1.00 18.33 51 ALA C N 1
ATOM 2694 C CA . ALA C 1 51 ? -10.994 -29.282 2.100 1.00 20.00 51 ALA C CA 1
ATOM 2695 C C . ALA C 1 51 ? -12.475 -29.346 2.456 1.00 20.97 51 ALA C C 1
ATOM 2696 O O . ALA C 1 51 ? -12.984 -30.391 2.870 1.00 21.79 51 ALA C O 1
ATOM 2698 N N . GLU C 1 52 ? -13.152 -28.211 2.301 1.00 20.50 52 GLU C N 1
ATOM 2699 C CA . GLU C 1 52 ? -14.581 -28.098 2.566 1.00 22.62 52 GLU C CA 1
ATOM 2700 C C . GLU C 1 52 ? -15.333 -28.294 1.257 1.00 21.88 52 GLU C C 1
ATOM 2701 O O . GLU C 1 52 ? -14.740 -28.252 0.181 1.00 19.28 52 GLU C O 1
ATOM 2707 N N . PRO C 1 53 ? -16.647 -28.549 1.334 1.00 23.71 53 PRO C N 1
ATOM 2708 C CA . PRO C 1 53 ? -17.407 -28.713 0.092 1.00 25.29 53 PRO C CA 1
ATOM 2709 C C . PRO C 1 53 ? -17.523 -27.282 -0.433 1.00 25.39 53 PRO C C 1
ATOM 2710 O O . PRO C 1 53 ? -17.771 -26.366 0.349 1.00 27.99 53 PRO C O 1
ATOM 2714 N N . LEU C 1 54 ? -17.339 -27.084 -1.734 1.00 25.08 54 LEU C N 1
ATOM 2715 C CA . LEU C 1 54 ? -17.390 -25.742 -2.311 1.00 23.69 54 LEU C CA 1
ATOM 2716 C C . LEU C 1 54 ? -18.062 -25.699 -3.671 1.00 25.47 54 LEU C C 1
ATOM 2717 O O . LEU C 1 54 ? -18.142 -26.711 -4.371 1.00 24.04 54 LEU C O 1
ATOM 2722 N N . PRO C 1 55 ? -18.566 -24.518 -4.058 1.00 25.04 55 PRO C N 1
ATOM 2723 C CA . PRO C 1 55 ? -19.201 -24.407 -5.370 1.00 26.22 55 PRO C CA 1
ATOM 2724 C C . PRO C 1 55 ? -18.021 -24.545 -6.336 1.00 28.58 55 PRO C C 1
ATOM 2725 O O . PRO C 1 55 ? -16.885 -24.213 -5.979 1.00 26.10 55 PRO C O 1
ATOM 2729 N N . ASP C 1 56 ? -18.282 -25.033 -7.541 1.00 29.84 56 ASP C N 1
ATOM 2730 C CA . ASP C 1 56 ? -17.233 -25.237 -8.540 1.00 32.59 56 ASP C CA 1
ATOM 2731 C C . ASP C 1 56 ? -16.347 -24.021 -8.811 1.00 30.93 56 ASP C C 1
ATOM 2732 O O . ASP C 1 56 ? -15.119 -24.113 -8.765 1.00 32.00 56 ASP C O 1
ATOM 2737 N N . ASP C 1 57 ? -16.969 -22.888 -9.109 1.00 31.64 57 ASP C N 1
ATOM 2738 C CA . ASP C 1 57 ? -16.221 -21.675 -9.414 1.00 31.66 57 ASP C CA 1
ATOM 2739 C C . ASP C 1 57 ? -15.377 -21.181 -8.242 1.00 29.12 57 ASP C C 1
ATOM 2740 O O . ASP C 1 57 ? -14.250 -20.722 -8.435 1.00 26.88 57 ASP C O 1
ATOM 2745 N N . VAL C 1 58 ? -15.912 -21.274 -7.030 1.00 28.14 58 VAL C N 1
ATOM 2746 C CA . VAL C 1 58 ? -15.162 -20.838 -5.854 1.00 26.95 58 VAL C CA 1
ATOM 2747 C C . VAL C 1 58 ? -13.890 -21.677 -5.721 1.00 26.15 58 VAL C C 1
ATOM 2748 O O . VAL C 1 58 ? -12.804 -21.152 -5.467 1.00 24.12 58 VAL C O 1
ATOM 2752 N N . ARG C 1 59 ? -14.024 -22.984 -5.920 1.00 25.18 59 ARG C N 1
ATOM 2753 C CA . ARG C 1 59 ? -12.882 -23.879 -5.815 1.00 24.18 59 ARG C CA 1
ATOM 2754 C C . ARG C 1 59 ? -11.823 -23.597 -6.873 1.00 24.80 59 ARG C C 1
ATOM 2755 O O . ARG C 1 59 ? -10.622 -23.648 -6.593 1.00 22.91 59 ARG C O 1
ATOM 2763 N N . ALA C 1 60 ? -12.264 -23.312 -8.092 1.00 24.69 60 ALA C N 1
ATOM 2764 C CA . ALA C 1 60 ? -11.328 -23.025 -9.173 1.00 24.70 60 ALA C CA 1
ATOM 2765 C C . ALA C 1 60 ? -10.515 -21.781 -8.838 1.00 23.83 60 ALA C C 1
ATOM 2766 O O . ALA C 1 60 ? -9.297 -21.753 -9.017 1.00 25.60 60 ALA C O 1
ATOM 2768 N N . ALA C 1 61 ? -11.193 -20.753 -8.344 1.00 22.21 61 ALA C N 1
ATOM 2769 C CA . ALA C 1 61 ? -10.524 -19.505 -7.994 1.00 22.66 61 ALA C CA 1
ATOM 2770 C C . ALA C 1 61 ? -9.515 -19.687 -6.858 1.00 21.10 61 ALA C C 1
ATOM 2771 O O . ALA C 1 61 ? -8.379 -19.236 -6.963 1.00 20.76 61 ALA C O 1
ATOM 2773 N N . LEU C 1 62 ? -9.925 -20.357 -5.784 1.00 21.07 62 LEU C N 1
ATOM 2774 C CA . LEU C 1 62 ? -9.036 -20.571 -4.646 1.00 21.01 62 LEU C CA 1
ATOM 2775 C C . LEU C 1 62 ? -7.865 -21.474 -5.032 1.00 21.95 62 LEU C C 1
ATOM 2776 O O . LEU C 1 62 ? -6.730 -21.252 -4.600 1.00 21.58 62 LEU C O 1
ATOM 2781 N N . SER C 1 63 ? -8.135 -22.485 -5.853 1.00 22.64 63 SER C N 1
ATOM 2782 C CA . SER C 1 63 ? -7.077 -23.392 -6.287 1.00 25.58 63 SER C CA 1
ATOM 2783 C C . SER C 1 63 ? -6.029 -22.599 -7.050 1.00 24.37 63 SER C C 1
ATOM 2784 O O . SER C 1 63 ? -4.827 -22.803 -6.873 1.00 24.79 63 SER C O 1
ATOM 2787 N N . ALA C 1 64 ? -6.495 -21.701 -7.914 1.00 23.97 64 ALA C N 1
ATOM 2788 C CA . ALA C 1 64 ? -5.599 -20.861 -8.702 1.00 22.79 64 ALA C CA 1
ATOM 2789 C C . ALA C 1 64 ? -4.828 -19.920 -7.779 1.00 21.35 64 ALA C C 1
ATOM 2790 O O . ALA C 1 64 ? -3.625 -19.701 -7.948 1.00 22.47 64 ALA C O 1
ATOM 2792 N N . ILE C 1 65 ? -5.526 -19.367 -6.794 1.00 20.66 65 ILE C N 1
ATOM 2793 C CA . ILE C 1 65 ? -4.904 -18.449 -5.846 1.00 19.75 65 ILE C CA 1
ATOM 2794 C C . ILE C 1 65 ? -3.732 -19.096 -5.107 1.00 19.57 65 ILE C C 1
ATOM 2795 O O . ILE C 1 65 ? -2.740 -18.428 -4.819 1.00 19.54 65 ILE C O 1
ATOM 2800 N N . GLN C 1 66 ? -3.832 -20.392 -4.809 1.00 18.98 66 GLN C N 1
ATOM 2801 C CA . GLN C 1 66 ? -2.732 -21.079 -4.122 1.00 20.69 66 GLN C CA 1
ATOM 2802 C C . GLN C 1 66 ? -1.465 -21.052 -4.967 1.00 20.56 66 GLN C C 1
ATOM 2803 O O . GLN C 1 66 ? -0.361 -20.913 -4.438 1.00 21.03 66 GLN C O 1
ATOM 2809 N N . HIS C 1 67 ? -1.624 -21.197 -6.282 1.00 21.64 67 HIS C N 1
ATOM 2810 C CA . HIS C 1 67 ? -0.479 -21.167 -7.193 1.00 22.27 67 HIS C CA 1
ATOM 2811 C C . HIS C 1 67 ? 0.114 -19.757 -7.193 1.00 21.57 67 HIS C C 1
ATOM 2812 O O . HIS C 1 67 ? 1.332 -19.591 -7.216 1.00 20.56 67 HIS C O 1
ATOM 2819 N N . ASP C 1 68 ? -0.753 -18.747 -7.167 1.00 20.51 68 ASP C N 1
ATOM 2820 C CA . ASP C 1 68 ? -0.310 -17.350 -7.130 1.00 20.45 68 ASP C CA 1
ATOM 2821 C C . ASP C 1 68 ? 0.485 -17.068 -5.856 1.00 19.11 68 ASP C C 1
ATOM 2822 O O . ASP C 1 68 ? 1.536 -16.422 -5.897 1.00 19.32 68 ASP C O 1
ATOM 2827 N N . LEU C 1 69 ? -0.034 -17.536 -4.721 1.00 18.14 69 LEU C N 1
ATOM 2828 C CA . LEU C 1 69 ? 0.624 -17.309 -3.437 1.00 19.12 69 LEU C CA 1
ATOM 2829 C C . LEU C 1 69 ? 1.971 -18.004 -3.379 1.00 18.96 69 LEU C C 1
ATOM 2830 O O . LEU C 1 69 ? 2.892 -17.535 -2.706 1.00 16.76 69 LEU C O 1
ATOM 2835 N N . PHE C 1 70 ? 2.086 -19.122 -4.087 1.00 20.63 70 PHE C N 1
ATOM 2836 C CA . PHE C 1 70 ? 3.350 -19.837 -4.128 1.00 24.15 70 PHE C CA 1
ATOM 2837 C C . PHE C 1 70 ? 4.324 -18.941 -4.886 1.00 23.67 70 PHE C C 1
ATOM 2838 O O . PHE C 1 70 ? 5.439 -18.706 -4.430 1.00 23.89 70 PHE C O 1
ATOM 2846 N N . ASP C 1 71 ? 3.890 -18.439 -6.043 1.00 25.39 71 ASP C N 1
ATOM 2847 C CA . ASP C 1 71 ? 4.726 -17.553 -6.856 1.00 26.95 71 ASP C CA 1
ATOM 2848 C C . ASP C 1 71 ? 5.102 -16.314 -6.059 1.00 26.80 71 ASP C C 1
ATOM 2849 O O . ASP C 1 71 ? 6.242 -15.848 -6.121 1.00 26.34 71 ASP C O 1
ATOM 2854 N N . LEU C 1 72 ? 4.133 -15.770 -5.325 1.00 24.00 72 LEU C N 1
ATOM 2855 C CA . LEU C 1 72 ? 4.377 -14.577 -4.524 1.00 24.02 72 LEU C CA 1
ATOM 2856 C C . LEU C 1 72 ? 5.466 -14.850 -3.486 1.00 24.32 72 LEU C C 1
ATOM 2857 O O . LEU C 1 72 ? 6.372 -14.036 -3.298 1.00 20.78 72 LEU C O 1
ATOM 2862 N N . GLY C 1 73 ? 5.375 -15.994 -2.811 1.00 25.34 73 GLY C N 1
ATOM 2863 C CA . GLY C 1 73 ? 6.381 -16.334 -1.818 1.00 25.77 73 GLY C CA 1
ATOM 2864 C C . GLY C 1 73 ? 7.728 -16.451 -2.508 1.00 27.70 73 GLY C C 1
ATOM 2865 O O . GLY C 1 73 ? 8.763 -16.065 -1.958 1.00 26.81 73 GLY C O 1
ATOM 2866 N N . GLY C 1 74 ? 7.706 -16.986 -3.727 1.00 28.54 74 GLY C N 1
ATOM 2867 C CA . GLY C 1 74 ? 8.927 -17.137 -4.496 1.00 30.37 74 GLY C CA 1
ATOM 2868 C C . GLY C 1 74 ? 9.539 -15.783 -4.793 1.00 31.87 74 GLY C C 1
ATOM 2869 O O . GLY C 1 74 ? 10.740 -15.586 -4.618 1.00 34.25 74 GLY C O 1
ATOM 2870 N N . GLU C 1 75 ? 8.711 -14.841 -5.232 1.00 31.48 75 GLU C N 1
ATOM 2871 C CA . GLU C 1 75 ? 9.184 -13.500 -5.539 1.00 33.03 75 GLU C CA 1
ATOM 2872 C C . GLU C 1 75 ? 9.859 -12.865 -4.322 1.00 34.31 75 GLU C C 1
ATOM 2873 O O . GLU C 1 75 ? 10.884 -12.193 -4.448 1.00 33.94 75 GLU C O 1
ATOM 2879 N N . LEU C 1 76 ? 9.277 -13.072 -3.143 1.00 34.45 76 LEU C N 1
ATOM 2880 C CA . LEU C 1 76 ? 9.834 -12.519 -1.912 1.00 34.09 76 LEU C CA 1
ATOM 2881 C C . LEU C 1 76 ? 11.118 -13.254 -1.507 1.00 35.39 76 LEU C C 1
ATOM 2882 O O . LEU C 1 76 ? 11.943 -12.708 -0.777 1.00 35.03 76 LEU C O 1
ATOM 2887 N N . CYS C 1 77 ? 11.280 -14.487 -1.981 1.00 36.40 77 CYS C N 1
ATOM 2888 C CA . CYS C 1 77 ? 12.469 -15.281 -1.666 1.00 40.78 77 CYS C CA 1
ATOM 2889 C C . CYS C 1 77 ? 13.680 -14.825 -2.463 1.00 42.95 77 CYS C C 1
ATOM 2890 O O . CYS C 1 77 ? 14.820 -15.049 -2.058 1.00 42.87 77 CYS C O 1
ATOM 2893 N N . ILE C 1 78 ? 13.426 -14.202 -3.607 1.00 45.92 78 ILE C N 1
ATOM 2894 C CA . ILE C 1 78 ? 14.494 -13.710 -4.472 1.00 50.45 78 ILE C CA 1
ATOM 2895 C C . ILE C 1 78 ? 14.407 -12.190 -4.550 1.00 52.98 78 ILE C C 1
ATOM 2896 O O . ILE C 1 78 ? 13.715 -11.650 -5.414 1.00 53.45 78 ILE C O 1
ATOM 2901 N N . PRO C 1 79 ? 15.110 -11.481 -3.648 1.00 55.93 79 PRO C N 1
ATOM 2902 C CA . PRO C 1 79 ? 15.104 -10.016 -3.619 1.00 58.10 79 PRO C CA 1
ATOM 2903 C C . PRO C 1 79 ? 15.000 -9.389 -5.007 1.00 60.18 79 PRO C C 1
ATOM 2904 O O . PRO C 1 79 ? 14.143 -8.537 -5.250 1.00 60.93 79 PRO C O 1
ATOM 2908 N N . GLY C 1 80 ? 15.872 -9.822 -5.912 1.00 62.13 80 GLY C N 1
ATOM 2909 C CA . GLY C 1 80 ? 15.856 -9.300 -7.268 1.00 63.90 80 GLY C CA 1
ATOM 2910 C C . GLY C 1 80 ? 15.070 -10.212 -8.194 1.00 64.86 80 GLY C C 1
ATOM 2911 O O . GLY C 1 80 ? 15.645 -10.934 -9.010 1.00 65.31 80 GLY C O 1
ATOM 2912 N N . HIS C 1 81 ? 13.749 -10.196 -8.059 1.00 47.09 81 HIS C N 1
ATOM 2913 C CA . HIS C 1 81 ? 12.899 -11.041 -8.884 1.00 46.12 81 HIS C CA 1
ATOM 2914 C C . HIS C 1 81 ? 11.472 -10.506 -8.855 1.00 44.69 81 HIS C C 1
ATOM 2915 O O . HIS C 1 81 ? 11.121 -9.697 -7.993 1.00 45.86 81 HIS C O 1
ATOM 2922 N N . ALA C 1 82 ? 10.659 -10.946 -9.812 1.00 41.15 82 ALA C N 1
ATOM 2923 C CA . ALA C 1 82 ? 9.269 -10.519 -9.898 1.00 37.93 82 ALA C CA 1
ATOM 2924 C C . ALA C 1 82 ? 8.448 -11.629 -10.543 1.00 35.70 82 ALA C C 1
ATOM 2925 O O . ALA C 1 82 ? 8.629 -11.944 -11.721 1.00 37.39 82 ALA C O 1
ATOM 2927 N N . ALA C 1 83 ? 7.553 -12.229 -9.767 1.00 31.09 83 ALA C N 1
ATOM 2928 C CA . ALA C 1 83 ? 6.717 -13.307 -10.274 1.00 27.22 83 ALA C CA 1
ATOM 2929 C C . ALA C 1 83 ? 5.276 -12.839 -10.445 1.00 25.76 83 ALA C C 1
ATOM 2930 O O . ALA C 1 83 ? 4.594 -13.214 -11.401 1.00 25.30 83 ALA C O 1
ATOM 2932 N N . ILE C 1 84 ? 4.821 -12.012 -9.512 1.00 39.15 84 ILE C N 1
ATOM 2933 C CA . ILE C 1 84 ? 3.466 -11.492 -9.562 1.00 36.09 84 ILE C CA 1
ATOM 2934 C C . ILE C 1 84 ? 3.437 -10.312 -10.523 1.00 36.04 84 ILE C C 1
ATOM 2935 O O . ILE C 1 84 ? 4.206 -9.367 -10.377 1.00 34.21 84 ILE C O 1
ATOM 2940 N N . THR C 1 85 ? 2.561 -10.383 -11.517 1.00 35.50 85 THR C N 1
ATOM 2941 C CA . THR C 1 85 ? 2.449 -9.321 -12.502 1.00 35.57 85 THR C CA 1
ATOM 2942 C C . THR C 1 85 ? 1.046 -8.747 -12.476 1.00 36.45 85 THR C C 1
ATOM 2943 O O . THR C 1 85 ? 0.174 -9.247 -11.765 1.00 35.69 85 THR C O 1
ATOM 2947 N N . ASP C 1 86 ? 0.828 -7.696 -13.258 1.00 36.21 86 ASP C N 1
ATOM 2948 C CA . ASP C 1 86 ? -0.476 -7.062 -13.314 1.00 34.71 86 ASP C CA 1
ATOM 2949 C C . ASP C 1 86 ? -1.538 -8.072 -13.751 1.00 34.09 86 ASP C C 1
ATOM 2950 O O . ASP C 1 86 ? -2.710 -7.942 -13.402 1.00 33.97 86 ASP C O 1
ATOM 2955 N N . ALA C 1 87 ? -1.120 -9.085 -14.507 1.00 32.19 87 ALA C N 1
ATOM 2956 C CA . ALA C 1 87 ? -2.039 -10.116 -14.979 1.00 31.88 87 ALA C CA 1
ATOM 2957 C C . ALA C 1 87 ? -2.675 -10.841 -13.790 1.00 30.77 87 ALA C C 1
ATOM 2958 O O . ALA C 1 87 ? -3.842 -11.224 -13.839 1.00 31.45 87 ALA C O 1
ATOM 2960 N N . HIS C 1 88 ? -1.900 -11.025 -12.725 1.00 30.52 88 HIS C N 1
ATOM 2961 C CA . HIS C 1 88 ? -2.395 -11.682 -11.521 1.00 30.13 88 HIS C CA 1
ATOM 2962 C C . HIS C 1 88 ? -3.385 -10.748 -10.841 1.00 28.79 88 HIS C C 1
ATOM 2963 O O . HIS C 1 88 ? -4.464 -11.164 -10.424 1.00 28.04 88 HIS C O 1
ATOM 2970 N N . LEU C 1 89 ? -3.004 -9.480 -10.731 1.00 28.72 89 LEU C N 1
ATOM 2971 C CA . LEU C 1 89 ? -3.861 -8.487 -10.099 1.00 28.09 89 LEU C CA 1
ATOM 2972 C C . LEU C 1 89 ? -5.145 -8.349 -10.890 1.00 27.55 89 LEU C C 1
ATOM 2973 O O . LEU C 1 89 ? -6.234 -8.295 -10.323 1.00 27.96 89 LEU C O 1
ATOM 2978 N N . ALA C 1 90 ? -5.009 -8.292 -12.209 1.00 27.55 90 ALA C N 1
ATOM 2979 C CA . ALA C 1 90 ? -6.160 -8.157 -13.088 1.00 26.47 90 ALA C CA 1
ATOM 2980 C C . ALA C 1 90 ? -7.134 -9.308 -12.897 1.00 25.35 90 ALA C C 1
ATOM 2981 O O . ALA C 1 90 ? -8.343 -9.106 -12.907 1.00 26.48 90 ALA C O 1
ATOM 2983 N N . ARG C 1 91 ? -6.616 -10.518 -12.719 1.00 25.85 91 ARG C N 1
ATOM 2984 C CA . ARG C 1 91 ? -7.495 -11.667 -12.531 1.00 24.59 91 ARG C CA 1
ATOM 2985 C C . ARG C 1 91 ? -8.264 -11.574 -11.214 1.00 24.21 91 ARG C C 1
ATOM 2986 O O . ARG C 1 91 ? -9.420 -11.992 -11.139 1.00 21.56 91 ARG C O 1
ATOM 2994 N N . LEU C 1 92 ? -7.630 -11.041 -10.171 1.00 23.11 92 LEU C N 1
ATOM 2995 C CA . LEU C 1 92 ? -8.329 -10.895 -8.894 1.00 25.26 92 LEU C CA 1
ATOM 2996 C C . LEU C 1 92 ? -9.432 -9.851 -9.066 1.00 23.66 92 LEU C C 1
ATOM 2997 O O . LEU C 1 92 ? -10.528 -9.999 -8.526 1.00 23.86 92 LEU C O 1
ATOM 3002 N N . ASP C 1 93 ? -9.142 -8.795 -9.821 1.00 23.62 93 ASP C N 1
ATOM 3003 C CA . ASP C 1 93 ? -10.140 -7.753 -10.047 1.00 24.31 93 ASP C CA 1
ATOM 3004 C C . ASP C 1 93 ? -11.357 -8.361 -10.735 1.00 23.59 93 ASP C C 1
ATOM 3005 O O . ASP C 1 93 ? -12.498 -8.059 -10.376 1.00 23.58 93 ASP C O 1
ATOM 3010 N N . GLY C 1 94 ? -11.105 -9.223 -11.717 1.00 23.27 94 GLY C N 1
ATOM 3011 C CA . GLY C 1 94 ? -12.185 -9.885 -12.428 1.00 23.93 94 GLY C CA 1
ATOM 3012 C C . GLY C 1 94 ? -13.035 -10.740 -11.501 1.00 24.92 94 GLY C C 1
ATOM 3013 O O . GLY C 1 94 ? -14.263 -10.724 -11.584 1.00 25.40 94 GLY C O 1
ATOM 3014 N N . TRP C 1 95 ? -12.389 -11.495 -10.616 1.00 24.96 95 TRP C N 1
ATOM 3015 C CA . TRP C 1 95 ? -13.118 -12.338 -9.675 1.00 24.97 95 TRP C CA 1
ATOM 3016 C C . TRP C 1 95 ? -13.957 -11.483 -8.725 1.00 24.89 95 TRP C C 1
ATOM 3017 O O . TRP C 1 95 ? -15.100 -11.826 -8.405 1.00 24.29 95 TRP C O 1
ATOM 3028 N N . LEU C 1 96 ? -13.387 -10.369 -8.276 1.00 24.80 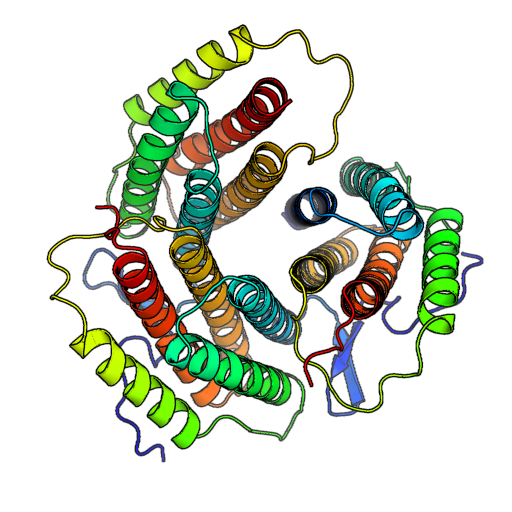96 LEU C N 1
ATOM 3029 C CA . LEU C 1 96 ? -14.094 -9.469 -7.371 1.00 25.43 96 LEU C CA 1
ATOM 3030 C C . LEU C 1 96 ? -15.383 -8.975 -8.007 1.00 27.12 96 LEU C C 1
ATOM 3031 O O . LEU C 1 96 ? -16.440 -8.983 -7.373 1.00 25.72 96 LEU C O 1
ATOM 3036 N N . ALA C 1 97 ? -15.288 -8.549 -9.265 1.00 28.13 97 ALA C N 1
ATOM 3037 C CA . ALA C 1 97 ? -16.450 -8.048 -9.999 1.00 29.96 97 ALA C CA 1
ATOM 3038 C C . ALA C 1 97 ? -17.459 -9.166 -10.219 1.00 29.95 97 ALA C C 1
ATOM 3039 O O . ALA C 1 97 ? -18.662 -8.975 -10.037 1.00 31.39 97 ALA C O 1
ATOM 3041 N N . HIS C 1 98 ? -16.959 -10.334 -10.605 1.00 30.27 98 HIS C N 1
ATOM 3042 C CA . HIS C 1 98 ? -17.807 -11.493 -10.849 1.00 32.23 98 HIS C CA 1
ATOM 3043 C C . HIS C 1 98 ? -18.634 -11.917 -9.637 1.00 32.42 98 HIS C C 1
ATOM 3044 O O . HIS C 1 98 ? -19.846 -12.101 -9.742 1.00 32.58 98 HIS C O 1
ATOM 3051 N N . TYR C 1 99 ? -17.981 -12.088 -8.490 1.00 32.17 99 TYR C N 1
ATOM 3052 C CA . TYR C 1 99 ? -18.692 -12.519 -7.288 1.00 33.26 99 TYR C CA 1
ATOM 3053 C C . TYR C 1 99 ? -19.531 -11.429 -6.638 1.00 34.77 99 TYR C C 1
ATOM 3054 O O . TYR C 1 99 ? -20.626 -11.701 -6.145 1.00 35.72 99 TYR C O 1
ATOM 3063 N N . ASN C 1 100 ? -19.029 -10.200 -6.632 1.00 36.43 100 ASN C N 1
ATOM 3064 C CA . ASN C 1 100 ? -19.789 -9.098 -6.064 1.00 40.82 100 ASN C CA 1
ATOM 3065 C C . ASN C 1 100 ? -21.100 -8.972 -6.839 1.00 42.80 100 ASN C C 1
ATOM 3066 O O . ASN C 1 100 ? -22.125 -8.564 -6.289 1.00 43.06 100 ASN C O 1
ATOM 3071 N N . GLY C 1 101 ? -21.057 -9.341 -8.117 1.00 42.75 101 GLY C N 1
ATOM 3072 C CA . GLY C 1 101 ? -22.241 -9.279 -8.954 1.00 46.12 101 GLY C CA 1
ATOM 3073 C C . GLY C 1 101 ? -23.251 -10.361 -8.612 1.00 48.13 101 GLY C C 1
ATOM 3074 O O . GLY C 1 101 ? -24.429 -10.247 -8.943 1.00 49.42 101 GLY C O 1
ATOM 3075 N N . GLN C 1 102 ? -22.789 -11.420 -7.956 1.00 49.61 102 GLN C N 1
ATOM 3076 C CA . GLN C 1 102 ? -23.661 -12.519 -7.554 1.00 50.16 102 GLN C CA 1
ATOM 3077 C C . GLN C 1 102 ? -24.381 -12.194 -6.250 1.00 50.18 102 GLN C C 1
ATOM 3078 O O . GLN C 1 102 ? -25.384 -12.823 -5.915 1.00 49.89 102 GLN C O 1
ATOM 3084 N N . LEU C 1 103 ? -23.865 -11.210 -5.521 1.00 50.80 103 LEU C N 1
ATOM 3085 C CA . LEU C 1 103 ? -24.430 -10.835 -4.228 1.00 51.93 103 LEU C CA 1
ATOM 3086 C C . LEU C 1 103 ? -25.205 -9.524 -4.178 1.00 53.50 103 LEU C C 1
ATOM 3087 O O . LEU C 1 103 ? -24.860 -8.551 -4.850 1.00 51.84 103 LEU C O 1
ATOM 3092 N N . PRO C 1 104 ? -26.269 -9.486 -3.359 1.00 55.92 104 PRO C N 1
ATOM 3093 C CA . PRO C 1 104 ? -27.099 -8.291 -3.208 1.00 58.50 104 PRO C CA 1
ATOM 3094 C C . PRO C 1 104 ? -26.370 -7.239 -2.378 1.00 60.75 104 PRO C C 1
ATOM 3095 O O . PRO C 1 104 ? -25.415 -7.551 -1.665 1.00 60.59 104 PRO C O 1
ATOM 3099 N N . PRO C 1 105 ? -26.813 -5.976 -2.457 1.00 63.17 105 PRO C N 1
ATOM 3100 C CA . PRO C 1 105 ? -26.183 -4.888 -1.703 1.00 64.69 105 PRO C CA 1
ATOM 3101 C C . PRO C 1 105 ? -26.031 -5.200 -0.214 1.00 65.94 105 PRO C C 1
ATOM 3102 O O . PRO C 1 105 ? -26.945 -5.739 0.416 1.00 65.84 105 PRO C O 1
ATOM 3106 N N . LEU C 1 106 ? -24.867 -4.864 0.334 1.00 54.69 106 LEU C N 1
ATOM 3107 C CA . LEU C 1 106 ? -24.572 -5.085 1.745 1.00 56.05 106 LEU C CA 1
ATOM 3108 C C . LEU C 1 106 ? -24.933 -3.807 2.490 1.00 57.10 106 LEU C C 1
ATOM 3109 O O . LEU C 1 106 ? -24.177 -2.834 2.467 1.00 57.49 106 LEU C O 1
ATOM 3114 N N . GLU C 1 107 ? -26.081 -3.813 3.158 1.00 57.79 107 GLU C N 1
ATOM 3115 C CA . GLU C 1 107 ? -26.543 -2.630 3.873 1.00 58.68 107 GLU C CA 1
ATOM 3116 C C . GLU C 1 107 ? -25.988 -2.461 5.289 1.00 57.65 107 GLU C C 1
ATOM 3117 O O . GLU C 1 107 ? -25.717 -1.337 5.723 1.00 57.82 107 GLU C O 1
ATOM 3123 N N . GLU C 1 108 ? -25.822 -3.565 6.012 1.00 55.79 108 GLU C N 1
ATOM 3124 C CA . GLU C 1 108 ? -25.301 -3.502 7.377 1.00 53.46 108 GLU C CA 1
ATOM 3125 C C . GLU C 1 108 ? -24.022 -4.305 7.570 1.00 50.42 108 GLU C C 1
ATOM 3126 O O . GLU C 1 108 ? -23.697 -5.183 6.770 1.00 49.74 108 GLU C O 1
ATOM 3132 N N . PHE C 1 109 ? -23.296 -3.991 8.638 1.00 46.38 109 PHE C N 1
ATOM 3133 C CA . PHE C 1 109 ? -22.053 -4.680 8.947 1.00 42.51 109 PHE C CA 1
ATOM 3134 C C . PHE C 1 109 ? -22.366 -6.136 9.264 1.00 39.17 109 PHE C C 1
ATOM 3135 O O . PHE C 1 109 ? -23.474 -6.460 9.689 1.00 37.45 109 PHE C O 1
ATOM 3143 N N . ILE C 1 110 ? -21.395 -7.016 9.048 1.00 55.15 110 ILE C N 1
ATOM 3144 C CA . ILE C 1 110 ? -21.597 -8.429 9.328 1.00 50.72 110 ILE C CA 1
ATOM 3145 C C . ILE C 1 110 ? -20.387 -9.004 10.055 1.00 47.15 110 ILE C C 1
ATOM 3146 O O . ILE C 1 110 ? -19.251 -8.616 9.794 1.00 45.96 110 ILE C O 1
ATOM 3151 N N . LEU C 1 111 ? -20.644 -9.922 10.978 1.00 42.86 111 LEU C N 1
ATOM 3152 C CA . LEU C 1 111 ? -19.589 -10.545 11.762 1.00 39.00 111 LEU C CA 1
ATOM 3153 C C . LEU C 1 111 ? -19.087 -11.831 11.109 1.00 36.65 111 LEU C C 1
ATOM 3154 O O . LEU C 1 111 ? -19.857 -12.573 10.499 1.00 35.00 111 LEU C O 1
ATOM 3159 N N . PRO C 1 112 ? -17.780 -12.113 11.240 1.00 34.70 112 PRO C N 1
ATOM 3160 C CA . PRO C 1 112 ? -17.179 -13.318 10.657 1.00 33.04 112 PRO C CA 1
ATOM 3161 C C . PRO C 1 112 ? -17.772 -14.603 11.232 1.00 32.29 112 PRO C C 1
ATOM 3162 O O . PRO C 1 112 ? -17.668 -14.860 12.426 1.00 32.68 112 PRO C O 1
ATOM 3166 N N . GLY C 1 113 ? -18.395 -15.402 10.371 1.00 31.16 113 GLY C N 1
ATOM 3167 C CA . GLY C 1 113 ? -18.997 -16.650 10.806 1.00 30.33 113 GLY C CA 1
ATOM 3168 C C . GLY C 1 113 ? -20.018 -17.183 9.816 1.00 29.87 113 GLY C C 1
ATOM 3169 O O . GLY C 1 113 ? -20.095 -16.715 8.676 1.00 28.60 113 GLY C O 1
ATOM 3170 N N . GLY C 1 114 ? -20.809 -18.159 10.255 1.00 28.55 114 GLY C N 1
ATOM 3171 C CA . GLY C 1 114 ? -21.819 -18.751 9.395 1.00 27.67 114 GLY C CA 1
ATOM 3172 C C . GLY C 1 114 ? -21.502 -20.215 9.161 1.00 28.15 114 GLY C C 1
ATOM 3173 O O . GLY C 1 114 ? -21.113 -20.920 10.091 1.00 29.32 114 GLY C O 1
ATOM 3174 N N . ALA C 1 115 ? -21.677 -20.688 7.932 1.00 26.33 115 ALA C N 1
ATOM 3175 C CA . ALA C 1 115 ? -21.358 -22.077 7.622 1.00 26.05 115 ALA C CA 1
ATOM 3176 C C . ALA C 1 115 ? -19.848 -22.213 7.857 1.00 24.17 115 ALA C C 1
ATOM 3177 O O . ALA C 1 115 ? -19.128 -21.216 7.807 1.00 24.87 115 ALA C O 1
ATOM 3179 N N . ARG C 1 116 ? -19.367 -23.424 8.117 1.00 22.57 116 ARG C N 1
ATOM 3180 C CA . ARG C 1 116 ? -17.940 -23.617 8.366 1.00 22.97 116 ARG C CA 1
ATOM 3181 C C . ARG C 1 116 ? -17.071 -23.041 7.248 1.00 21.68 116 ARG C C 1
ATOM 3182 O O . ARG C 1 116 ? -16.039 -22.417 7.514 1.00 19.04 116 ARG C O 1
ATOM 3190 N N . GLY C 1 117 ? -17.497 -23.247 6.001 1.00 21.47 117 GLY C N 1
ATOM 3191 C CA . GLY C 1 117 ? -16.755 -22.735 4.859 1.00 20.18 117 GLY C CA 1
ATOM 3192 C C . GLY C 1 117 ? -16.651 -21.220 4.876 1.00 19.74 117 GLY C C 1
ATOM 3193 O O . GLY C 1 117 ? -15.585 -20.658 4.623 1.00 18.66 117 GLY C O 1
ATOM 3194 N N . ALA C 1 118 ? -17.758 -20.547 5.169 1.00 19.22 118 ALA C N 1
ATOM 3195 C CA . ALA C 1 118 ? -17.749 -19.092 5.226 1.00 18.97 118 ALA C CA 1
ATOM 3196 C C . ALA C 1 118 ? -16.867 -18.624 6.394 1.00 19.17 118 ALA C C 1
ATOM 3197 O O . ALA C 1 118 ? -16.086 -17.674 6.258 1.00 18.09 118 ALA C O 1
ATOM 3199 N N . ALA C 1 119 ? -16.984 -19.300 7.534 1.00 15.26 119 ALA C N 1
ATOM 3200 C CA . ALA C 1 119 ? -16.194 -18.940 8.705 1.00 16.79 119 ALA C CA 1
ATOM 3201 C C . ALA C 1 119 ? -14.692 -19.084 8.415 1.00 15.06 119 ALA C C 1
ATOM 3202 O O . ALA C 1 119 ? -13.892 -18.236 8.806 1.00 15.70 119 ALA C O 1
ATOM 3204 N N . LEU C 1 120 ? -14.318 -20.152 7.717 1.00 18.08 120 LEU C N 1
ATOM 3205 C CA . LEU C 1 120 ? -12.917 -20.376 7.376 1.00 18.07 120 LEU C CA 1
ATOM 3206 C C . LEU C 1 120 ? -12.443 -19.318 6.383 1.00 18.31 120 LEU C C 1
ATOM 3207 O O . LEU C 1 120 ? -11.288 -18.895 6.418 1.00 18.34 120 LEU C O 1
ATOM 3212 N N . ALA C 1 121 ? -13.341 -18.881 5.503 1.00 17.45 121 ALA C N 1
ATOM 3213 C CA . ALA C 1 121 ? -12.997 -17.859 4.522 1.00 16.99 121 ALA C CA 1
ATOM 3214 C C . ALA C 1 121 ? -12.621 -16.568 5.248 1.00 15.74 121 ALA C C 1
ATOM 3215 O O . ALA C 1 121 ? -11.733 -15.840 4.810 1.00 14.96 121 ALA C O 1
ATOM 3217 N N . HIS C 1 122 ? -13.306 -16.276 6.350 1.00 15.01 122 HIS C N 1
ATOM 3218 C CA . HIS C 1 122 ? -12.990 -15.071 7.118 1.00 15.66 122 HIS C CA 1
ATOM 3219 C C . HIS C 1 122 ? -11.650 -15.211 7.838 1.00 14.93 122 HIS C C 1
ATOM 3220 O O . HIS C 1 122 ? -10.965 -14.217 8.063 1.00 15.62 122 HIS C O 1
ATOM 3227 N N . VAL C 1 123 ? -11.282 -16.436 8.208 1.00 13.75 123 VAL C N 1
ATOM 3228 C CA . VAL C 1 123 ? -9.995 -16.648 8.861 1.00 15.45 123 VAL C CA 1
ATOM 3229 C C . VAL C 1 123 ? -8.928 -16.396 7.786 1.00 15.77 123 VAL C C 1
ATOM 3230 O O . VAL C 1 123 ? -7.935 -15.716 8.025 1.00 16.13 123 VAL C O 1
ATOM 3234 N N . CYS C 1 124 ? -9.148 -16.935 6.594 1.00 16.48 124 CYS C N 1
ATOM 3235 C CA . CYS C 1 124 ? -8.206 -16.730 5.503 1.00 15.79 124 CYS C CA 1
ATOM 3236 C C . CYS C 1 124 ? -8.090 -15.231 5.274 1.00 15.86 124 CYS C C 1
ATOM 3237 O O . CYS C 1 124 ? -7.001 -14.711 5.073 1.00 14.47 124 CYS C O 1
ATOM 3240 N N . ARG C 1 125 ? -9.223 -14.539 5.333 1.00 14.83 125 ARG C N 1
ATOM 3241 C CA . ARG C 1 125 ? -9.240 -13.097 5.134 1.00 15.70 125 ARG C CA 1
ATOM 3242 C C . ARG C 1 125 ? -8.360 -12.356 6.148 1.00 15.47 125 ARG C C 1
ATOM 3243 O O . ARG C 1 125 ? -7.536 -11.519 5.763 1.00 16.81 125 ARG C O 1
ATOM 3251 N N . THR C 1 126 ? -8.525 -12.651 7.437 1.00 14.72 126 THR C N 1
ATOM 3252 C CA . THR C 1 126 ? -7.718 -11.971 8.453 1.00 15.20 126 THR C CA 1
ATOM 3253 C C . THR C 1 126 ? -6.243 -12.369 8.382 1.00 15.71 126 THR C C 1
ATOM 3254 O O . THR C 1 126 ? -5.358 -11.549 8.649 1.00 15.82 126 THR C O 1
ATOM 3258 N N . VAL C 1 127 ? -5.966 -13.616 8.020 1.00 14.88 127 VAL C N 1
ATOM 3259 C CA . VAL C 1 127 ? -4.571 -14.041 7.918 1.00 16.15 127 VAL C CA 1
ATOM 3260 C C . VAL C 1 127 ? -3.950 -13.348 6.700 1.00 16.75 127 VAL C C 1
ATOM 3261 O O . VAL C 1 127 ? -2.763 -13.009 6.700 1.00 17.65 127 VAL C O 1
ATOM 3265 N N . CYS C 1 128 ? -4.761 -13.130 5.668 1.00 16.21 128 CYS C N 1
ATOM 3266 C CA . CYS C 1 128 ? -4.301 -12.455 4.451 1.00 17.55 128 CYS C CA 1
ATOM 3267 C C . CYS C 1 128 ? -3.933 -11.011 4.799 1.00 16.80 128 CYS C C 1
ATOM 3268 O O . CYS C 1 128 ? -2.940 -10.477 4.308 1.00 17.93 128 CYS C O 1
ATOM 3271 N N . ARG C 1 129 ? -4.741 -10.378 5.643 1.00 17.78 129 ARG C N 1
ATOM 3272 C CA . ARG C 1 129 ? -4.454 -9.009 6.061 1.00 18.38 129 ARG C CA 1
ATOM 3273 C C . ARG C 1 129 ? -3.198 -8.985 6.945 1.00 18.32 129 ARG C C 1
ATOM 3274 O O . ARG C 1 129 ? -2.451 -8.003 6.943 1.00 17.50 129 ARG C O 1
ATOM 3282 N N . ARG C 1 130 ? -2.956 -10.067 7.684 1.00 15.49 130 ARG C N 1
ATOM 3283 C CA . ARG C 1 130 ? -1.765 -10.129 8.531 1.00 15.88 130 ARG C CA 1
ATOM 3284 C C . ARG C 1 130 ? -0.534 -10.242 7.628 1.00 14.15 130 ARG C C 1
ATOM 3285 O O . ARG C 1 130 ? 0.497 -9.628 7.901 1.00 16.14 130 ARG C O 1
ATOM 3293 N N . ALA C 1 131 ? -0.653 -11.017 6.549 1.00 13.62 131 ALA C N 1
ATOM 3294 C CA . ALA C 1 131 ? 0.438 -11.173 5.586 1.00 16.32 131 ALA C CA 1
ATOM 3295 C C . ALA C 1 131 ? 0.698 -9.827 4.903 1.00 16.30 131 ALA C C 1
ATOM 3296 O O . ALA C 1 131 ? 1.843 -9.468 4.617 1.00 16.57 131 ALA C O 1
ATOM 3298 N N . GLU C 1 132 ? -0.366 -9.078 4.637 1.00 16.76 132 GLU C N 1
ATOM 3299 C CA . GLU C 1 132 ? -0.199 -7.770 4.012 1.00 18.29 132 GLU C CA 1
ATOM 3300 C C . GLU C 1 132 ? 0.626 -6.854 4.932 1.00 18.52 132 GLU C C 1
ATOM 3301 O O . GLU C 1 132 ? 1.489 -6.105 4.467 1.00 17.58 132 GLU C O 1
ATOM 3307 N N . ARG C 1 133 ? 0.380 -6.928 6.237 1.00 17.99 133 ARG C N 1
ATOM 3308 C CA . ARG C 1 133 ? 1.120 -6.096 7.179 1.00 19.42 133 ARG C CA 1
ATOM 3309 C C . ARG C 1 133 ? 2.605 -6.444 7.177 1.00 20.02 133 ARG C C 1
ATOM 3310 O O . ARG C 1 133 ? 3.449 -5.561 7.288 1.00 21.24 133 ARG C O 1
ATOM 3318 N N . SER C 1 134 ? 2.924 -7.727 7.040 1.00 19.02 134 SER C N 1
ATOM 3319 C CA . SER C 1 134 ? 4.317 -8.168 7.007 1.00 19.99 134 SER C CA 1
ATOM 3320 C C . SER C 1 134 ? 4.993 -7.723 5.716 1.00 19.39 134 SER C C 1
ATOM 3321 O O . SER C 1 134 ? 6.179 -7.379 5.707 1.00 20.78 134 SER C O 1
ATOM 3324 N N . ILE C 1 135 ? 4.246 -7.752 4.620 1.00 18.76 135 ILE C N 1
ATOM 3325 C CA . ILE C 1 135 ? 4.798 -7.326 3.341 1.00 18.61 135 ILE C CA 1
ATOM 3326 C C . ILE C 1 135 ? 5.061 -5.819 3.424 1.00 19.48 135 ILE C C 1
ATOM 3327 O O . ILE C 1 135 ? 6.097 -5.345 2.969 1.00 18.72 135 ILE C O 1
ATOM 3332 N N . VAL C 1 136 ? 4.136 -5.078 4.034 1.00 20.13 136 VAL C N 1
ATOM 3333 C CA . VAL C 1 136 ? 4.302 -3.634 4.205 1.00 19.34 136 VAL C CA 1
ATOM 3334 C C . VAL C 1 136 ? 5.532 -3.378 5.075 1.00 19.16 136 VAL C C 1
ATOM 3335 O O . VAL C 1 136 ? 6.320 -2.478 4.795 1.00 20.03 136 VAL C O 1
ATOM 3339 N N . ALA C 1 137 ? 5.691 -4.165 6.133 1.00 18.52 137 ALA C N 1
ATOM 3340 C CA . ALA C 1 137 ? 6.848 -4.013 7.013 1.00 20.46 137 ALA C CA 1
ATOM 3341 C C . ALA C 1 137 ? 8.137 -4.245 6.219 1.00 19.93 137 ALA C C 1
ATOM 3342 O O . ALA C 1 137 ? 9.139 -3.573 6.447 1.00 21.95 137 ALA C O 1
ATOM 3344 N N . LEU C 1 138 ? 8.109 -5.195 5.290 1.00 20.71 138 LEU C N 1
ATOM 3345 C CA . LEU C 1 138 ? 9.289 -5.485 4.475 1.00 21.07 138 LEU C CA 1
ATOM 3346 C C . LEU C 1 138 ? 9.657 -4.269 3.626 1.00 21.16 138 LEU C C 1
ATOM 3347 O O . LEU C 1 138 ? 10.835 -3.943 3.470 1.00 19.45 138 LEU C O 1
ATOM 3352 N N . GLY C 1 139 ? 8.640 -3.605 3.082 1.00 20.76 139 GLY C N 1
ATOM 3353 C CA . GLY C 1 139 ? 8.876 -2.429 2.264 1.00 20.53 139 GLY C CA 1
ATOM 3354 C C . GLY C 1 139 ? 9.504 -1.295 3.059 1.00 20.38 139 GLY C C 1
ATOM 3355 O O . GLY C 1 139 ? 10.134 -0.412 2.492 1.00 18.47 139 GLY C O 1
ATOM 3356 N N . ALA C 1 140 ? 9.341 -1.312 4.378 1.00 21.98 140 ALA C N 1
ATOM 3357 C CA . ALA C 1 140 ? 9.916 -0.256 5.206 1.00 23.78 140 ALA C CA 1
ATOM 3358 C C . ALA C 1 140 ? 11.411 -0.461 5.433 1.00 25.30 140 ALA C C 1
ATOM 3359 O O . ALA C 1 140 ? 12.113 0.471 5.807 1.00 26.97 140 ALA C O 1
ATOM 3361 N N . SER C 1 141 ? 11.902 -1.673 5.188 1.00 27.44 141 SER C N 1
ATOM 3362 C CA . SER C 1 141 ? 13.320 -1.957 5.384 1.00 29.72 141 SER C CA 1
ATOM 3363 C C . SER C 1 141 ? 14.061 -2.211 4.079 1.00 29.95 141 SER C C 1
ATOM 3364 O O . SER C 1 141 ? 15.286 -2.151 4.049 1.00 30.48 141 SER C O 1
ATOM 3367 N N . GLU C 1 142 ? 13.325 -2.495 3.006 1.00 30.05 142 GLU C N 1
ATOM 3368 C CA . GLU C 1 142 ? 13.939 -2.763 1.706 1.00 30.58 142 GLU C CA 1
ATOM 3369 C C . GLU C 1 142 ? 13.070 -2.301 0.540 1.00 29.57 142 GLU C C 1
ATOM 3370 O O . GLU C 1 142 ? 11.849 -2.230 0.657 1.00 28.75 142 GLU C O 1
ATOM 3376 N N . PRO C 1 143 ? 13.695 -1.982 -0.606 1.00 28.64 143 PRO C N 1
ATOM 3377 C CA . PRO C 1 143 ? 12.922 -1.548 -1.772 1.00 28.16 143 PRO C CA 1
ATOM 3378 C C . PRO C 1 143 ? 12.059 -2.753 -2.138 1.00 27.31 143 PRO C C 1
ATOM 3379 O O . PRO C 1 143 ? 12.519 -3.892 -2.043 1.00 25.97 143 PRO C O 1
ATOM 3383 N N . LEU C 1 144 ? 10.822 -2.518 -2.551 1.00 25.40 144 LEU C N 1
ATOM 3384 C CA . LEU C 1 144 ? 9.939 -3.624 -2.896 1.00 24.79 144 LEU C CA 1
ATOM 3385 C C . LEU C 1 144 ? 8.899 -3.162 -3.894 1.00 23.93 144 LEU C C 1
ATOM 3386 O O . LEU C 1 144 ? 8.274 -2.127 -3.690 1.00 23.58 144 LEU C O 1
ATOM 3391 N N . ASN C 1 145 ? 8.707 -3.911 -4.975 1.00 26.19 145 ASN C N 1
ATOM 3392 C CA . ASN C 1 145 ? 7.694 -3.509 -5.942 1.00 28.40 145 ASN C CA 1
ATOM 3393 C C . ASN C 1 145 ? 6.345 -3.697 -5.250 1.00 27.11 145 ASN C C 1
ATOM 3394 O O . ASN C 1 145 ? 6.238 -4.439 -4.269 1.00 26.68 145 ASN C O 1
ATOM 3399 N N . ALA C 1 146 ? 5.319 -3.031 -5.761 1.00 26.75 146 ALA C N 1
ATOM 3400 C CA . ALA C 1 146 ? 3.999 -3.073 -5.151 1.00 25.51 146 ALA C CA 1
ATOM 3401 C C . ALA C 1 146 ? 3.103 -4.276 -5.415 1.00 25.01 146 ALA C C 1
ATOM 3402 O O . ALA C 1 146 ? 2.190 -4.530 -4.631 1.00 25.29 146 ALA C O 1
ATOM 3404 N N . ALA C 1 147 ? 3.347 -5.007 -6.501 1.00 23.12 147 ALA C N 1
ATOM 3405 C CA . ALA C 1 147 ? 2.512 -6.157 -6.851 1.00 21.93 147 ALA C CA 1
ATOM 3406 C C . ALA C 1 147 ? 2.155 -7.055 -5.668 1.00 21.15 147 ALA C C 1
ATOM 3407 O O . ALA C 1 147 ? 0.992 -7.423 -5.497 1.00 20.65 147 ALA C O 1
ATOM 3409 N N . PRO C 1 148 ? 3.143 -7.414 -4.832 1.00 20.51 148 PRO C N 1
ATOM 3410 C CA . PRO C 1 148 ? 2.865 -8.275 -3.676 1.00 20.63 148 PRO C CA 1
ATOM 3411 C C . PRO C 1 148 ? 1.813 -7.708 -2.724 1.00 19.64 148 PRO C C 1
ATOM 3412 O O . PRO C 1 148 ? 0.857 -8.401 -2.365 1.00 18.04 148 PRO C O 1
ATOM 3416 N N . ARG C 1 149 ? 1.992 -6.456 -2.307 1.00 19.38 149 ARG C N 1
ATOM 3417 C CA . ARG C 1 149 ? 1.034 -5.827 -1.408 1.00 19.69 149 ARG C CA 1
ATOM 3418 C C . ARG C 1 149 ? -0.313 -5.690 -2.105 1.00 20.95 149 ARG C C 1
ATOM 3419 O O . ARG C 1 149 ? -1.355 -5.975 -1.520 1.00 21.19 149 ARG C O 1
ATOM 3427 N N . ARG C 1 150 ? -0.284 -5.253 -3.361 1.00 22.33 150 ARG C N 1
ATOM 3428 C CA . ARG C 1 150 ? -1.507 -5.078 -4.135 1.00 22.09 150 ARG C CA 1
ATOM 3429 C C . ARG C 1 150 ? -2.269 -6.383 -4.292 1.00 21.09 150 ARG C C 1
ATOM 3430 O O . ARG C 1 150 ? -3.501 -6.405 -4.230 1.00 20.76 150 ARG C O 1
ATOM 3438 N N . TYR C 1 151 ? -1.544 -7.473 -4.495 1.00 20.27 151 TYR C N 1
ATOM 3439 C CA . TYR C 1 151 ? -2.190 -8.765 -4.650 1.00 20.09 151 TYR C CA 1
ATOM 3440 C C . TYR C 1 151 ? -2.921 -9.179 -3.366 1.00 20.43 151 TYR C C 1
ATOM 3441 O O . TYR C 1 151 ? -4.122 -9.474 -3.395 1.00 18.88 151 TYR C O 1
ATOM 3450 N N . VAL C 1 152 ? -2.217 -9.183 -2.237 1.00 19.06 152 VAL C N 1
ATOM 3451 C CA . VAL C 1 152 ? -2.855 -9.601 -0.989 1.00 20.39 152 VAL C CA 1
ATOM 3452 C C . VAL C 1 152 ? -3.948 -8.650 -0.532 1.00 20.85 152 VAL C C 1
ATOM 3453 O O . VAL C 1 152 ? -4.911 -9.065 0.113 1.00 21.64 152 VAL C O 1
ATOM 3457 N N . ASN C 1 153 ? -3.810 -7.375 -0.876 1.00 22.61 153 ASN C N 1
ATOM 3458 C CA . ASN C 1 153 ? -4.820 -6.395 -0.512 1.00 23.27 153 ASN C CA 1
ATOM 3459 C C . ASN C 1 153 ? -6.107 -6.738 -1.256 1.00 22.80 153 ASN C C 1
ATOM 3460 O O . ASN C 1 153 ? -7.195 -6.707 -0.678 1.00 22.69 153 ASN C O 1
ATOM 3465 N N . ARG C 1 154 ? -5.980 -7.079 -2.538 1.00 22.28 154 ARG C N 1
ATOM 3466 C CA . ARG C 1 154 ? -7.137 -7.452 -3.349 1.00 22.67 154 ARG C CA 1
ATOM 3467 C C . ARG C 1 154 ? -7.715 -8.782 -2.884 1.00 21.33 154 ARG C C 1
ATOM 3468 O O . ARG C 1 154 ? -8.932 -8.945 -2.807 1.00 20.34 154 ARG C O 1
ATOM 3476 N N . LEU C 1 155 ? -6.838 -9.735 -2.583 1.00 17.64 155 LEU C N 1
ATOM 3477 C CA . LEU C 1 155 ? -7.278 -11.050 -2.135 1.00 18.97 155 LEU C CA 1
ATOM 3478 C C . LEU C 1 155 ? -8.092 -11.001 -0.840 1.00 18.24 155 LEU C C 1
ATOM 3479 O O . LEU C 1 155 ? -9.065 -11.735 -0.700 1.00 16.86 155 LEU C O 1
ATOM 3484 N N . SER C 1 156 ? -7.708 -10.150 0.106 1.00 18.02 156 SER C N 1
ATOM 3485 C CA . SER C 1 156 ? -8.464 -10.081 1.350 1.00 20.71 156 SER C CA 1
ATOM 3486 C C . SER C 1 156 ? -9.895 -9.625 1.059 1.00 19.77 156 SER C C 1
ATOM 3487 O O . SER C 1 156 ? -10.832 -10.104 1.689 1.00 20.89 156 SER C O 1
ATOM 3490 N N . ASP C 1 157 ? -10.067 -8.719 0.099 1.00 21.14 157 ASP C N 1
ATOM 3491 C CA . ASP C 1 157 ? -11.414 -8.262 -0.258 1.00 21.04 157 ASP C CA 1
ATOM 3492 C C . ASP C 1 157 ? -12.182 -9.392 -0.925 1.00 19.30 157 ASP C C 1
ATOM 3493 O O . ASP C 1 157 ? -13.379 -9.555 -0.703 1.00 20.86 157 ASP C O 1
ATOM 3498 N N . LEU C 1 158 ? -11.487 -10.175 -1.744 1.00 19.52 158 LEU C N 1
ATOM 3499 C CA . LEU C 1 158 ? -12.117 -11.295 -2.433 1.00 19.31 158 LEU C CA 1
ATOM 3500 C C . LEU C 1 158 ? -12.576 -12.334 -1.411 1.00 19.04 158 LEU C C 1
ATOM 3501 O O . LEU C 1 158 ? -13.696 -12.834 -1.494 1.00 19.58 158 LEU C O 1
ATOM 3506 N N . LEU C 1 159 ? -11.712 -12.656 -0.449 1.00 17.72 159 LEU C N 1
ATOM 3507 C CA . LEU C 1 159 ? -12.063 -13.622 0.592 1.00 17.09 159 LEU C CA 1
ATOM 3508 C C . LEU C 1 159 ? -13.310 -13.176 1.350 1.00 15.81 159 LEU C C 1
ATOM 3509 O O . LEU C 1 159 ? -14.124 -14.007 1.756 1.00 16.12 159 LEU C O 1
ATOM 3514 N N . PHE C 1 160 ? -13.465 -11.867 1.536 1.00 16.54 160 PHE C N 1
ATOM 3515 C CA . PHE C 1 160 ? -14.647 -11.336 2.223 1.00 19.13 160 PHE C CA 1
ATOM 3516 C C . PHE C 1 160 ? -15.887 -11.677 1.395 1.00 20.21 160 PHE C C 1
ATOM 3517 O O . PHE C 1 160 ? -16.878 -12.198 1.912 1.00 22.43 160 PHE C O 1
ATOM 3525 N N . VAL C 1 161 ? -15.824 -11.373 0.102 1.00 20.92 161 VAL C N 1
ATOM 3526 C CA . VAL C 1 161 ? -16.935 -11.642 -0.801 1.00 22.25 161 VAL C CA 1
ATOM 3527 C C . VAL C 1 161 ? -17.219 -13.139 -0.904 1.00 20.78 161 VAL C C 1
AT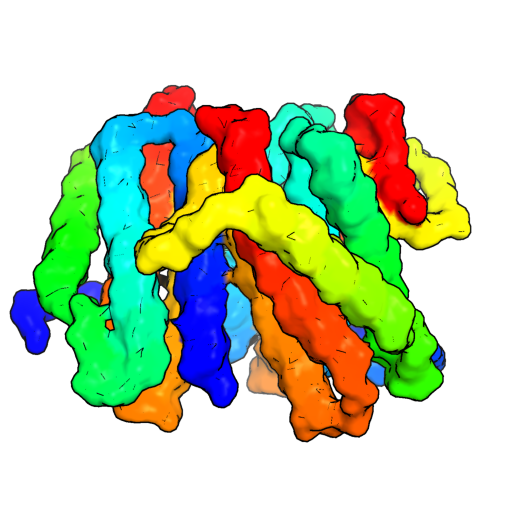OM 3528 O O . VAL C 1 161 ? -18.375 -13.557 -0.933 1.00 19.51 161 VAL C O 1
ATOM 3532 N N . LEU C 1 162 ? -16.164 -13.946 -0.958 1.00 19.77 162 LEU C N 1
ATOM 3533 C CA . LEU C 1 162 ? -16.329 -15.394 -1.052 1.00 20.38 162 LEU C CA 1
ATOM 3534 C C . LEU C 1 162 ? -16.987 -15.971 0.201 1.00 20.83 162 LEU C C 1
ATOM 3535 O O . LEU C 1 162 ? -17.684 -16.980 0.127 1.00 20.95 162 LEU C O 1
ATOM 3540 N N . ALA C 1 163 ? -16.763 -15.334 1.348 1.00 22.18 163 ALA C N 1
ATOM 3541 C CA . ALA C 1 163 ? -17.367 -15.789 2.598 1.00 22.41 163 ALA C CA 1
ATOM 3542 C C . ALA C 1 163 ? -18.885 -15.657 2.463 1.00 23.47 163 ALA C C 1
ATOM 3543 O O . ALA C 1 163 ? -19.640 -16.537 2.880 1.00 24.59 163 ALA C O 1
ATOM 3545 N N . ARG C 1 164 ? -19.322 -14.549 1.874 1.00 22.51 164 ARG C N 1
ATOM 3546 C CA . ARG C 1 164 ? -20.742 -14.304 1.665 1.00 25.11 164 ARG C CA 1
ATOM 3547 C C . ARG C 1 164 ? -21.296 -15.319 0.669 1.00 24.85 164 ARG C C 1
ATOM 3548 O O . ARG C 1 164 ? -22.390 -15.838 0.850 1.00 26.74 164 ARG C O 1
ATOM 3556 N N . VAL C 1 165 ? -20.532 -15.606 -0.380 1.00 24.96 165 VAL C N 1
ATOM 3557 C CA . VAL C 1 165 ? -20.964 -16.565 -1.386 1.00 27.01 165 VAL C CA 1
ATOM 3558 C C . VAL C 1 165 ? -21.109 -17.955 -0.774 1.00 28.67 165 VAL C C 1
ATOM 3559 O O . VAL C 1 165 ? -22.077 -18.664 -1.043 1.00 29.30 165 VAL C O 1
ATOM 3563 N N . LEU C 1 166 ? -20.147 -18.337 0.060 1.00 28.34 166 LEU C N 1
ATOM 3564 C CA . LEU C 1 166 ? -20.161 -19.652 0.694 1.00 28.25 166 LEU C CA 1
ATOM 3565 C C . LEU C 1 166 ? -21.348 -19.880 1.633 1.00 29.32 166 LEU C C 1
ATOM 3566 O O . LEU C 1 166 ? -21.872 -20.994 1.722 1.00 26.80 166 LEU C O 1
ATOM 3571 N N . ASN C 1 167 ? -21.765 -18.837 2.341 1.00 30.27 167 ASN C N 1
ATOM 3572 C CA . ASN C 1 167 ? -22.914 -18.965 3.224 1.00 34.50 167 ASN C CA 1
ATOM 3573 C C . ASN C 1 167 ? -24.146 -19.278 2.378 1.00 37.83 167 ASN C C 1
ATOM 3574 O O . ASN C 1 167 ? -24.892 -20.217 2.670 1.00 38.34 167 ASN C O 1
ATOM 3579 N N . ARG C 1 168 ? -24.343 -18.497 1.318 1.00 40.29 168 ARG C N 1
ATOM 3580 C CA . ARG C 1 168 ? -25.481 -18.683 0.417 1.00 43.20 168 ARG C CA 1
ATOM 3581 C C . ARG C 1 168 ? -25.514 -20.126 -0.066 1.00 43.81 168 ARG C C 1
ATOM 3582 O O . ARG C 1 168 ? -26.537 -20.800 0.019 1.00 45.53 168 ARG C O 1
ATOM 3590 N N . ALA C 1 169 ? -24.375 -20.591 -0.567 1.00 44.68 169 ALA C N 1
ATOM 3591 C CA . ALA C 1 169 ? -24.241 -21.943 -1.088 1.00 45.70 169 ALA C CA 1
ATOM 3592 C C . ALA C 1 169 ? -24.364 -23.038 -0.026 1.00 47.20 169 ALA C C 1
ATOM 3593 O O . ALA C 1 169 ? -24.885 -24.119 -0.304 1.00 47.84 169 ALA C O 1
ATOM 3595 N N . ALA C 1 170 ? -23.884 -22.764 1.184 1.00 48.04 170 ALA C N 1
ATOM 3596 C CA . ALA C 1 170 ? -23.941 -23.746 2.262 1.00 49.76 170 ALA C CA 1
ATOM 3597 C C . ALA C 1 170 ? -25.270 -23.696 3.005 1.00 51.19 170 ALA C C 1
ATOM 3598 O O . ALA C 1 170 ? -25.617 -24.622 3.741 1.00 50.89 170 ALA C O 1
ATOM 3600 N N . GLY C 1 171 ? -26.010 -22.611 2.804 1.00 52.36 171 GLY C N 1
ATOM 3601 C CA . GLY C 1 171 ? -27.294 -22.449 3.459 1.00 53.45 171 GLY C CA 1
ATOM 3602 C C . GLY C 1 171 ? -27.144 -22.181 4.943 1.00 54.59 171 GLY C C 1
ATOM 3603 O O . GLY C 1 171 ? -27.834 -22.852 5.742 1.00 55.42 171 GLY C O 1
#

B-factor: mean 28.46, std 11.07, range [10.56, 67.45]

Nearest PDB structures (foldseek):
  2zhz-assembly1_C  TM=9.996E-01  e=3.684E-23  Burkholderia thailandensis
  2zhy-assembly1_A  TM=9.992E-01  e=1.253E-18  Burkholderia thailandensis
  5im6-assembly1_A  TM=9.953E-01  e=1.958E-17  Burkholderia thailandensis E264
  1rty-assembly1_C  TM=9.169E-01  e=3.150E-10  Bacillus subtilis
  1rty-assembly1_A  TM=9.512E-01  e=1.310E-09  Bacillus subtilis

Radius of gyration: 21.52 Å; Cα contacts (8 Å, |Δi|>4): 749; chains: 3; bounding box: 55×54×55 Å

Secondary structure (DSSP, 8-state):
-HHHHHHHHHHHHHHHHHHHTTS---HHHHHHHHHHHHHHHHHHHHHHSTT-----HHHHHHHHHHHHHHHHTSPPP-S--BS-SSHHHHHHHHHHHHHHHHHHHHHHHHHHS---SHHHHHHHHHHHHHHHHHHHHHHHTT---B-/--SPP-TTTTSEEE-TTS-EEETTSHHHHHHHHHHHHHHHHHHHHTS---HHHHHHHHHHHHHHHHHHHHHHSTT-----HHHHHHHHHHHHHHHTTS----S--BS-SSHHHHHHHHHHHHHHHHHHHHHHHHTTS---HHHHHHHHHHHHHHHHHHHHHHHHTT---B-/---SPP-TTTTSEEE-SSS-EEETTSHHHHHHHHHHHHHHHHHHHTTS---HHHHHHHHHHHHHHHHHHHHHHSSS-----HHHHHHHHHHHHHHHTTS----S---S-SSHHHHHHHHHHHHHHHHHHHHHHHHHHS---SHHHHHHHHHHHHHHHHHHHHHHHH-

CATH classification: 1.20.1200.10